Protein AF-A0ABD5Z341-F1 (afdb_monomer_lite)

Structure (mmCIF, N/CA/C/O backbone):
data_AF-A0ABD5Z341-F1
#
_entry.id   AF-A0ABD5Z341-F1
#
loop_
_atom_site.group_PDB
_atom_site.id
_atom_site.type_symbol
_atom_site.label_atom_id
_atom_site.label_alt_id
_atom_site.label_comp_id
_atom_site.label_asym_id
_atom_site.label_entity_id
_atom_site.label_seq_id
_atom_site.pdbx_PDB_ins_code
_atom_site.Cartn_x
_atom_site.Cartn_y
_atom_site.Cartn_z
_atom_site.occupancy
_atom_site.B_iso_or_equiv
_atom_site.auth_seq_id
_atom_site.auth_comp_id
_atom_site.auth_asym_id
_atom_site.auth_atom_id
_atom_site.pdbx_PDB_model_num
ATOM 1 N N . MET A 1 1 ? 21.850 0.719 -32.166 1.00 59.16 1 MET A N 1
ATOM 2 C CA . MET A 1 1 ? 22.371 -0.309 -31.232 1.00 59.16 1 MET A CA 1
ATOM 3 C C . MET A 1 1 ? 21.289 -1.371 -31.095 1.00 59.16 1 MET A C 1
ATOM 5 O O . MET A 1 1 ? 20.171 -1.077 -31.491 1.00 59.16 1 MET A O 1
ATOM 9 N N . SER A 1 2 ? 21.580 -2.599 -30.658 1.00 78.31 2 SER A N 1
ATOM 10 C CA . SER A 1 2 ? 20.486 -3.521 -30.307 1.00 78.31 2 SER A CA 1
ATOM 11 C C . SER A 1 2 ? 19.782 -2.999 -29.052 1.00 78.31 2 SER A C 1
ATOM 13 O O . SER A 1 2 ? 20.460 -2.451 -28.185 1.00 78.31 2 SER A O 1
ATOM 15 N N . VAL A 1 3 ? 18.459 -3.173 -28.949 1.00 81.81 3 VAL A N 1
ATOM 16 C CA . VAL A 1 3 ? 17.673 -2.789 -27.757 1.00 81.81 3 VAL A CA 1
ATOM 17 C C . VAL A 1 3 ? 18.280 -3.399 -26.489 1.00 81.81 3 VAL A C 1
ATOM 19 O O . VAL A 1 3 ? 18.476 -2.706 -25.501 1.00 81.81 3 VAL A O 1
ATOM 22 N N . GLU A 1 4 ? 18.716 -4.660 -26.556 1.00 83.06 4 GLU A N 1
ATOM 23 C CA . GLU A 1 4 ? 19.393 -5.358 -25.452 1.00 83.06 4 GLU A CA 1
ATOM 24 C C . GLU A 1 4 ? 20.646 -4.640 -24.930 1.00 83.06 4 GLU A C 1
ATOM 26 O O . GLU A 1 4 ? 20.958 -4.744 -23.753 1.00 83.06 4 GLU A O 1
ATOM 31 N N . ALA A 1 5 ? 21.365 -3.888 -25.771 1.00 81.81 5 ALA A N 1
ATOM 32 C CA . ALA A 1 5 ? 22.557 -3.157 -25.338 1.00 81.81 5 ALA A CA 1
ATOM 33 C C . ALA A 1 5 ? 22.231 -1.890 -24.523 1.00 81.81 5 ALA A C 1
ATOM 35 O O . ALA A 1 5 ? 23.147 -1.268 -23.991 1.00 81.81 5 ALA A O 1
ATOM 36 N N . GLN A 1 6 ? 20.957 -1.492 -24.470 1.00 84.06 6 GLN A N 1
ATOM 37 C CA . GLN A 1 6 ? 20.450 -0.338 -23.718 1.00 84.06 6 GLN A CA 1
ATOM 38 C C . GLN A 1 6 ? 19.671 -0.759 -22.465 1.00 84.06 6 GLN A C 1
ATOM 40 O O . GLN A 1 6 ? 19.307 0.094 -21.653 1.00 84.06 6 GLN A O 1
ATOM 45 N N . LEU A 1 7 ? 19.422 -2.062 -22.304 1.00 91.75 7 LEU A N 1
ATOM 46 C CA . LEU A 1 7 ? 18.752 -2.607 -21.136 1.00 91.75 7 LEU A CA 1
ATOM 47 C C . LEU A 1 7 ? 19.777 -2.994 -20.071 1.00 91.75 7 LEU A C 1
ATOM 49 O O . LEU A 1 7 ? 20.782 -3.649 -20.348 1.00 91.75 7 LEU A O 1
ATOM 53 N N . TYR A 1 8 ? 19.502 -2.576 -18.843 1.00 93.88 8 TYR A N 1
ATOM 54 C CA . TYR A 1 8 ? 20.228 -2.989 -17.658 1.00 93.88 8 TYR A CA 1
ATOM 55 C C . TYR A 1 8 ? 19.569 -4.235 -17.067 1.00 93.88 8 TYR A C 1
ATOM 57 O O . TYR A 1 8 ? 18.355 -4.273 -16.871 1.00 93.88 8 TYR A O 1
ATOM 65 N N . ASP A 1 9 ? 20.377 -5.244 -16.759 1.00 92.81 9 ASP A N 1
ATOM 66 C CA . ASP A 1 9 ? 19.906 -6.470 -16.128 1.00 92.81 9 ASP A CA 1
ATOM 67 C C . ASP A 1 9 ? 19.820 -6.300 -14.604 1.00 92.81 9 ASP A C 1
ATOM 69 O O . ASP A 1 9 ? 20.832 -6.302 -13.900 1.00 92.81 9 ASP A O 1
ATOM 73 N N . THR A 1 10 ? 18.598 -6.166 -14.091 1.00 92.50 10 THR A N 1
ATOM 74 C CA . THR A 1 10 ? 18.324 -6.060 -12.650 1.00 92.50 10 THR A CA 1
ATOM 75 C C . THR A 1 10 ? 18.390 -7.398 -11.920 1.00 92.50 10 THR A C 1
ATOM 77 O O . THR A 1 10 ? 18.408 -7.420 -10.691 1.00 92.50 10 THR A O 1
ATOM 80 N N . THR A 1 11 ? 18.450 -8.514 -12.647 1.00 91.06 11 THR A N 1
ATOM 81 C CA . THR A 1 11 ? 18.441 -9.866 -12.076 1.00 91.06 11 THR A CA 1
ATOM 82 C C . THR A 1 11 ? 19.830 -10.361 -11.683 1.00 91.06 11 THR A C 1
ATOM 84 O O . THR A 1 11 ? 19.957 -11.404 -11.040 1.00 91.06 11 THR A O 1
ATOM 87 N N . ASN A 1 12 ? 20.884 -9.617 -12.046 1.00 87.88 12 ASN A N 1
ATOM 88 C CA . ASN A 1 12 ? 22.283 -10.037 -11.924 1.00 87.88 12 ASN A CA 1
ATOM 89 C C . ASN A 1 12 ? 22.571 -11.381 -12.631 1.00 87.88 12 ASN A C 1
ATOM 91 O O . ASN A 1 12 ? 23.405 -12.166 -12.170 1.00 87.88 12 ASN A O 1
ATOM 95 N N . GLY A 1 13 ? 21.894 -11.646 -13.751 1.00 87.44 13 GLY A N 1
ATOM 96 C CA . GLY A 1 13 ? 22.024 -12.861 -14.551 1.00 87.44 13 GLY A CA 1
ATOM 97 C C . GLY A 1 13 ? 21.317 -14.091 -13.979 1.00 87.44 13 GLY A C 1
ATOM 98 O O . GLY A 1 13 ? 21.630 -15.206 -14.406 1.00 87.44 13 GLY A O 1
ATOM 99 N N . ILE A 1 14 ? 20.419 -13.916 -13.006 1.00 90.94 14 ILE A N 1
ATOM 100 C CA . ILE A 1 14 ? 19.605 -14.993 -12.432 1.00 90.94 14 ILE A CA 1
ATOM 101 C C . ILE A 1 14 ? 18.253 -15.021 -13.148 1.00 90.94 14 ILE A C 1
ATOM 103 O O . ILE A 1 14 ? 17.561 -14.014 -13.223 1.00 90.94 14 ILE A O 1
ATOM 107 N N . ASP A 1 15 ? 17.869 -16.190 -13.648 1.00 90.19 15 ASP A N 1
ATOM 108 C CA . ASP A 1 15 ? 16.537 -16.410 -14.212 1.00 90.19 15 ASP A CA 1
ATOM 109 C C . ASP A 1 15 ? 15.541 -16.600 -13.061 1.00 90.19 15 ASP A C 1
ATOM 111 O O . ASP A 1 15 ? 15.519 -17.653 -12.414 1.00 90.19 15 ASP A O 1
ATOM 115 N N . TRP A 1 16 ? 14.816 -15.535 -12.725 1.00 91.69 16 TRP A N 1
ATOM 116 C CA . TRP A 1 16 ? 13.859 -15.528 -11.624 1.00 91.69 16 TRP A CA 1
ATOM 117 C C . TRP A 1 16 ? 12.464 -15.927 -12.102 1.00 91.69 16 TRP A C 1
ATOM 119 O O . TRP A 1 16 ? 11.939 -15.343 -13.043 1.00 91.69 16 TRP A O 1
ATOM 129 N N . ASP A 1 17 ? 11.826 -16.847 -11.375 1.00 90.44 17 ASP A N 1
ATOM 130 C CA . ASP A 1 17 ? 10.383 -17.072 -11.477 1.00 90.44 17 ASP A CA 1
ATOM 131 C C . ASP A 1 17 ? 9.675 -15.976 -10.656 1.00 90.44 17 ASP A C 1
ATOM 133 O O . ASP A 1 17 ? 9.673 -16.044 -9.421 1.00 90.44 17 ASP A O 1
ATOM 137 N N . VAL A 1 18 ? 9.113 -14.953 -11.310 1.00 93.38 18 VAL A N 1
ATOM 138 C CA . VAL A 1 18 ? 8.425 -13.858 -10.606 1.00 93.38 18 VAL A CA 1
ATOM 139 C C . VAL A 1 18 ? 7.172 -14.391 -9.893 1.00 93.38 18 VAL A C 1
ATOM 141 O O . VAL A 1 18 ? 6.309 -14.981 -10.545 1.00 93.38 18 VAL A O 1
ATOM 144 N N . PRO A 1 19 ? 7.037 -14.215 -8.563 1.00 93.94 19 PRO A N 1
ATOM 145 C CA . PRO A 1 19 ? 5.891 -14.737 -7.828 1.00 93.94 19 PRO A CA 1
ATOM 146 C C . PRO A 1 19 ? 4.582 -14.044 -8.208 1.00 93.94 19 PRO A C 1
ATOM 148 O O . PRO A 1 19 ? 4.457 -12.827 -8.082 1.00 93.94 19 PRO A O 1
ATOM 151 N N . GLU A 1 20 ? 3.566 -14.829 -8.560 1.00 95.06 20 GLU A N 1
ATOM 152 C CA . GLU A 1 20 ? 2.198 -14.326 -8.689 1.00 95.06 20 GLU A CA 1
ATOM 153 C C . GLU A 1 20 ? 1.641 -13.902 -7.318 1.00 95.06 20 GLU A C 1
ATOM 155 O O . GLU A 1 20 ? 1.814 -14.602 -6.312 1.00 95.06 20 GLU A O 1
ATOM 160 N N . LEU A 1 21 ? 0.902 -12.785 -7.276 1.00 96.44 21 LEU A N 1
ATOM 161 C CA . LEU A 1 21 ? 0.249 -12.295 -6.052 1.00 96.44 21 LEU A CA 1
ATOM 162 C C . LEU A 1 21 ? -0.697 -13.349 -5.450 1.00 96.44 21 LEU A C 1
ATOM 164 O O . LEU A 1 21 ? -0.728 -13.544 -4.232 1.00 96.44 21 LEU A O 1
ATOM 168 N N . HIS A 1 22 ? -1.400 -14.098 -6.301 1.00 96.06 22 HIS A N 1
ATOM 169 C CA . HIS A 1 22 ? -2.263 -15.191 -5.865 1.00 96.06 22 HIS A CA 1
ATOM 170 C C . HIS A 1 22 ? -1.491 -16.287 -5.120 1.00 96.06 22 HIS A C 1
ATOM 172 O O . HIS A 1 22 ? -1.930 -16.767 -4.072 1.00 96.06 22 HIS A O 1
ATOM 178 N N . THR A 1 23 ? -0.302 -16.650 -5.602 1.00 95.31 23 THR A N 1
ATOM 179 C CA . THR A 1 23 ? 0.562 -17.638 -4.943 1.00 95.31 23 THR A CA 1
ATOM 180 C C . THR A 1 23 ? 1.028 -17.140 -3.577 1.00 95.31 23 THR A C 1
ATOM 182 O O . THR A 1 23 ? 1.029 -17.911 -2.615 1.00 95.31 23 THR A O 1
ATOM 185 N N . ILE A 1 24 ? 1.331 -15.844 -3.436 1.00 95.50 24 ILE A N 1
ATOM 186 C CA . ILE A 1 24 ? 1.649 -15.238 -2.131 1.00 95.50 24 ILE A CA 1
ATOM 187 C C . ILE A 1 24 ? 0.484 -15.433 -1.148 1.00 95.50 24 ILE A C 1
ATOM 189 O O . ILE A 1 24 ? 0.715 -15.847 -0.008 1.00 95.50 24 ILE A O 1
ATOM 193 N N . LEU A 1 25 ? -0.764 -15.223 -1.583 1.00 95.88 25 LEU A N 1
ATOM 194 C CA . LEU A 1 25 ? -1.951 -15.485 -0.759 1.00 95.88 25 LEU A CA 1
ATOM 195 C C . LEU A 1 25 ? -2.105 -16.961 -0.382 1.00 95.88 25 LEU A C 1
ATOM 197 O O . LEU A 1 25 ? -2.489 -17.278 0.745 1.00 95.88 25 LEU A O 1
ATOM 201 N N . GLN A 1 26 ? -1.783 -17.890 -1.282 1.00 95.31 26 GLN A N 1
ATOM 202 C CA . GLN A 1 26 ? -1.809 -19.311 -0.931 1.00 95.31 26 GLN A CA 1
ATOM 203 C C . GLN A 1 26 ? -0.768 -19.648 0.147 1.00 95.31 26 GLN A C 1
ATOM 205 O O . GLN A 1 26 ? -1.068 -20.405 1.075 1.00 95.31 26 GLN A O 1
ATOM 210 N N . VAL A 1 27 ? 0.415 -19.023 0.113 1.00 95.62 27 VAL A N 1
ATOM 211 C CA . VAL A 1 27 ? 1.422 -19.182 1.175 1.00 95.62 27 VAL A CA 1
ATOM 212 C C . VAL A 1 27 ? 0.930 -18.609 2.510 1.00 95.62 27 VAL A C 1
ATOM 214 O O . VAL A 1 27 ? 1.123 -19.239 3.555 1.00 95.62 27 VAL A O 1
ATOM 217 N N . THR A 1 28 ? 0.279 -17.440 2.530 1.00 95.50 28 THR A N 1
ATOM 218 C CA . THR A 1 28 ? -0.267 -16.886 3.786 1.00 95.50 28 THR A CA 1
ATOM 219 C C . THR A 1 28 ? -1.398 -17.755 4.345 1.00 95.50 28 THR A C 1
ATOM 221 O O . THR A 1 28 ? -1.468 -17.971 5.562 1.00 95.50 28 THR A O 1
ATOM 224 N N . ARG A 1 29 ? -2.221 -18.353 3.473 1.00 93.44 29 ARG A N 1
ATOM 225 C CA . ARG A 1 29 ? -3.239 -19.352 3.840 1.00 93.44 29 ARG A CA 1
ATOM 226 C C . ARG A 1 29 ? -2.641 -20.624 4.423 1.00 93.44 29 ARG A C 1
ATOM 228 O O . ARG A 1 29 ? -3.146 -21.144 5.425 1.00 93.44 29 ARG A O 1
ATOM 235 N N . ASP A 1 30 ? -1.530 -21.097 3.872 1.00 93.44 30 ASP A N 1
ATOM 236 C CA . ASP A 1 30 ? -0.779 -22.226 4.427 1.00 93.44 30 ASP A CA 1
ATOM 237 C C . ASP A 1 30 ? -0.257 -21.929 5.837 1.00 93.44 30 ASP A C 1
ATOM 239 O O . ASP A 1 30 ? -0.218 -22.821 6.689 1.00 93.44 30 ASP A O 1
ATOM 243 N N . LEU A 1 31 ? 0.035 -20.658 6.124 1.00 92.94 31 LEU A N 1
ATOM 244 C CA . LEU A 1 31 ? 0.432 -20.157 7.442 1.00 92.94 31 LEU A CA 1
ATOM 245 C C . LEU A 1 31 ? -0.725 -19.866 8.406 1.00 92.94 31 LEU A C 1
ATOM 247 O O . LEU A 1 31 ? -0.475 -19.477 9.552 1.00 92.94 31 LEU A O 1
ATOM 251 N N . GLY A 1 32 ? -1.965 -20.098 7.972 1.00 92.06 32 GLY A N 1
ATOM 252 C CA . GLY A 1 32 ? -3.165 -20.015 8.801 1.00 92.06 32 GLY A CA 1
ATOM 253 C C . GLY A 1 32 ? -3.923 -18.693 8.720 1.00 92.06 32 GLY A C 1
ATOM 254 O O . GLY A 1 32 ? -4.886 -18.522 9.468 1.00 92.06 32 GLY A O 1
ATOM 255 N N . VAL A 1 33 ? -3.525 -17.769 7.840 1.00 93.00 33 VAL A N 1
ATOM 256 C CA . VAL A 1 33 ? -4.300 -16.549 7.564 1.00 93.00 33 VAL A CA 1
ATOM 257 C C . VAL A 1 33 ? -5.494 -16.897 6.673 1.00 93.00 33 VAL A C 1
ATOM 259 O O . VAL A 1 33 ? -5.362 -17.677 5.737 1.00 93.00 33 VAL A O 1
ATOM 262 N N . VAL A 1 34 ? -6.680 -16.370 6.970 1.00 90.44 34 VAL A N 1
ATOM 263 C CA . VAL A 1 34 ? -7.903 -16.627 6.191 1.00 90.44 34 VAL A CA 1
ATOM 264 C C . VAL A 1 34 ? -8.733 -15.356 6.173 1.00 90.44 34 VAL A C 1
ATOM 266 O O . VAL A 1 34 ? -8.914 -14.786 7.243 1.00 90.44 34 VAL A O 1
ATOM 269 N N . GLY A 1 35 ? -9.259 -14.953 5.012 1.00 86.00 35 GLY A N 1
ATOM 270 C CA . GLY A 1 35 ? -10.187 -13.822 4.900 1.00 86.00 35 GLY A CA 1
ATOM 271 C C . GLY A 1 35 ? -9.548 -12.442 5.072 1.00 86.00 35 GLY A C 1
ATOM 272 O O . GLY A 1 35 ? -10.257 -11.497 5.377 1.00 86.00 35 GLY A O 1
ATOM 273 N N . GLU A 1 36 ? -8.221 -12.347 4.961 1.00 91.25 36 GLU A N 1
ATOM 274 C CA . GLU A 1 36 ? -7.445 -11.102 5.085 1.00 91.25 36 GLU A CA 1
ATOM 275 C C . GLU A 1 36 ? -6.589 -10.873 3.831 1.00 91.25 36 GLU A C 1
ATOM 277 O O . GLU A 1 36 ? -5.458 -10.391 3.916 1.00 91.25 36 GLU A O 1
ATOM 282 N N . GLU A 1 37 ? -7.081 -11.315 2.674 1.00 91.38 37 GLU A N 1
ATOM 283 C CA . GLU A 1 37 ? -6.349 -11.315 1.412 1.00 91.38 37 GLU A CA 1
ATOM 284 C C . GLU A 1 37 ? -5.842 -9.910 1.032 1.00 91.38 37 GLU A C 1
ATOM 286 O O . GLU A 1 37 ? -4.642 -9.745 0.797 1.00 91.38 37 GLU A O 1
ATOM 291 N N . ASP A 1 38 ? -6.703 -8.891 1.077 1.00 88.56 38 ASP A N 1
ATOM 292 C CA . ASP A 1 38 ? -6.352 -7.495 0.761 1.00 88.56 38 ASP A CA 1
ATOM 293 C C . ASP A 1 38 ? -5.251 -6.974 1.688 1.00 88.56 38 ASP A C 1
ATOM 295 O O . ASP A 1 38 ? -4.237 -6.427 1.246 1.00 88.56 38 ASP A O 1
ATOM 299 N N . THR A 1 39 ? -5.405 -7.209 2.995 1.00 90.94 39 THR A N 1
ATOM 300 C CA . THR A 1 39 ? -4.421 -6.829 4.016 1.00 90.94 39 THR A CA 1
ATOM 301 C C . THR A 1 39 ? -3.089 -7.542 3.785 1.00 90.94 39 THR A C 1
ATOM 303 O O . THR A 1 39 ? -2.026 -6.933 3.923 1.00 90.94 39 THR A O 1
ATOM 306 N N . CYS A 1 40 ? -3.113 -8.828 3.419 1.00 94.88 40 CYS A N 1
ATOM 307 C CA . CYS A 1 40 ? -1.913 -9.593 3.098 1.00 94.88 40 CYS A CA 1
ATOM 308 C C . CYS A 1 40 ? -1.170 -9.007 1.897 1.00 94.88 40 CYS A C 1
ATOM 310 O O . CYS A 1 40 ? 0.033 -8.766 1.997 1.00 94.88 40 CYS A O 1
ATOM 312 N N . LEU A 1 41 ? -1.857 -8.763 0.782 1.00 94.88 41 LEU A N 1
ATOM 313 C CA . LEU A 1 41 ? -1.212 -8.219 -0.412 1.00 94.88 41 LEU A CA 1
ATOM 314 C C . LEU A 1 41 ? -0.741 -6.784 -0.198 1.00 94.88 41 LEU A C 1
ATOM 316 O O . LEU A 1 41 ? 0.377 -6.452 -0.579 1.00 94.88 41 LEU A O 1
ATOM 320 N N . THR A 1 42 ? -1.515 -5.969 0.515 1.00 92.38 42 THR A N 1
ATOM 321 C CA . THR A 1 42 ? -1.117 -4.599 0.843 1.00 92.38 42 THR A CA 1
ATOM 322 C C . THR A 1 42 ? 0.159 -4.579 1.690 1.00 92.38 42 THR A C 1
ATOM 324 O O . THR A 1 42 ? 1.100 -3.850 1.375 1.00 92.38 42 THR A O 1
ATOM 327 N N . VAL A 1 43 ? 0.246 -5.418 2.731 1.00 94.19 43 VAL A N 1
ATOM 328 C CA . VAL A 1 43 ? 1.468 -5.560 3.544 1.00 94.19 43 VAL A CA 1
ATOM 329 C C . VAL A 1 43 ? 2.639 -6.052 2.691 1.00 94.19 43 VAL A C 1
ATOM 331 O O . VAL A 1 43 ? 3.745 -5.529 2.834 1.00 94.19 43 VAL A O 1
ATOM 334 N N . ALA A 1 44 ? 2.416 -7.026 1.804 1.00 95.38 44 ALA A N 1
ATOM 335 C CA . ALA A 1 44 ? 3.460 -7.549 0.929 1.00 95.38 44 ALA A CA 1
ATOM 336 C C . ALA A 1 44 ? 4.018 -6.461 -0.001 1.00 95.38 44 ALA A C 1
ATOM 338 O O . ALA A 1 44 ? 5.227 -6.234 -0.017 1.00 95.38 44 ALA A O 1
ATOM 339 N N . THR A 1 45 ? 3.154 -5.719 -0.693 1.00 94.19 45 THR A N 1
ATOM 340 C CA . THR A 1 45 ? 3.553 -4.633 -1.598 1.00 94.19 45 THR A CA 1
ATOM 341 C C . THR A 1 45 ? 4.228 -3.484 -0.855 1.00 94.19 45 THR A C 1
ATOM 343 O O . THR A 1 45 ? 5.294 -3.021 -1.263 1.00 94.19 45 THR A O 1
ATOM 346 N N . ALA A 1 46 ? 3.656 -3.045 0.268 1.00 92.62 46 ALA A N 1
ATOM 347 C CA . ALA A 1 46 ? 4.209 -1.955 1.065 1.00 92.62 46 ALA A CA 1
ATOM 348 C C . ALA A 1 46 ? 5.585 -2.313 1.657 1.00 92.62 46 ALA A C 1
ATOM 350 O O . ALA A 1 46 ? 6.436 -1.444 1.838 1.00 92.62 46 ALA A O 1
ATOM 351 N N . SER A 1 47 ? 5.844 -3.596 1.926 1.00 94.12 47 SER A N 1
ATOM 352 C CA . SER A 1 47 ? 7.121 -4.051 2.487 1.00 94.12 47 SER A CA 1
ATOM 353 C C . SER A 1 47 ? 8.323 -3.951 1.544 1.00 94.12 47 SER A C 1
ATOM 355 O O . SER A 1 47 ? 9.460 -3.951 2.018 1.00 94.12 47 SER A O 1
ATOM 357 N N . ILE A 1 48 ? 8.087 -3.794 0.235 1.00 94.12 48 ILE A N 1
ATOM 358 C CA . ILE A 1 48 ? 9.148 -3.689 -0.772 1.00 94.12 48 ILE A CA 1
ATOM 359 C C . ILE A 1 48 ? 9.949 -2.401 -0.566 1.00 94.12 48 ILE A C 1
ATOM 361 O O . ILE A 1 48 ? 11.159 -2.468 -0.339 1.00 94.12 48 ILE A O 1
ATOM 365 N N . ASN A 1 49 ? 9.283 -1.241 -0.608 1.00 89.75 49 ASN A N 1
ATOM 366 C CA . ASN A 1 49 ? 9.936 0.065 -0.478 1.00 89.75 49 ASN A CA 1
ATOM 367 C C . ASN A 1 49 ? 9.118 1.123 0.291 1.00 89.75 49 ASN A C 1
ATOM 369 O O . ASN A 1 49 ? 9.348 2.322 0.156 1.00 89.75 49 ASN A O 1
ATOM 373 N N . GLY A 1 50 ? 8.157 0.704 1.109 1.00 85.44 50 GLY A N 1
ATOM 374 C CA . GLY A 1 50 ? 7.347 1.648 1.869 1.00 85.44 50 GLY A CA 1
ATOM 375 C C . GLY A 1 50 ? 6.260 2.317 1.044 1.00 85.44 50 GLY A C 1
ATOM 376 O O . GLY A 1 50 ? 5.814 1.788 0.028 1.00 85.44 50 GLY A O 1
ATOM 377 N N . GLY A 1 51 ? 5.806 3.471 1.529 1.00 78.38 51 GLY A N 1
ATOM 378 C CA . GLY A 1 51 ? 4.760 4.273 0.891 1.00 78.38 51 GLY A CA 1
ATOM 379 C C . GLY A 1 51 ? 5.264 5.569 0.264 1.00 78.38 51 GLY A C 1
ATOM 380 O O . GLY A 1 51 ? 4.441 6.390 -0.121 1.00 78.38 51 GLY A O 1
ATOM 381 N N . LEU A 1 52 ? 6.581 5.789 0.202 1.00 78.06 52 LEU A N 1
ATOM 382 C CA . LEU A 1 52 ? 7.193 6.988 -0.373 1.00 78.06 52 LEU A CA 1
ATOM 383 C C . LEU A 1 52 ? 8.290 6.602 -1.372 1.00 78.06 52 LEU A C 1
ATOM 385 O O . LEU A 1 52 ? 9.043 5.658 -1.145 1.00 78.06 52 LEU A O 1
ATOM 389 N N . GLU A 1 53 ? 8.434 7.353 -2.471 1.00 74.81 53 GLU A N 1
ATOM 390 C CA . GLU A 1 53 ? 9.457 7.060 -3.495 1.00 74.81 53 GLU A CA 1
ATOM 391 C C . GLU A 1 53 ? 10.895 7.132 -2.959 1.00 74.81 53 GLU A C 1
ATOM 393 O O . GLU A 1 53 ? 11.760 6.385 -3.411 1.00 74.81 53 GLU A O 1
ATOM 398 N N . SER A 1 54 ? 11.150 7.994 -1.972 1.00 66.69 54 SER A N 1
ATOM 399 C CA . SER A 1 54 ? 12.448 8.116 -1.297 1.00 66.69 54 SER A CA 1
ATOM 400 C C . SER A 1 54 ? 12.739 6.991 -0.296 1.00 66.69 54 SER A C 1
ATOM 402 O O . SER A 1 54 ? 13.778 7.024 0.359 1.00 66.69 54 SER A O 1
ATOM 404 N N . GLY A 1 55 ? 11.831 6.022 -0.153 1.00 69.31 55 GLY A N 1
ATOM 405 C CA . GLY A 1 55 ? 11.830 5.066 0.946 1.00 69.31 55 GLY A CA 1
ATOM 406 C C . GLY A 1 55 ? 11.204 5.653 2.213 1.00 69.31 55 GLY A C 1
ATOM 407 O O . GLY A 1 55 ? 11.096 6.8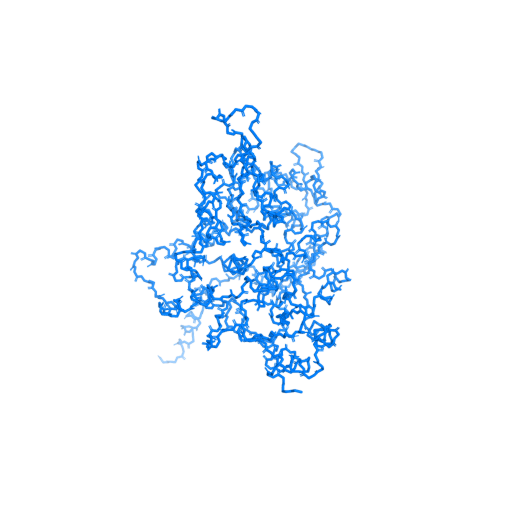72 2.388 1.00 69.31 55 GLY A O 1
ATOM 408 N N . GLY A 1 56 ? 10.766 4.761 3.098 1.00 81.19 56 GLY A N 1
ATOM 409 C CA . GLY A 1 56 ? 10.035 5.112 4.307 1.00 81.19 56 GLY A CA 1
ATOM 410 C C . GLY A 1 56 ? 8.522 5.054 4.125 1.00 81.19 56 GLY A C 1
ATOM 411 O O . GLY A 1 56 ? 7.977 4.776 3.055 1.00 81.19 56 GLY A O 1
ATOM 412 N N . GLY A 1 57 ? 7.820 5.293 5.223 1.00 87.69 57 GLY A N 1
ATOM 413 C CA . GLY A 1 57 ? 6.374 5.170 5.284 1.00 87.69 57 GLY A CA 1
ATOM 414 C C . GLY A 1 57 ? 5.927 4.469 6.553 1.00 87.69 57 GLY A C 1
ATOM 415 O O . GLY A 1 57 ? 6.589 3.569 7.079 1.00 87.69 57 GLY A O 1
ATOM 416 N N . LEU A 1 58 ? 4.775 4.907 7.041 1.00 90.12 58 LEU A N 1
ATOM 417 C CA . LEU A 1 58 ? 4.127 4.349 8.209 1.00 90.12 58 LEU A CA 1
ATOM 418 C C . LEU A 1 58 ? 2.841 3.662 7.772 1.00 90.12 58 LEU A C 1
ATOM 420 O O . LEU A 1 58 ? 1.970 4.286 7.174 1.00 90.12 58 LEU A O 1
ATOM 424 N N . PHE A 1 59 ? 2.718 2.386 8.101 1.00 90.44 59 PHE A N 1
ATOM 425 C CA . PHE A 1 59 ? 1.536 1.589 7.823 1.00 90.44 59 PHE A CA 1
ATOM 426 C C . PHE A 1 59 ? 0.950 1.102 9.141 1.00 90.44 59 PHE A C 1
ATOM 428 O O . PHE A 1 59 ? 1.630 0.429 9.914 1.00 90.44 59 PHE A O 1
ATOM 435 N N . VAL A 1 60 ? -0.302 1.441 9.425 1.00 88.88 60 VAL A N 1
ATOM 436 C CA . VAL A 1 60 ? -0.956 1.122 10.695 1.00 88.88 60 VAL A CA 1
ATOM 437 C C . VAL A 1 60 ? -2.092 0.144 10.445 1.00 88.88 60 VAL A C 1
ATOM 439 O O . VAL A 1 60 ? -3.094 0.487 9.821 1.00 88.88 60 VAL A O 1
ATOM 442 N N . LEU A 1 61 ? -1.962 -1.063 10.995 1.00 89.19 61 LEU A N 1
ATOM 443 C CA . LEU A 1 61 ? -3.075 -1.999 11.069 1.00 89.19 61 LEU A CA 1
ATOM 444 C C . LEU A 1 61 ? -3.919 -1.701 12.303 1.00 89.19 61 LEU A C 1
ATOM 446 O O . LEU A 1 61 ? -3.401 -1.653 13.426 1.00 89.19 61 LEU A O 1
ATOM 450 N N . TYR A 1 62 ? -5.228 -1.572 12.126 1.00 84.81 62 TYR A N 1
ATOM 451 C CA . TYR A 1 62 ? -6.142 -1.264 13.215 1.00 84.81 62 TYR A CA 1
ATOM 452 C C . TYR A 1 62 ? -7.374 -2.167 13.245 1.00 84.81 62 TYR A C 1
ATOM 454 O O . TYR A 1 62 ? -7.776 -2.758 12.257 1.00 84.81 62 TYR A O 1
ATOM 462 N N . SER A 1 63 ? -7.899 -2.381 14.447 1.00 81.12 63 SER A N 1
ATOM 463 C CA . SER A 1 63 ? -9.156 -3.095 14.733 1.00 81.12 63 SER A CA 1
ATOM 464 C C . SER A 1 63 ? -9.322 -3.193 16.252 1.00 81.12 63 SER A C 1
ATOM 466 O O . SER A 1 63 ? -8.369 -2.896 16.990 1.00 81.12 63 SER A O 1
ATOM 468 N N . PRO A 1 64 ? -10.461 -3.668 16.771 1.00 79.56 64 PRO A N 1
ATOM 469 C CA . PRO A 1 64 ? -10.564 -4.090 18.162 1.00 79.56 64 PRO A CA 1
ATOM 470 C C . PRO A 1 64 ? -9.468 -5.086 18.588 1.00 79.56 64 PRO A C 1
ATOM 472 O O . PRO A 1 64 ? -8.831 -5.782 17.781 1.00 79.56 64 PRO A O 1
ATOM 475 N N . ALA A 1 65 ? -9.214 -5.172 19.893 1.00 79.12 65 ALA A N 1
ATOM 476 C CA . ALA A 1 65 ? -8.295 -6.149 20.454 1.00 79.12 65 ALA A CA 1
ATOM 477 C C . ALA A 1 65 ? -8.665 -7.574 20.008 1.00 79.12 65 ALA A C 1
ATOM 479 O O . ALA A 1 65 ? -9.827 -7.974 20.033 1.00 79.12 65 ALA A O 1
ATOM 480 N N . ARG A 1 66 ? -7.641 -8.370 19.663 1.00 81.62 66 ARG A N 1
ATOM 481 C CA . ARG A 1 66 ? -7.764 -9.758 19.169 1.00 81.62 66 ARG A CA 1
ATOM 482 C C . ARG A 1 66 ? -8.401 -9.922 17.780 1.00 81.62 66 ARG A C 1
ATOM 484 O O . ARG A 1 66 ? -8.664 -11.060 17.412 1.00 81.62 66 ARG A O 1
ATOM 491 N N . GLY A 1 67 ? -8.545 -8.846 17.002 1.00 81.12 67 GLY A N 1
ATOM 492 C CA . GLY A 1 67 ? -8.987 -8.923 15.601 1.00 81.12 67 GLY A CA 1
ATOM 493 C C . GLY A 1 67 ? -8.031 -9.673 14.661 1.00 81.12 67 GLY A C 1
ATOM 494 O O . GLY A 1 67 ? -8.446 -10.102 13.604 1.00 81.12 67 GLY A O 1
ATOM 495 N N . GLY A 1 68 ? -6.767 -9.894 15.048 1.00 87.69 68 GLY A N 1
ATOM 496 C CA . GLY A 1 68 ? -5.814 -10.680 14.246 1.00 87.69 68 GLY A CA 1
ATOM 497 C C . GLY A 1 68 ? -4.675 -9.885 13.605 1.00 87.69 68 GLY A C 1
ATOM 498 O O . GLY A 1 68 ? -3.768 -10.510 13.075 1.00 87.69 68 GLY A O 1
ATOM 499 N N . LYS A 1 69 ? -4.637 -8.551 13.755 1.00 90.69 69 LYS A N 1
ATOM 500 C CA . LYS A 1 69 ? -3.592 -7.643 13.219 1.00 90.69 69 LYS A CA 1
ATOM 501 C C . LYS A 1 69 ? -2.167 -8.193 13.262 1.00 90.69 69 LYS A C 1
ATOM 503 O O . LYS A 1 69 ? -1.551 -8.393 12.222 1.00 90.69 69 LYS A O 1
ATOM 508 N N . ASP A 1 70 ? -1.656 -8.465 14.467 1.00 91.12 70 ASP A N 1
ATOM 509 C CA . ASP A 1 70 ? -0.271 -8.918 14.646 1.00 91.12 70 ASP A CA 1
ATOM 510 C C . ASP A 1 70 ? -0.035 -10.288 13.999 1.00 91.12 70 ASP A C 1
ATOM 512 O O . ASP A 1 70 ? 1.078 -10.597 13.584 1.00 91.12 70 ASP A O 1
ATOM 516 N N . PHE A 1 71 ? -1.069 -11.135 13.949 1.00 92.69 71 PHE A N 1
ATOM 517 C CA . PHE A 1 71 ? -0.984 -12.451 13.328 1.00 92.69 71 PHE A CA 1
ATOM 518 C C . PHE A 1 71 ? -0.916 -12.313 11.807 1.00 92.69 71 PHE A C 1
ATOM 520 O O . PHE A 1 71 ? 0.022 -12.837 11.215 1.00 92.69 71 PHE A O 1
ATOM 527 N N . THR A 1 72 ? -1.837 -11.562 11.198 1.00 94.31 72 THR A N 1
ATOM 528 C CA . THR A 1 72 ? -1.865 -11.297 9.753 1.00 94.31 72 THR A CA 1
ATOM 529 C C . THR A 1 72 ? -0.557 -10.659 9.294 1.00 94.31 72 THR A C 1
ATOM 531 O O . THR A 1 72 ? 0.126 -11.235 8.454 1.00 94.31 72 THR A O 1
ATOM 534 N N . LEU A 1 73 ? -0.130 -9.556 9.923 1.00 95.00 73 LEU A N 1
ATOM 535 C CA . LEU A 1 73 ? 1.124 -8.867 9.594 1.00 95.00 73 LEU A CA 1
ATOM 536 C C . LEU A 1 73 ? 2.333 -9.815 9.637 1.00 95.00 73 LEU A C 1
ATOM 538 O O . LEU A 1 73 ? 3.080 -9.930 8.665 1.00 95.00 73 LEU A O 1
ATOM 542 N N . ARG A 1 74 ? 2.522 -10.525 10.757 1.00 94.56 74 ARG A N 1
ATOM 543 C CA . ARG A 1 74 ? 3.680 -11.412 10.924 1.00 94.56 74 ARG A CA 1
ATOM 544 C C . ARG A 1 74 ? 3.647 -12.585 9.958 1.00 94.56 74 ARG A C 1
ATOM 546 O O . ARG A 1 74 ? 4.698 -12.959 9.453 1.00 94.56 74 ARG A O 1
ATOM 553 N N . LYS A 1 75 ? 2.478 -13.180 9.708 1.00 95.38 75 LYS A N 1
ATOM 554 C CA . LYS A 1 75 ? 2.360 -14.321 8.793 1.00 95.38 75 LYS A CA 1
ATOM 555 C C . LYS A 1 75 ? 2.544 -13.925 7.339 1.00 95.38 75 LYS A C 1
ATOM 557 O O . LYS A 1 75 ? 3.169 -14.692 6.615 1.00 95.38 75 LYS A O 1
ATOM 562 N N . THR A 1 76 ? 2.114 -12.732 6.942 1.00 96.31 76 THR A N 1
ATOM 563 C CA . THR A 1 76 ? 2.440 -12.181 5.624 1.00 96.31 76 THR A CA 1
ATOM 564 C C . THR A 1 76 ? 3.943 -11.990 5.468 1.00 96.31 76 THR A C 1
ATOM 566 O O . THR A 1 76 ? 4.527 -12.548 4.547 1.00 96.31 76 THR A O 1
ATOM 569 N N . LEU A 1 77 ? 4.606 -11.295 6.398 1.00 96.44 77 LEU A N 1
ATOM 570 C CA . LEU A 1 77 ? 6.057 -11.089 6.316 1.00 96.44 77 LEU A CA 1
ATOM 571 C C . LEU A 1 77 ? 6.830 -12.416 6.391 1.00 96.44 77 LEU A C 1
ATOM 573 O O . LEU A 1 77 ? 7.815 -12.599 5.688 1.00 96.44 77 LEU A O 1
ATOM 577 N N . GLU A 1 78 ? 6.359 -13.387 7.179 1.00 95.12 78 GLU A N 1
ATOM 578 C CA . GLU A 1 78 ? 6.924 -14.741 7.211 1.00 95.12 78 GLU A CA 1
ATOM 579 C C . GLU A 1 78 ? 6.683 -15.508 5.896 1.00 95.12 78 GLU A C 1
ATOM 581 O O . GLU A 1 78 ? 7.428 -16.443 5.589 1.00 95.12 78 GLU A O 1
ATOM 586 N N . ALA A 1 79 ? 5.647 -15.188 5.121 1.00 94.56 79 ALA A N 1
ATOM 587 C CA . ALA A 1 79 ? 5.412 -15.805 3.818 1.00 94.56 79 ALA A CA 1
ATOM 588 C C . ALA A 1 79 ? 6.489 -15.384 2.812 1.00 94.56 79 ALA A C 1
ATOM 590 O O . ALA A 1 79 ? 7.048 -16.255 2.148 1.00 94.56 79 ALA A O 1
ATOM 591 N N . ILE A 1 80 ? 6.820 -14.090 2.783 1.00 95.19 80 ILE A N 1
ATOM 592 C CA . ILE A 1 80 ? 7.651 -13.466 1.742 1.00 95.19 80 ILE A CA 1
ATOM 593 C C . ILE A 1 80 ? 9.090 -13.146 2.162 1.00 95.19 80 ILE A C 1
ATOM 595 O O . ILE A 1 80 ? 9.911 -12.898 1.296 1.00 95.19 80 ILE A O 1
ATOM 599 N N . TYR A 1 81 ? 9.446 -13.196 3.449 1.00 94.88 81 TYR A N 1
ATOM 600 C CA . TYR A 1 81 ? 10.822 -12.949 3.904 1.00 94.88 81 TYR A CA 1
ATOM 601 C C . TYR A 1 81 ? 11.381 -14.047 4.812 1.00 94.88 81 TYR A C 1
ATOM 603 O O . TYR A 1 81 ? 10.654 -14.775 5.504 1.00 94.88 81 TYR A O 1
ATOM 611 N N . GLY A 1 82 ? 12.710 -14.162 4.811 1.00 86.81 82 GLY A N 1
ATOM 612 C CA . GLY A 1 82 ? 13.489 -14.948 5.753 1.00 86.81 82 GLY A CA 1
ATOM 613 C C . GLY A 1 82 ? 13.802 -14.214 7.071 1.00 86.81 82 GLY A C 1
ATOM 614 O O . GLY A 1 82 ? 13.472 -13.039 7.268 1.00 86.81 82 GLY A O 1
ATOM 615 N N . PRO A 1 83 ? 14.449 -14.916 8.023 1.00 76.06 83 PRO A N 1
ATOM 616 C CA . PRO A 1 83 ? 14.881 -14.342 9.293 1.00 76.06 83 PRO A CA 1
ATOM 617 C C . PRO A 1 83 ? 16.075 -13.403 9.059 1.00 76.06 83 PRO A C 1
ATOM 619 O O . PRO A 1 83 ? 17.226 -13.829 9.065 1.00 76.06 83 PRO A O 1
ATOM 622 N N . GLY A 1 84 ? 15.800 -12.124 8.825 1.00 85.94 84 GLY A N 1
ATOM 623 C CA . GLY A 1 84 ? 16.832 -11.121 8.536 1.00 85.94 84 GLY A CA 1
ATOM 624 C C . GLY A 1 84 ? 16.300 -9.795 8.003 1.00 85.94 84 GLY A C 1
ATOM 625 O O . GLY A 1 84 ? 17.028 -8.812 8.003 1.00 85.94 84 GLY A O 1
ATOM 626 N N . MET A 1 85 ? 15.030 -9.750 7.597 1.00 92.50 85 MET A N 1
ATOM 627 C CA . MET A 1 85 ? 14.429 -8.552 7.001 1.00 92.50 85 MET A CA 1
ATOM 628 C C . MET A 1 85 ? 13.660 -7.682 7.998 1.00 92.50 85 MET A C 1
ATOM 630 O O . MET A 1 85 ? 13.492 -6.489 7.765 1.00 92.50 85 MET A O 1
ATOM 634 N N . VAL A 1 86 ? 13.209 -8.267 9.112 1.00 94.25 86 VAL A N 1
ATOM 635 C CA . VAL A 1 86 ? 12.262 -7.634 10.040 1.00 94.25 86 VAL A CA 1
ATOM 636 C C . VAL A 1 86 ? 12.882 -7.433 11.420 1.00 94.25 86 VAL A C 1
ATOM 638 O O . VAL A 1 86 ? 13.376 -8.386 12.024 1.00 94.25 86 VAL A O 1
ATOM 641 N N . TYR A 1 87 ? 12.779 -6.212 11.944 1.00 93.50 87 TYR A N 1
ATOM 642 C CA . TYR A 1 87 ? 13.114 -5.861 13.323 1.00 93.50 87 TYR A CA 1
ATOM 643 C C . TYR A 1 87 ? 11.857 -5.481 14.110 1.00 93.50 87 TYR A C 1
ATOM 645 O O . TYR A 1 87 ? 11.145 -4.542 13.752 1.00 93.50 87 TYR A O 1
ATOM 653 N N . GLU A 1 88 ? 11.583 -6.191 15.206 1.00 91.81 88 GLU A N 1
ATOM 654 C CA . GLU A 1 88 ? 10.480 -5.858 16.114 1.00 91.81 88 GLU A CA 1
ATOM 655 C C . GLU A 1 88 ? 10.983 -5.004 17.282 1.00 91.81 88 GLU A C 1
ATOM 657 O O . GLU A 1 88 ? 11.803 -5.447 18.089 1.00 91.81 88 GLU A O 1
ATOM 662 N N . HIS A 1 89 ? 10.453 -3.786 17.399 1.00 88.31 89 HIS A N 1
ATOM 663 C CA . HIS A 1 89 ? 10.756 -2.889 18.511 1.00 88.31 89 HIS A CA 1
ATOM 664 C C . HIS A 1 89 ? 10.095 -3.395 19.802 1.00 88.31 89 HIS A C 1
ATOM 666 O O . HIS A 1 89 ? 8.880 -3.638 19.812 1.00 88.31 89 HIS A O 1
ATOM 672 N N . PRO A 1 90 ? 10.833 -3.509 20.922 1.00 82.44 90 PRO A N 1
ATOM 673 C CA . PRO A 1 90 ? 10.240 -3.892 22.196 1.00 82.44 90 PRO A CA 1
ATOM 674 C C . PRO A 1 90 ? 9.222 -2.852 22.683 1.00 82.44 90 PRO A C 1
ATOM 676 O O . PRO A 1 90 ? 9.456 -1.641 22.671 1.00 82.44 90 PRO A O 1
ATOM 679 N N . THR A 1 91 ? 8.074 -3.329 23.166 1.00 71.81 91 THR A N 1
ATOM 680 C CA . THR A 1 91 ? 6.950 -2.465 23.568 1.00 71.81 91 THR A CA 1
ATOM 681 C C . THR A 1 91 ? 7.218 -1.621 24.816 1.00 71.81 91 THR A C 1
ATOM 683 O O . THR A 1 91 ? 6.535 -0.628 25.041 1.00 71.81 91 THR A O 1
ATOM 686 N N . ASP A 1 92 ? 8.174 -2.021 25.652 1.00 72.12 92 ASP A N 1
ATOM 687 C CA . ASP A 1 92 ? 8.521 -1.394 26.931 1.00 72.12 92 ASP A CA 1
ATOM 688 C C . ASP A 1 92 ? 9.865 -0.650 26.893 1.00 72.12 92 ASP A C 1
ATOM 690 O O . ASP A 1 92 ? 10.359 -0.186 27.924 1.00 72.12 92 ASP A O 1
ATOM 694 N N . GLU A 1 93 ? 10.461 -0.498 25.708 1.00 73.94 93 GLU A N 1
ATOM 695 C CA . GLU A 1 93 ? 11.756 0.153 25.579 1.00 73.94 93 GLU A CA 1
ATOM 696 C C . GLU A 1 93 ? 11.642 1.678 25.711 1.00 73.94 93 GLU A C 1
ATOM 698 O O . GLU A 1 93 ? 10.918 2.341 24.960 1.00 73.94 93 GLU A O 1
ATOM 703 N N . SER A 1 94 ? 12.398 2.245 26.660 1.00 75.25 94 SER A N 1
ATOM 704 C CA . SER A 1 94 ? 12.521 3.698 26.815 1.00 75.25 94 SER A CA 1
ATOM 705 C C . SER A 1 94 ? 13.091 4.334 25.547 1.00 75.25 94 SER A C 1
ATOM 707 O O . SER A 1 94 ? 13.943 3.737 24.894 1.00 75.25 94 SER A O 1
ATOM 709 N N . GLU A 1 95 ? 12.711 5.579 25.258 1.00 75.94 95 GLU A N 1
ATOM 710 C CA . GLU A 1 95 ? 13.204 6.309 24.084 1.00 75.94 95 GLU A CA 1
ATOM 711 C C . GLU A 1 95 ? 14.735 6.227 23.952 1.00 75.94 95 GLU A C 1
ATOM 713 O O . GLU A 1 95 ? 15.247 5.837 22.912 1.00 75.94 95 GLU A O 1
ATOM 718 N N . THR A 1 96 ? 15.481 6.503 25.027 1.00 77.56 96 THR A N 1
ATOM 719 C CA . THR A 1 96 ? 16.951 6.464 24.998 1.00 77.56 96 THR A CA 1
ATOM 720 C C . THR A 1 96 ? 17.500 5.067 24.675 1.00 77.56 96 THR A C 1
ATOM 722 O O . THR A 1 96 ? 18.484 4.956 23.950 1.00 77.56 96 THR A O 1
ATOM 725 N N . ALA A 1 97 ? 16.880 4.005 25.196 1.00 80.75 97 ALA A N 1
ATOM 726 C CA . ALA A 1 97 ? 17.322 2.632 24.949 1.00 80.75 97 ALA A CA 1
ATOM 727 C C . ALA A 1 97 ? 17.193 2.249 23.463 1.00 80.75 97 ALA A C 1
ATOM 729 O O . ALA A 1 97 ? 18.143 1.702 22.904 1.00 80.75 97 ALA A O 1
ATOM 730 N N . ARG A 1 98 ? 16.126 2.703 22.790 1.00 83.62 98 ARG A N 1
ATOM 731 C CA . ARG A 1 98 ? 15.941 2.495 21.343 1.00 83.62 98 ARG A CA 1
ATOM 732 C C . ARG A 1 98 ? 17.094 3.063 20.529 1.00 83.62 98 ARG A C 1
ATOM 734 O O . ARG A 1 98 ? 17.669 2.360 19.705 1.00 83.62 98 ARG A O 1
ATOM 741 N N . TYR A 1 99 ? 17.510 4.297 20.814 1.00 84.31 99 TYR A N 1
ATOM 742 C CA . TYR A 1 99 ? 18.663 4.895 20.134 1.00 84.31 99 TYR A CA 1
ATOM 743 C C . TYR A 1 99 ? 19.970 4.149 20.442 1.00 84.31 99 TYR A C 1
ATOM 745 O O . TYR A 1 99 ? 20.820 4.028 19.564 1.00 84.31 99 TYR A O 1
ATOM 753 N N . TYR A 1 100 ? 20.146 3.589 21.645 1.00 83.62 100 TYR A N 1
ATOM 754 C CA . TYR A 1 100 ? 21.305 2.728 21.932 1.00 83.62 100 TYR A CA 1
ATOM 755 C C . TYR A 1 100 ? 21.281 1.415 21.139 1.00 83.62 100 TYR A C 1
ATOM 757 O O . TYR A 1 100 ? 22.346 0.876 20.830 1.00 83.62 100 TYR A O 1
ATOM 765 N N . SER A 1 101 ? 20.094 0.930 20.772 1.00 84.88 101 SER A N 1
ATOM 766 C CA . SER A 1 101 ? 19.910 -0.237 19.906 1.00 84.88 101 SER A CA 1
ATOM 767 C C . SER A 1 101 ? 20.014 0.072 18.403 1.00 84.88 101 SER A C 1
ATOM 769 O O . SER A 1 101 ? 20.017 -0.862 17.604 1.00 84.88 101 SER A O 1
ATOM 771 N N . ALA A 1 102 ? 20.180 1.343 18.001 1.00 86.50 102 ALA A N 1
ATOM 772 C CA . ALA A 1 102 ? 20.135 1.780 16.598 1.00 86.50 102 ALA A CA 1
ATOM 773 C C . ALA A 1 102 ? 21.074 0.997 15.671 1.00 86.50 102 ALA A C 1
ATOM 775 O O . ALA A 1 102 ? 20.702 0.640 14.562 1.00 86.50 102 ALA A O 1
ATOM 776 N N . LYS A 1 103 ? 22.274 0.638 16.144 1.00 87.62 103 LYS A N 1
ATOM 777 C CA . LYS A 1 103 ? 23.222 -0.170 15.361 1.00 87.62 103 LYS A CA 1
ATOM 778 C C . LYS A 1 103 ? 22.676 -1.556 14.989 1.00 87.62 103 LYS A C 1
ATOM 780 O O . LYS A 1 103 ? 23.108 -2.129 13.993 1.00 87.62 103 LYS A O 1
ATOM 785 N N . GLU A 1 104 ? 21.822 -2.133 15.830 1.00 90.94 104 GLU A N 1
ATOM 786 C CA . GLU A 1 104 ? 21.141 -3.389 15.521 1.00 90.94 104 GLU A CA 1
ATOM 787 C C . GLU A 1 104 ? 19.906 -3.135 14.661 1.00 90.94 104 GLU A C 1
ATOM 789 O O . GLU A 1 104 ? 19.773 -3.789 13.635 1.00 90.94 104 GLU A O 1
ATOM 794 N N . ALA A 1 105 ? 19.063 -2.167 15.038 1.00 90.19 105 ALA A N 1
ATOM 795 C CA . ALA A 1 105 ? 17.835 -1.844 14.313 1.00 90.19 105 ALA A CA 1
ATOM 796 C C . ALA A 1 105 ? 18.105 -1.471 12.843 1.00 90.19 105 ALA A C 1
ATOM 798 O O . ALA A 1 105 ? 17.528 -2.085 11.955 1.00 90.19 105 ALA A O 1
ATOM 799 N N . ASN A 1 106 ? 19.074 -0.588 12.570 1.00 92.38 106 ASN A N 1
ATOM 800 C CA . ASN A 1 106 ? 19.407 -0.112 11.216 1.00 92.38 106 ASN A CA 1
ATOM 801 C C . ASN A 1 106 ? 19.909 -1.222 10.264 1.00 92.38 106 ASN A C 1
ATOM 803 O O . ASN A 1 106 ? 20.136 -0.970 9.087 1.00 92.38 106 ASN A O 1
ATOM 807 N N . LYS A 1 107 ? 20.126 -2.458 10.739 1.00 92.88 107 LYS A N 1
ATOM 808 C CA . LYS A 1 107 ? 20.451 -3.593 9.857 1.00 92.88 107 LYS A CA 1
ATOM 809 C C . LYS A 1 107 ? 19.235 -4.134 9.112 1.00 92.88 107 LYS A C 1
ATOM 811 O O . LYS A 1 107 ? 19.417 -4.893 8.164 1.00 92.88 107 LYS A O 1
ATOM 816 N N . TYR A 1 108 ? 18.031 -3.810 9.574 1.00 93.69 108 TYR A N 1
ATOM 817 C CA . TYR A 1 108 ? 16.795 -4.393 9.082 1.00 93.69 108 TYR A CA 1
ATOM 818 C C . TYR A 1 108 ? 16.009 -3.340 8.296 1.00 93.69 108 TYR A C 1
ATOM 820 O O . TYR A 1 108 ? 15.751 -2.256 8.813 1.00 93.69 108 TYR A O 1
ATOM 828 N N . PRO A 1 109 ? 15.596 -3.638 7.056 1.00 91.94 109 PRO A N 1
ATOM 829 C CA . PRO A 1 109 ? 14.845 -2.690 6.241 1.00 91.94 109 PRO A CA 1
ATOM 830 C C . PRO A 1 109 ? 13.381 -2.537 6.672 1.00 91.94 109 PRO A C 1
ATOM 832 O O . PRO A 1 109 ? 12.754 -1.553 6.297 1.00 91.94 109 PRO A O 1
ATOM 835 N N . ILE A 1 110 ? 12.816 -3.494 7.414 1.00 94.56 110 ILE A N 1
ATOM 836 C CA . ILE A 1 110 ? 11.402 -3.495 7.809 1.00 94.56 110 ILE A CA 1
ATOM 837 C C . ILE A 1 110 ? 11.319 -3.449 9.325 1.00 94.56 110 ILE A C 1
ATOM 839 O O . ILE A 1 110 ? 11.847 -4.323 10.015 1.00 94.56 110 ILE A O 1
ATOM 843 N N . HIS A 1 111 ? 10.622 -2.452 9.857 1.00 94.56 111 HIS A N 1
ATOM 844 C CA . HIS A 1 111 ? 10.420 -2.312 11.293 1.00 94.56 111 HIS A CA 1
ATOM 845 C C . HIS A 1 111 ? 8.969 -2.603 11.672 1.00 94.56 111 HIS A C 1
ATOM 847 O O . HIS A 1 111 ? 8.042 -2.183 10.987 1.00 94.56 111 HIS A O 1
ATOM 853 N N . ILE A 1 112 ? 8.769 -3.282 12.801 1.00 93.31 112 ILE A N 1
ATOM 854 C CA . ILE A 1 112 ? 7.460 -3.424 13.442 1.00 93.31 112 ILE A CA 1
ATOM 855 C C . ILE A 1 112 ? 7.507 -2.713 14.787 1.00 93.31 112 ILE A C 1
ATOM 857 O O . ILE A 1 112 ? 8.328 -3.037 15.647 1.00 93.31 112 ILE A O 1
ATOM 861 N N . VAL A 1 113 ? 6.599 -1.768 14.988 1.00 89.19 113 VAL A N 1
ATOM 862 C CA . VAL A 1 113 ? 6.320 -1.162 16.287 1.00 89.19 113 VAL A CA 1
ATOM 863 C C . VAL A 1 113 ? 4.993 -1.731 16.778 1.00 89.19 113 VAL A C 1
ATOM 865 O O . VAL A 1 113 ? 4.002 -1.713 16.061 1.00 89.19 113 VAL A O 1
ATOM 868 N N . GLY A 1 114 ? 4.973 -2.305 17.982 1.00 77.12 114 GLY A N 1
ATOM 869 C CA . GLY A 1 114 ? 3.746 -2.881 18.548 1.00 77.12 114 GLY A CA 1
ATOM 870 C C . GLY A 1 114 ? 2.655 -1.839 18.846 1.00 77.12 114 GLY A C 1
ATOM 871 O O . GLY A 1 114 ? 2.719 -0.703 18.388 1.00 77.12 114 GLY A O 1
ATOM 872 N N . ASP A 1 115 ? 1.679 -2.231 19.671 1.00 77.06 115 ASP A N 1
ATOM 873 C CA . ASP A 1 115 ? 0.477 -1.442 19.997 1.00 77.06 115 ASP A CA 1
ATOM 874 C C . ASP A 1 115 ? 0.752 0.055 20.256 1.00 77.06 115 ASP A C 1
ATOM 876 O O . ASP A 1 115 ? 1.302 0.431 21.303 1.00 77.06 115 ASP A O 1
ATOM 880 N N . LEU A 1 116 ? 0.314 0.906 19.316 1.00 74.81 116 LEU A N 1
ATOM 881 C CA . LEU A 1 116 ? 0.489 2.360 19.350 1.00 74.81 116 LEU A CA 1
ATOM 882 C C . LEU A 1 116 ? -0.119 3.001 20.598 1.00 74.81 116 LEU A C 1
ATOM 884 O O . LEU A 1 116 ? 0.354 4.028 21.069 1.00 74.81 116 LEU A O 1
ATOM 888 N N . ALA A 1 117 ? -1.105 2.368 21.226 1.00 66.12 117 ALA A N 1
ATOM 889 C CA . ALA A 1 117 ? -1.724 2.907 22.429 1.00 66.12 117 ALA A CA 1
ATOM 890 C C . ALA A 1 117 ? -0.801 2.935 23.667 1.00 66.12 117 ALA A C 1
ATOM 892 O O . ALA A 1 117 ? -1.178 3.448 24.722 1.00 66.12 117 ALA A O 1
ATOM 893 N N . ARG A 1 118 ? 0.396 2.344 23.578 1.00 64.31 118 ARG A N 1
ATOM 894 C CA . ARG A 1 118 ? 1.427 2.377 24.630 1.00 64.31 118 ARG A CA 1
ATOM 895 C C . ARG A 1 118 ? 2.628 3.241 24.256 1.00 64.31 118 ARG A C 1
ATOM 897 O O . ARG A 1 118 ? 3.632 3.239 24.968 1.00 64.31 118 ARG A O 1
ATOM 904 N N . VAL A 1 119 ? 2.539 3.944 23.135 1.00 66.88 119 VAL A N 1
ATOM 905 C CA . VAL A 1 119 ? 3.637 4.701 22.555 1.00 66.88 119 VAL A CA 1
ATOM 906 C C . VAL A 1 119 ? 3.802 6.026 23.291 1.00 66.88 119 VAL A C 1
ATOM 908 O O . VAL A 1 119 ? 2.878 6.824 23.390 1.00 66.88 119 VAL A O 1
ATOM 911 N N . GLY A 1 120 ? 4.990 6.243 23.858 1.00 70.06 120 GLY A N 1
ATOM 912 C CA . GLY A 1 120 ? 5.355 7.527 24.455 1.00 70.06 120 GLY A CA 1
ATOM 913 C C . GLY A 1 120 ? 5.750 8.562 23.397 1.00 70.06 120 GLY A C 1
ATOM 914 O O . GLY A 1 120 ? 6.125 8.203 22.281 1.00 70.06 120 GLY A O 1
ATOM 915 N N . GLU A 1 121 ? 5.766 9.838 23.786 1.00 75.19 121 GLU A N 1
ATOM 916 C CA . GLU A 1 121 ? 6.070 11.004 22.930 1.00 75.19 121 GLU A CA 1
ATOM 917 C C . GLU A 1 121 ? 7.335 10.829 22.063 1.00 75.19 121 GLU A C 1
ATOM 919 O O . GLU A 1 121 ? 7.347 11.145 20.876 1.00 75.19 121 GLU A O 1
ATOM 924 N N . GLY A 1 122 ? 8.403 10.247 22.620 1.00 77.25 122 GLY A N 1
ATOM 925 C CA . GLY A 1 122 ? 9.649 10.015 21.879 1.00 77.25 122 GLY A CA 1
ATOM 926 C C . GLY A 1 122 ? 9.523 9.012 20.726 1.00 77.25 122 GLY A C 1
ATOM 927 O O . GLY A 1 122 ? 10.214 9.123 19.719 1.00 77.25 122 GLY A O 1
ATOM 928 N N . THR A 1 123 ? 8.630 8.033 20.855 1.00 80.50 123 THR A N 1
ATOM 929 C CA . THR A 1 123 ? 8.355 7.068 19.784 1.00 80.50 123 THR A CA 1
ATOM 930 C C . THR A 1 123 ? 7.385 7.643 18.761 1.00 80.50 123 THR A C 1
ATOM 932 O O . THR A 1 123 ? 7.565 7.400 17.576 1.00 80.50 123 THR A O 1
ATOM 935 N N . GLU A 1 124 ? 6.409 8.445 19.188 1.00 83.38 124 GLU A N 1
ATOM 936 C CA . GLU A 1 124 ? 5.553 9.190 18.263 1.00 83.38 124 GLU A CA 1
ATOM 937 C C . GLU A 1 124 ? 6.396 10.087 17.345 1.00 83.38 124 GLU A C 1
ATOM 939 O O . GLU A 1 124 ? 6.224 10.052 16.130 1.00 83.38 124 GLU A O 1
ATOM 944 N N . LYS A 1 125 ? 7.366 10.826 17.901 1.00 85.00 125 LYS A N 1
ATOM 945 C CA . LYS A 1 125 ? 8.291 11.651 17.112 1.00 85.00 125 LYS A CA 1
ATOM 946 C C . LYS A 1 125 ? 9.072 10.829 16.081 1.00 85.00 125 LYS A C 1
ATOM 948 O O . LYS A 1 125 ? 9.122 11.206 14.919 1.00 85.00 125 LYS A O 1
ATOM 953 N N . MET A 1 126 ? 9.633 9.697 16.500 1.00 88.31 126 MET A N 1
ATOM 954 C CA . MET A 1 126 ? 10.349 8.781 15.607 1.00 88.31 126 MET A CA 1
ATOM 955 C C . MET A 1 126 ? 9.451 8.270 14.473 1.00 88.31 126 MET A C 1
ATOM 957 O O . MET A 1 126 ? 9.869 8.250 13.322 1.00 88.31 126 MET A O 1
ATOM 961 N N . LEU A 1 127 ? 8.207 7.890 14.781 1.00 89.25 127 LEU A N 1
ATOM 962 C CA . LEU A 1 127 ? 7.254 7.435 13.770 1.00 89.25 127 LEU A CA 1
ATOM 963 C C . LEU A 1 127 ? 6.823 8.560 12.816 1.00 89.25 127 LEU A C 1
ATOM 965 O O . LEU A 1 127 ? 6.565 8.280 11.650 1.00 89.25 127 LEU A O 1
ATOM 969 N N . LYS A 1 128 ? 6.763 9.818 13.277 1.00 89.31 128 LYS A N 1
ATOM 970 C CA . LYS A 1 128 ? 6.536 10.983 12.406 1.00 89.31 128 L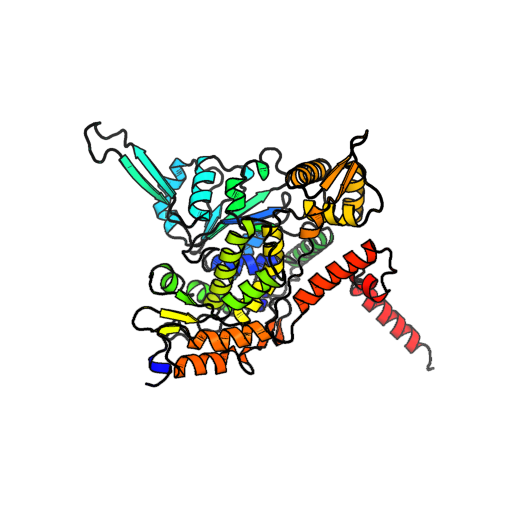YS A CA 1
ATOM 971 C C . LYS A 1 128 ? 7.696 11.190 11.437 1.00 89.31 128 LYS A C 1
ATOM 973 O O . LYS A 1 128 ? 7.433 11.349 10.251 1.00 8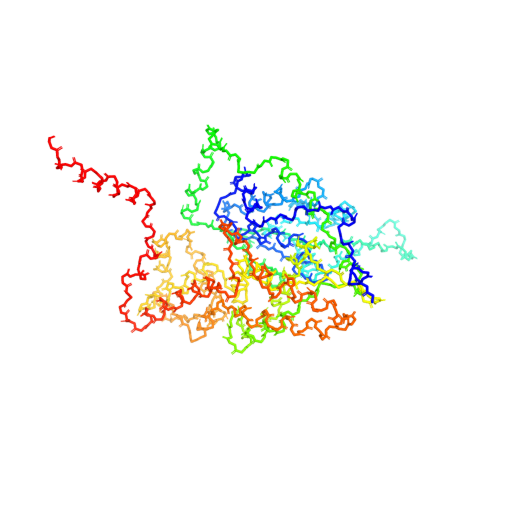9.31 128 LYS A O 1
ATOM 978 N N . ASP A 1 129 ? 8.937 11.143 11.931 1.00 90.00 129 ASP A N 1
ATOM 979 C CA . ASP A 1 129 ? 10.138 11.265 11.094 1.00 90.00 129 ASP A CA 1
ATOM 980 C C . ASP A 1 129 ? 10.131 10.166 10.009 1.00 90.00 129 ASP A C 1
ATOM 982 O O . ASP A 1 129 ? 10.171 10.464 8.816 1.00 90.00 129 ASP A O 1
ATOM 986 N N . TRP A 1 130 ? 9.950 8.901 10.407 1.00 91.19 130 TRP A N 1
ATOM 987 C CA . TRP A 1 130 ? 9.912 7.758 9.485 1.00 91.19 130 TRP A CA 1
ATOM 988 C C . TRP A 1 130 ? 8.709 7.761 8.531 1.00 91.19 130 TRP A C 1
ATOM 990 O O . TRP A 1 130 ? 8.828 7.334 7.383 1.00 91.19 130 TRP A O 1
ATOM 1000 N N . GLY A 1 131 ? 7.551 8.259 8.974 1.00 87.50 131 GLY A N 1
ATOM 1001 C CA . GLY A 1 131 ? 6.367 8.433 8.129 1.00 87.50 131 GLY A CA 1
ATOM 1002 C C . GLY A 1 131 ? 6.549 9.484 7.028 1.00 87.50 131 GLY A C 1
ATOM 1003 O O . GLY A 1 131 ? 5.822 9.451 6.042 1.00 87.50 131 GLY A O 1
ATOM 1004 N N . GLU A 1 132 ? 7.529 10.381 7.173 1.00 86.06 132 GLU A N 1
ATOM 1005 C CA . GLU A 1 132 ? 7.952 11.353 6.155 1.00 86.06 132 GLU A CA 1
ATOM 1006 C C . GLU A 1 132 ? 9.204 10.907 5.377 1.00 86.06 132 GLU A C 1
ATOM 1008 O O . GLU A 1 132 ? 9.727 11.674 4.571 1.00 86.06 132 GLU A O 1
ATOM 1013 N N . GLY A 1 133 ? 9.712 9.695 5.626 1.00 87.81 133 GLY A N 1
ATOM 1014 C CA . GLY A 1 133 ? 10.940 9.198 4.999 1.00 87.81 133 GLY A CA 1
ATOM 1015 C C . GLY A 1 133 ? 12.232 9.783 5.585 1.00 87.81 133 GLY A C 1
ATOM 1016 O O . GLY A 1 133 ? 13.290 9.656 4.977 1.00 87.81 133 GLY A O 1
ATOM 1017 N N . ASN A 1 134 ? 12.171 10.424 6.755 1.00 90.81 134 ASN A N 1
ATOM 1018 C CA . ASN A 1 134 ? 13.314 11.073 7.395 1.00 90.81 134 ASN A CA 1
ATOM 1019 C C . ASN A 1 134 ? 13.936 10.199 8.492 1.00 90.81 134 ASN A C 1
ATOM 1021 O O . ASN A 1 134 ? 13.236 9.537 9.258 1.00 90.81 134 ASN A O 1
ATOM 1025 N N . ASP A 1 135 ? 15.260 10.265 8.636 1.00 92.19 135 ASP A N 1
ATOM 1026 C CA . ASP A 1 135 ? 15.963 9.673 9.777 1.00 92.19 135 ASP A CA 1
ATOM 1027 C C . ASP A 1 135 ? 15.540 10.332 11.095 1.00 92.19 135 ASP A C 1
ATOM 1029 O O . ASP A 1 135 ? 15.438 11.560 11.193 1.00 92.19 135 ASP A O 1
ATOM 1033 N N . SER A 1 136 ? 15.408 9.534 12.157 1.00 90.88 136 SER A N 1
ATOM 1034 C CA . SER A 1 136 ? 15.133 10.071 13.487 1.00 90.88 136 SER A CA 1
ATOM 1035 C C . SER A 1 136 ? 16.431 10.334 14.246 1.00 90.88 136 SER A C 1
ATOM 1037 O O . SER A 1 136 ? 17.266 9.445 14.449 1.00 90.88 136 SER A O 1
ATOM 1039 N N . ILE A 1 137 ? 16.622 11.585 14.671 1.00 88.44 137 ILE A N 1
ATOM 1040 C CA . ILE A 1 137 ? 17.883 12.064 15.247 1.00 88.44 137 ILE A CA 1
ATOM 1041 C C . ILE A 1 137 ? 17.686 12.513 16.696 1.00 88.44 137 ILE A C 1
ATOM 1043 O O . ILE A 1 137 ? 16.872 13.391 17.007 1.00 88.44 137 ILE A O 1
ATOM 1047 N N . ARG A 1 138 ? 18.537 11.993 17.586 1.00 83.25 138 ARG A N 1
ATOM 1048 C CA . ARG A 1 138 ? 18.622 12.405 18.991 1.00 83.25 138 ARG A CA 1
ATOM 1049 C C . ARG A 1 138 ? 20.023 12.891 19.332 1.00 83.25 138 ARG A C 1
ATOM 1051 O O . ARG A 1 138 ? 21.017 12.219 19.080 1.00 83.25 138 ARG A O 1
ATOM 1058 N N . LYS A 1 139 ? 20.107 14.058 19.971 1.00 80.50 139 LYS A N 1
ATOM 1059 C CA . LYS A 1 139 ? 21.357 14.584 20.534 1.00 80.50 139 LYS A CA 1
ATOM 1060 C C . LYS A 1 139 ? 21.413 14.262 22.020 1.00 80.50 139 LYS A C 1
ATOM 1062 O O . LYS A 1 139 ? 20.508 14.631 22.763 1.00 80.50 139 LYS A O 1
ATOM 1067 N N . VAL A 1 140 ? 22.473 13.587 22.448 1.00 75.88 140 VAL A N 1
ATOM 1068 C CA . VAL A 1 140 ? 22.703 13.218 23.847 1.00 75.88 140 VAL A CA 1
ATOM 1069 C C . VAL A 1 140 ? 23.980 13.889 24.331 1.00 75.88 140 VAL A C 1
ATOM 1071 O O . VAL A 1 140 ? 25.033 13.781 23.706 1.00 75.88 140 VAL A O 1
ATOM 1074 N N . THR A 1 141 ? 23.892 14.593 25.456 1.00 73.81 141 THR A N 1
ATOM 1075 C CA . THR A 1 141 ? 25.060 15.171 26.123 1.00 73.81 141 THR A CA 1
ATOM 1076 C C . THR A 1 141 ? 25.757 14.097 26.953 1.00 73.81 141 THR A C 1
ATOM 1078 O O . THR A 1 141 ? 25.176 13.545 27.888 1.00 73.81 141 THR A O 1
ATOM 1081 N N . ASP A 1 142 ? 27.013 13.814 26.631 1.00 69.12 142 ASP A N 1
ATOM 1082 C CA . ASP A 1 142 ? 27.886 12.947 27.406 1.00 69.12 142 ASP A CA 1
ATOM 1083 C C . ASP A 1 142 ? 28.326 13.675 28.682 1.00 69.12 142 ASP A C 1
ATOM 1085 O O . ASP A 1 142 ? 29.178 14.565 28.673 1.00 69.12 142 ASP A O 1
ATOM 1089 N N . ILE A 1 143 ? 27.710 13.299 29.802 1.00 67.31 143 ILE A N 1
ATOM 1090 C CA . ILE A 1 143 ? 27.981 13.880 31.123 1.00 67.31 143 ILE A CA 1
ATOM 1091 C C . ILE A 1 143 ? 29.362 13.505 31.682 1.00 67.31 143 ILE A C 1
ATOM 1093 O O . ILE A 1 143 ? 29.753 14.033 32.722 1.00 67.31 143 ILE A O 1
ATOM 1097 N N . THR A 1 144 ? 30.089 12.588 31.033 1.00 66.94 144 THR A N 1
ATOM 1098 C CA . THR A 1 144 ? 31.441 12.184 31.448 1.00 66.94 144 THR A CA 1
ATOM 1099 C C . THR A 1 144 ? 32.542 13.060 30.844 1.00 66.94 144 THR A C 1
ATOM 1101 O O . THR A 1 144 ? 33.679 13.016 31.319 1.00 66.94 144 THR A O 1
ATOM 1104 N N . LYS A 1 145 ? 32.206 13.895 29.850 1.00 67.88 145 LYS A N 1
ATOM 1105 C CA . LYS A 1 145 ? 33.113 14.857 29.209 1.00 67.88 145 LYS A CA 1
ATOM 1106 C C . LYS A 1 145 ? 32.989 16.254 29.822 1.00 67.88 145 LYS A C 1
ATOM 1108 O O . LYS A 1 145 ? 31.946 16.621 30.366 1.00 67.88 145 LYS A O 1
ATOM 1113 N N . SER A 1 146 ? 34.075 17.028 29.764 1.00 66.88 146 SER A N 1
ATOM 1114 C CA . SER A 1 146 ? 34.106 18.387 30.323 1.00 66.88 146 SER A CA 1
ATOM 1115 C C . SER A 1 146 ? 33.195 19.338 29.540 1.00 66.88 146 SER A C 1
ATOM 1117 O O . SER A 1 146 ? 32.877 19.077 28.383 1.00 66.88 146 SER A O 1
ATOM 1119 N N . GLU A 1 147 ? 32.780 20.449 30.155 1.00 63.44 147 GLU A N 1
ATOM 1120 C CA . GLU A 1 147 ? 31.893 21.413 29.488 1.00 63.44 147 GLU A CA 1
ATOM 1121 C C . GLU A 1 147 ? 32.516 22.080 28.258 1.00 63.44 147 GLU A C 1
ATOM 1123 O O . GLU A 1 147 ? 31.774 22.462 27.358 1.00 63.44 147 GLU A O 1
ATOM 1128 N N . ASP A 1 148 ? 33.848 22.150 28.218 1.00 68.06 148 ASP A N 1
ATOM 1129 C CA . ASP A 1 148 ? 34.642 22.769 27.152 1.00 68.06 148 ASP A CA 1
ATOM 1130 C C . ASP A 1 148 ? 35.027 21.777 26.036 1.00 68.06 148 ASP A C 1
ATOM 1132 O O . ASP A 1 148 ? 35.848 22.096 25.178 1.00 68.06 148 ASP A O 1
ATOM 1136 N N . ASP A 1 149 ? 34.497 20.550 26.070 1.00 64.88 149 ASP A N 1
ATOM 1137 C CA . ASP A 1 149 ? 34.807 19.510 25.087 1.00 64.88 149 ASP A CA 1
ATOM 1138 C C . ASP A 1 149 ? 33.838 19.608 23.895 1.00 64.88 149 ASP A C 1
ATOM 1140 O O . ASP A 1 149 ? 32.633 19.390 24.048 1.00 64.88 149 ASP A O 1
ATOM 1144 N N . ASP A 1 150 ? 34.347 19.924 22.700 1.00 61.59 150 ASP A N 1
ATOM 1145 C CA . ASP A 1 150 ? 33.529 20.084 21.483 1.00 61.59 150 ASP A CA 1
ATOM 1146 C C . ASP A 1 150 ? 32.746 18.792 21.132 1.00 61.59 150 ASP A C 1
ATOM 1148 O O . ASP A 1 150 ? 31.657 18.850 20.559 1.00 61.59 150 ASP A O 1
ATOM 1152 N N . ASP A 1 151 ? 33.229 17.626 21.586 1.00 64.25 151 ASP A N 1
ATOM 1153 C CA . ASP A 1 151 ? 32.599 16.306 21.418 1.00 64.25 151 ASP A CA 1
ATOM 1154 C C . ASP A 1 151 ? 31.676 15.898 22.590 1.00 64.25 151 ASP A C 1
ATOM 1156 O O . ASP A 1 151 ? 31.366 14.709 22.772 1.00 64.25 151 ASP A O 1
ATOM 1160 N N . ARG A 1 152 ? 31.250 16.848 23.436 1.00 66.62 152 ARG A N 1
ATOM 1161 C CA . ARG A 1 152 ? 30.328 16.597 24.563 1.00 66.62 152 ARG A CA 1
ATOM 1162 C C . ARG A 1 152 ? 28.936 16.173 24.095 1.00 66.62 152 ARG A C 1
ATOM 1164 O O . ARG A 1 152 ? 28.214 15.534 24.851 1.00 66.62 152 ARG A O 1
ATOM 1171 N N . THR A 1 153 ? 28.538 16.499 22.868 1.00 68.62 153 THR A N 1
ATOM 1172 C CA . THR A 1 153 ? 27.233 16.100 22.323 1.00 68.62 153 THR A CA 1
ATOM 1173 C C . THR A 1 153 ? 27.414 14.996 21.291 1.00 68.62 153 THR A C 1
ATOM 1175 O O . THR A 1 153 ? 27.959 15.234 20.219 1.00 68.62 153 THR A O 1
ATOM 1178 N N . GLN A 1 154 ? 26.929 13.794 21.595 1.00 77.00 154 GLN A N 1
ATOM 1179 C CA . GLN A 1 154 ? 26.872 12.694 20.637 1.00 77.00 154 GLN A CA 1
ATOM 1180 C C . GLN A 1 154 ? 25.522 12.719 19.919 1.00 77.00 154 GLN A C 1
ATOM 1182 O O . GLN A 1 154 ? 24.471 12.850 20.550 1.00 77.00 154 GLN A O 1
ATOM 1187 N N . THR A 1 155 ? 25.550 12.614 18.592 1.00 81.00 155 THR A N 1
ATOM 1188 C CA . THR A 1 155 ? 24.339 12.465 17.779 1.00 81.00 155 THR A CA 1
ATOM 1189 C C . THR A 1 155 ? 24.102 10.982 17.542 1.00 81.00 155 THR A C 1
ATOM 1191 O O . THR A 1 155 ? 24.996 10.281 17.077 1.00 81.00 155 THR A O 1
ATOM 1194 N N . MET A 1 156 ? 22.914 10.511 17.899 1.00 84.06 156 MET A N 1
ATOM 1195 C CA . MET A 1 156 ? 22.446 9.155 17.650 1.00 84.06 156 MET A CA 1
ATOM 1196 C C . MET A 1 156 ? 21.381 9.221 16.559 1.00 84.06 156 MET A C 1
ATOM 1198 O O . MET A 1 156 ? 20.436 10.004 16.681 1.00 84.06 156 MET A O 1
ATOM 1202 N N . THR A 1 157 ? 21.540 8.404 15.523 1.00 89.31 157 THR A N 1
ATOM 1203 C CA . THR A 1 157 ? 20.638 8.362 14.370 1.00 89.31 157 THR A CA 1
ATOM 1204 C C . THR A 1 157 ? 20.015 6.978 14.272 1.00 89.31 157 THR A C 1
ATOM 1206 O O . THR A 1 157 ? 20.729 5.975 14.228 1.00 89.31 157 THR A O 1
ATOM 1209 N N . LEU A 1 158 ? 18.688 6.940 14.265 1.00 90.50 158 LEU A N 1
ATOM 1210 C CA . LEU A 1 158 ? 17.899 5.799 13.827 1.00 90.50 158 LEU A CA 1
ATOM 1211 C C . LEU A 1 158 ? 17.540 6.051 12.364 1.00 90.50 158 LEU A C 1
ATOM 1213 O O . LEU A 1 158 ? 16.773 6.969 12.070 1.00 90.50 158 LEU A O 1
ATOM 1217 N N . GLU A 1 159 ? 18.148 5.275 11.471 1.00 91.56 159 GLU A N 1
ATOM 1218 C CA . GLU A 1 159 ? 17.937 5.423 10.030 1.00 91.56 159 GLU A CA 1
ATOM 1219 C C . GLU A 1 159 ? 16.481 5.098 9.693 1.00 91.56 159 GLU A C 1
ATOM 1221 O O . GLU A 1 159 ? 15.859 4.251 10.345 1.00 91.56 159 GLU A O 1
ATOM 1226 N N . CYS A 1 160 ? 15.918 5.814 8.723 1.00 91.38 160 CYS A N 1
ATOM 1227 C CA . CYS A 1 160 ? 14.588 5.516 8.221 1.00 91.38 160 CYS A CA 1
ATOM 1228 C C . CYS A 1 160 ? 14.583 4.111 7.594 1.00 91.38 160 CYS A C 1
ATOM 1230 O O . CYS A 1 160 ? 15.322 3.874 6.635 1.00 91.38 160 CYS A O 1
ATOM 1232 N N . PRO A 1 161 ? 13.795 3.153 8.119 1.00 92.12 161 PRO A N 1
ATOM 1233 C CA . PRO A 1 161 ? 13.636 1.863 7.462 1.00 92.12 161 PRO A CA 1
ATOM 1234 C C . PRO A 1 161 ? 12.846 2.045 6.158 1.00 92.12 161 PRO A C 1
ATOM 1236 O O . PRO A 1 161 ? 12.163 3.051 5.971 1.00 92.12 161 PRO A O 1
ATOM 1239 N N . ARG A 1 162 ? 12.856 1.036 5.279 1.00 90.88 162 ARG A N 1
ATOM 1240 C CA . ARG A 1 162 ? 12.017 1.041 4.067 1.00 90.88 162 ARG A CA 1
ATOM 1241 C C . ARG A 1 162 ? 10.547 1.214 4.420 1.00 90.88 162 ARG A C 1
ATOM 1243 O O . ARG A 1 162 ? 9.844 1.953 3.747 1.00 90.88 162 ARG A O 1
ATOM 1250 N N . ILE A 1 163 ? 10.098 0.551 5.483 1.00 93.12 163 ILE A N 1
ATOM 1251 C CA . ILE A 1 163 ? 8.749 0.713 6.015 1.00 93.12 163 ILE A CA 1
ATOM 1252 C C . ILE A 1 163 ? 8.708 0.453 7.517 1.00 93.12 163 ILE A C 1
ATOM 1254 O O . ILE A 1 163 ? 9.468 -0.356 8.064 1.00 93.12 163 ILE A O 1
ATOM 1258 N N . VAL A 1 164 ? 7.751 1.104 8.172 1.00 93.94 164 VAL A N 1
ATOM 1259 C CA . VAL A 1 164 ? 7.355 0.818 9.543 1.00 93.94 164 VAL A CA 1
ATOM 1260 C C . VAL A 1 164 ? 5.920 0.321 9.550 1.00 93.94 164 VAL A C 1
ATOM 1262 O O . VAL A 1 164 ? 5.004 1.050 9.174 1.00 93.94 164 VAL A O 1
ATOM 1265 N N . PHE A 1 165 ? 5.716 -0.893 10.045 1.00 93.94 165 PHE A N 1
ATOM 1266 C CA . PHE A 1 165 ? 4.392 -1.374 10.403 1.00 93.94 165 PHE A CA 1
ATOM 1267 C C . PHE A 1 165 ? 4.122 -1.089 11.871 1.00 93.94 165 PHE A C 1
ATOM 1269 O O . PHE A 1 165 ? 4.948 -1.370 12.739 1.00 93.94 165 PHE A O 1
ATOM 1276 N N . ALA A 1 166 ? 2.941 -0.568 12.153 1.00 91.06 166 ALA A N 1
ATOM 1277 C CA . ALA A 1 166 ? 2.440 -0.402 13.496 1.00 91.06 166 ALA A CA 1
ATOM 1278 C C . ALA A 1 166 ? 1.070 -1.054 13.644 1.00 91.06 166 ALA A C 1
ATOM 1280 O O . ALA A 1 166 ? 0.325 -1.198 12.675 1.00 91.06 166 ALA A O 1
ATOM 1281 N N . THR A 1 167 ? 0.731 -1.470 14.860 1.00 88.88 167 THR A N 1
ATOM 1282 C CA . THR A 1 167 ? -0.606 -1.991 15.156 1.00 88.88 167 THR A CA 1
ATOM 1283 C C . THR A 1 167 ? -1.289 -1.138 16.211 1.00 88.88 167 THR A C 1
ATOM 1285 O O . THR A 1 167 ? -0.637 -0.580 17.089 1.00 88.88 167 THR A O 1
ATOM 1288 N N . MET A 1 168 ? -2.611 -0.995 16.128 1.00 84.25 168 MET A N 1
ATOM 1289 C CA . MET A 1 168 ? -3.383 -0.235 17.112 1.00 84.25 168 MET A CA 1
ATOM 1290 C C . MET A 1 168 ? -4.706 -0.923 17.446 1.00 84.25 168 MET A C 1
ATOM 1292 O O . MET A 1 168 ? -5.413 -1.443 16.578 1.00 84.25 168 MET A O 1
ATOM 1296 N N . ALA A 1 169 ? -5.039 -0.957 18.736 1.00 80.62 169 ALA A N 1
ATOM 1297 C CA . ALA A 1 169 ? -6.325 -1.452 19.214 1.00 80.62 169 ALA A CA 1
ATOM 1298 C C . ALA A 1 169 ? -7.340 -0.303 19.339 1.00 80.62 169 ALA A C 1
ATOM 1300 O O . ALA A 1 169 ? -7.169 0.581 20.176 1.00 80.62 169 ALA A O 1
ATOM 1301 N N . THR A 1 170 ? -8.420 -0.336 18.551 1.00 74.56 170 THR A N 1
ATOM 1302 C CA . THR A 1 170 ? -9.442 0.735 18.539 1.00 74.56 170 THR A CA 1
ATOM 1303 C C . THR A 1 170 ? -10.292 0.782 19.805 1.00 74.56 170 THR A C 1
ATOM 1305 O O . THR A 1 170 ? -10.932 1.793 20.099 1.00 74.56 170 THR A O 1
ATOM 1308 N N . ASP A 1 171 ? -10.308 -0.309 20.572 1.00 68.19 171 ASP A N 1
ATOM 1309 C CA . ASP A 1 171 ? -11.058 -0.452 21.811 1.00 68.19 171 ASP A CA 1
ATOM 1310 C C . ASP A 1 171 ? -10.250 -0.100 23.067 1.00 68.19 171 ASP A C 1
ATOM 1312 O O . ASP A 1 171 ? -10.751 -0.285 24.188 1.00 68.19 171 ASP A O 1
ATOM 1316 N N . ASN A 1 172 ? -9.026 0.409 22.896 1.00 69.81 172 ASN A N 1
ATOM 1317 C CA . ASN A 1 172 ? -8.207 0.867 24.003 1.00 69.81 172 ASN A CA 1
ATOM 1318 C C . ASN A 1 172 ? -8.858 2.080 24.686 1.00 69.81 172 ASN A C 1
ATOM 1320 O O . ASN A 1 172 ? -9.341 3.005 24.046 1.00 69.81 172 ASN A O 1
ATOM 1324 N N . ARG A 1 173 ? -8.899 2.065 26.021 1.00 63.25 173 ARG A N 1
ATOM 1325 C CA . ARG A 1 173 ? -9.505 3.142 26.821 1.00 63.25 173 ARG A CA 1
ATOM 1326 C C . ARG A 1 173 ? -8.534 4.267 27.163 1.00 63.25 173 ARG A C 1
ATOM 1328 O O . ARG A 1 173 ? -8.972 5.280 27.696 1.00 63.25 173 ARG A O 1
ATOM 1335 N N . ASN A 1 174 ? -7.241 4.045 26.945 1.00 61.47 174 ASN A N 1
ATOM 1336 C CA . ASN A 1 174 ? -6.175 4.949 27.370 1.00 61.47 174 ASN A CA 1
ATOM 1337 C C . ASN A 1 174 ? -5.558 5.745 26.213 1.00 61.47 174 ASN A C 1
ATOM 1339 O O . ASN A 1 174 ? -4.729 6.604 26.489 1.00 61.47 174 ASN A O 1
ATOM 1343 N N . ALA A 1 175 ? -5.914 5.432 24.966 1.00 61.31 175 ALA A N 1
ATOM 1344 C CA . ALA A 1 175 ? -5.429 6.119 23.778 1.00 61.31 175 ALA A CA 1
ATOM 1345 C C . ALA A 1 175 ? -6.479 6.023 22.667 1.00 61.31 175 ALA A C 1
ATOM 1347 O O . ALA A 1 175 ? -7.022 4.940 22.427 1.00 61.31 175 ALA A O 1
ATOM 1348 N N . ASP A 1 176 ? -6.740 7.146 22.014 1.00 63.41 176 ASP A N 1
ATOM 1349 C CA . ASP A 1 176 ? -7.640 7.295 20.877 1.00 63.41 176 ASP A CA 1
ATOM 1350 C C . ASP A 1 176 ? -6.845 7.649 19.611 1.00 63.41 176 ASP A C 1
ATOM 1352 O O . ASP A 1 176 ? -5.740 8.183 19.679 1.00 63.41 176 ASP A O 1
ATOM 1356 N N . PHE A 1 177 ? -7.411 7.380 18.436 1.00 63.88 177 PHE A N 1
ATOM 1357 C CA . PHE A 1 177 ? -6.851 7.859 17.173 1.00 63.88 177 PHE A CA 1
ATOM 1358 C C . PHE A 1 177 ? -6.706 9.380 17.158 1.00 63.88 177 PHE A C 1
ATOM 1360 O O . PHE A 1 177 ? -5.687 9.918 16.723 1.00 63.88 177 PHE A O 1
ATOM 1367 N N . ASN A 1 178 ? -7.681 10.070 17.741 1.00 63.41 178 ASN A N 1
ATOM 1368 C CA . ASN A 1 178 ? -7.680 11.523 17.832 1.00 63.41 178 ASN A CA 1
ATOM 1369 C C . ASN A 1 178 ? -6.579 12.086 18.744 1.00 63.41 178 ASN A C 1
ATOM 1371 O O . ASN A 1 178 ? -6.317 13.286 18.694 1.00 63.41 178 ASN A O 1
ATOM 1375 N N . ASP A 1 179 ? -5.907 11.247 19.542 1.00 66.75 179 ASP A N 1
ATOM 1376 C CA . ASP A 1 179 ? -4.760 11.674 20.349 1.00 66.75 179 ASP A CA 1
ATOM 1377 C C . ASP A 1 179 ? -3.486 11.837 19.498 1.00 66.75 179 ASP A C 1
ATOM 1379 O O . ASP A 1 179 ? -2.557 12.529 19.914 1.00 66.75 179 ASP A O 1
ATOM 1383 N N . PHE A 1 180 ? -3.449 11.262 18.286 1.00 72.31 180 PHE A N 1
ATOM 1384 C CA . PHE A 1 180 ? -2.282 11.273 17.394 1.00 72.31 180 PHE A CA 1
ATOM 1385 C C . PHE A 1 180 ? -2.597 11.793 15.976 1.00 72.31 180 PHE A C 1
ATOM 1387 O O . PHE A 1 180 ? -2.221 11.161 14.984 1.00 72.31 180 PHE A O 1
ATOM 1394 N N . PRO A 1 181 ? -3.238 12.967 15.824 1.00 69.00 181 PRO A N 1
ATOM 1395 C CA . PRO A 1 181 ? -3.755 13.425 14.532 1.00 69.00 181 PRO A CA 1
ATOM 1396 C C . PRO A 1 181 ? -2.646 13.653 13.496 1.00 69.00 181 PRO A C 1
ATOM 1398 O O . PRO A 1 181 ? -2.822 13.400 12.309 1.00 69.00 181 PRO A O 1
ATOM 1401 N N . GLU A 1 182 ? -1.469 14.101 13.933 1.00 73.81 182 GLU A N 1
ATOM 1402 C CA . GLU A 1 182 ? -0.317 14.284 13.048 1.00 73.81 182 GLU A CA 1
ATOM 1403 C C . GLU A 1 182 ? 0.293 12.958 12.585 1.00 73.81 182 GLU A C 1
ATOM 1405 O O . GLU A 1 182 ? 0.803 12.881 11.467 1.00 73.81 182 GLU A O 1
ATOM 1410 N N . LEU A 1 183 ? 0.265 11.930 13.434 1.00 78.50 183 LEU A N 1
ATOM 1411 C CA . LEU A 1 183 ? 0.765 10.606 13.082 1.00 78.50 183 LEU A CA 1
ATOM 1412 C C . LEU A 1 183 ? -0.155 9.950 12.050 1.00 78.50 183 LEU A C 1
ATOM 1414 O O . LEU A 1 183 ? 0.331 9.390 11.075 1.00 78.50 183 LEU A O 1
ATOM 1418 N N . LEU A 1 184 ? -1.472 10.083 12.231 1.00 74.12 184 LEU A N 1
ATOM 1419 C CA . LEU A 1 184 ? -2.463 9.508 11.321 1.00 74.12 184 LEU A CA 1
ATOM 1420 C C . LEU A 1 184 ? -2.386 10.096 9.921 1.00 74.12 184 LEU A C 1
ATOM 1422 O O . LEU A 1 184 ? -2.382 9.347 8.956 1.00 74.12 184 LEU A O 1
ATOM 1426 N N . LYS A 1 185 ? -2.173 11.409 9.802 1.00 75.31 185 LYS A N 1
ATOM 1427 C CA . LYS A 1 185 ? -1.949 12.055 8.497 1.00 75.31 185 LYS A CA 1
ATOM 1428 C C . LYS A 1 185 ? -0.701 11.548 7.764 1.00 75.31 185 LYS A C 1
ATOM 1430 O O . LYS A 1 185 ? -0.565 11.776 6.570 1.00 75.31 185 LYS A O 1
ATOM 1435 N N . ARG A 1 186 ? 0.220 10.886 8.475 1.00 80.50 186 ARG A N 1
ATOM 1436 C CA . ARG A 1 186 ? 1.449 10.280 7.934 1.00 80.50 186 ARG A CA 1
ATOM 1437 C C . ARG A 1 186 ? 1.366 8.761 7.823 1.00 80.50 186 ARG A C 1
ATOM 1439 O O . ARG A 1 186 ? 2.226 8.165 7.177 1.00 80.50 186 ARG A O 1
ATOM 1446 N N . ALA A 1 187 ? 0.324 8.141 8.374 1.00 83.31 187 ALA A N 1
ATOM 1447 C CA . ALA A 1 187 ? 0.086 6.705 8.325 1.00 83.31 187 ALA A CA 1
ATOM 1448 C C . ALA A 1 187 ? -0.869 6.323 7.190 1.00 83.31 187 ALA A C 1
ATOM 1450 O O . ALA A 1 187 ? -1.821 7.049 6.911 1.00 83.31 187 ALA A O 1
ATOM 1451 N N . PHE A 1 188 ? -0.602 5.214 6.510 1.00 84.50 188 PHE A N 1
ATOM 1452 C CA . PHE A 1 188 ? -1.619 4.521 5.732 1.00 84.50 188 PHE A CA 1
ATOM 1453 C C . PHE A 1 188 ? -2.340 3.556 6.671 1.00 84.50 188 PHE A C 1
ATOM 1455 O O . PHE A 1 188 ? -1.696 2.768 7.370 1.00 84.50 188 PHE A O 1
ATOM 1462 N N . MET A 1 189 ? -3.661 3.665 6.735 1.00 82.12 189 MET A N 1
ATOM 1463 C CA . MET A 1 189 ? -4.493 2.998 7.730 1.00 82.12 189 MET A CA 1
ATOM 1464 C C . MET A 1 189 ? -5.221 1.819 7.088 1.00 82.12 189 MET A C 1
ATOM 1466 O O . MET A 1 189 ? -6.016 2.022 6.181 1.00 82.12 189 MET A O 1
ATOM 1470 N N . GLN A 1 190 ? -5.005 0.606 7.598 1.00 84.44 190 GLN A N 1
ATOM 1471 C CA . GLN A 1 190 ? -5.694 -0.599 7.125 1.00 84.44 190 GLN A CA 1
ATOM 1472 C C . GLN A 1 190 ? -6.418 -1.286 8.279 1.00 84.44 190 GLN A C 1
ATOM 1474 O O . GLN A 1 190 ? -5.802 -1.613 9.301 1.00 84.44 190 GLN A O 1
ATOM 1479 N N . SER A 1 191 ? -7.717 -1.522 8.130 1.00 81.75 191 SER A N 1
ATOM 1480 C CA . SER A 1 191 ? -8.470 -2.307 9.099 1.00 81.75 191 SER A CA 1
ATOM 1481 C C . SER A 1 191 ? -8.300 -3.810 8.860 1.00 81.75 191 SER A C 1
ATOM 1483 O O . SER A 1 191 ? -7.844 -4.254 7.809 1.00 81.75 191 SER A O 1
ATOM 1485 N N . VAL A 1 192 ? -8.629 -4.602 9.878 1.00 83.94 192 VAL A N 1
ATOM 1486 C CA . VAL A 1 192 ? -8.707 -6.069 9.803 1.00 83.94 192 VAL A CA 1
ATOM 1487 C C . VAL A 1 192 ? -10.154 -6.466 10.044 1.00 83.94 192 VAL A C 1
ATOM 1489 O O . VAL A 1 192 ? -10.788 -5.906 10.947 1.00 83.94 192 VAL A O 1
ATOM 1492 N N . ASP A 1 193 ? -10.653 -7.439 9.288 1.00 82.38 193 ASP A N 1
ATOM 1493 C CA . ASP A 1 193 ? -12.056 -7.839 9.323 1.00 82.38 193 ASP A CA 1
ATOM 1494 C C . ASP A 1 193 ? -12.437 -8.398 10.712 1.00 82.38 193 ASP A C 1
ATOM 1496 O O . ASP A 1 193 ? -11.822 -9.317 11.264 1.00 82.38 193 ASP A O 1
ATOM 1500 N N . THR A 1 194 ? -13.465 -7.800 11.323 1.00 80.12 194 THR A N 1
ATOM 1501 C CA . THR A 1 194 ? -13.972 -8.181 12.654 1.00 80.12 194 THR A CA 1
ATOM 1502 C C . THR A 1 194 ? -15.401 -8.719 12.645 1.00 80.12 194 THR A C 1
ATOM 1504 O O . THR A 1 194 ? -16.035 -8.828 13.703 1.00 80.12 194 THR A O 1
ATOM 1507 N N . THR A 1 195 ? -15.904 -9.083 11.468 1.00 80.00 195 THR A N 1
ATOM 1508 C CA . THR A 1 195 ? -17.234 -9.659 11.276 1.00 80.00 195 THR A CA 1
ATOM 1509 C C . THR A 1 195 ? -17.380 -11.028 11.948 1.00 80.00 195 THR A C 1
ATOM 1511 O O . THR A 1 195 ? -16.417 -11.719 12.327 1.00 80.00 195 THR A O 1
ATOM 1514 N N . LYS A 1 196 ? -18.638 -11.438 12.132 1.00 83.19 196 LYS A N 1
ATOM 1515 C CA . LYS A 1 196 ? -18.978 -12.759 12.666 1.00 83.19 196 LYS A CA 1
ATOM 1516 C C . LYS A 1 196 ? -18.522 -13.854 11.703 1.00 83.19 196 LYS A C 1
ATOM 1518 O O . LYS A 1 196 ? -17.956 -14.854 12.143 1.00 83.19 196 LYS A O 1
ATOM 1523 N N . GLU A 1 197 ? -18.732 -13.633 10.417 1.00 85.56 197 GLU A N 1
ATOM 1524 C CA . GLU A 1 197 ? -18.391 -14.509 9.303 1.00 85.56 197 GLU A CA 1
ATOM 1525 C C . GLU A 1 197 ? -16.885 -14.780 9.312 1.00 85.56 197 GLU A C 1
ATOM 1527 O O . GLU A 1 197 ? -16.451 -15.936 9.359 1.00 85.56 197 GLU A O 1
ATOM 1532 N N . GLN A 1 198 ? -16.075 -13.724 9.414 1.00 87.81 198 GLN A N 1
ATOM 1533 C CA . GLN A 1 198 ? -14.628 -13.851 9.530 1.00 87.81 198 GLN A CA 1
ATOM 1534 C C . GLN A 1 198 ? -14.197 -14.612 10.787 1.00 87.81 198 GLN A C 1
ATOM 1536 O O . GLN A 1 198 ? -13.347 -15.508 10.738 1.00 87.81 198 GLN A O 1
ATOM 1541 N N . THR A 1 199 ? -14.836 -14.329 11.922 1.00 88.62 199 THR A N 1
ATOM 1542 C CA . THR A 1 199 ? -14.577 -15.055 13.170 1.00 88.62 199 THR A CA 1
ATOM 1543 C C . THR A 1 199 ? -14.851 -16.559 13.017 1.00 88.62 199 THR A C 1
ATOM 1545 O O . THR A 1 199 ? -14.049 -17.386 13.466 1.00 88.62 199 THR A O 1
ATOM 1548 N N . GLU A 1 200 ? -15.952 -16.938 12.364 1.00 91.69 200 GLU A N 1
ATOM 1549 C CA . GLU A 1 200 ? -16.309 -18.333 12.088 1.00 91.69 200 GLU A CA 1
ATOM 1550 C C . GLU A 1 200 ? -15.291 -19.008 11.155 1.00 91.69 200 GLU A C 1
ATOM 1552 O O . GLU A 1 200 ? -14.832 -20.119 11.460 1.00 91.69 200 GLU A O 1
ATOM 1557 N N . ARG A 1 201 ? -14.851 -18.321 10.088 1.00 91.56 201 ARG A N 1
ATOM 1558 C CA . ARG A 1 201 ? -13.788 -18.802 9.183 1.00 91.56 201 ARG A CA 1
ATOM 1559 C C . ARG A 1 201 ? -12.495 -19.103 9.944 1.00 91.56 201 ARG A C 1
ATOM 1561 O O . ARG A 1 201 ? -11.941 -20.200 9.815 1.00 91.56 201 ARG A O 1
ATOM 1568 N N . VAL A 1 202 ? -12.048 -18.182 10.800 1.00 92.31 202 VAL A N 1
ATOM 1569 C CA . VAL A 1 202 ? -10.822 -18.338 11.604 1.00 92.31 202 VAL A CA 1
ATOM 1570 C C . VAL A 1 202 ? -10.943 -19.484 12.615 1.00 92.31 202 VAL A C 1
ATOM 1572 O O . VAL A 1 202 ? -9.999 -20.264 12.780 1.00 92.31 202 VAL A O 1
ATOM 1575 N N . ILE A 1 203 ? -12.087 -19.629 13.296 1.00 92.69 203 ILE A N 1
ATOM 1576 C CA . ILE A 1 203 ? -12.320 -20.742 14.234 1.00 92.69 203 ILE A CA 1
ATOM 1577 C C . ILE A 1 203 ? -12.244 -22.081 13.499 1.00 92.69 203 ILE A C 1
ATOM 1579 O O . ILE A 1 203 ? -11.548 -22.994 13.955 1.00 92.69 203 ILE A O 1
ATOM 1583 N N . MET A 1 204 ? -12.914 -22.195 12.350 1.00 93.44 204 MET A N 1
ATOM 1584 C CA . MET A 1 204 ? -12.897 -23.415 11.547 1.00 93.44 204 MET A CA 1
ATOM 1585 C C . MET A 1 204 ? -11.500 -23.735 11.018 1.00 93.44 204 MET A C 1
ATOM 1587 O O . MET A 1 204 ? -11.083 -24.895 11.069 1.00 93.44 204 MET A O 1
ATOM 1591 N N . ARG A 1 205 ? -10.737 -22.727 10.582 1.00 92.12 205 ARG A N 1
ATOM 1592 C CA . ARG A 1 205 ? -9.337 -22.906 10.183 1.00 92.12 205 ARG A CA 1
ATOM 1593 C C . ARG A 1 205 ? -8.487 -23.461 11.326 1.00 92.12 205 ARG A C 1
ATOM 1595 O O . ARG A 1 205 ? -7.833 -24.487 11.148 1.00 92.12 205 ARG A O 1
ATOM 1602 N N . LYS A 1 206 ? -8.549 -22.855 12.515 1.00 92.12 206 LYS A N 1
ATOM 1603 C CA . LYS A 1 206 ? -7.813 -23.330 13.703 1.00 92.12 206 LYS A CA 1
ATOM 1604 C C . LYS A 1 206 ? -8.226 -24.745 14.114 1.00 92.12 206 LYS A C 1
ATOM 1606 O O . LYS A 1 206 ? -7.384 -25.551 14.507 1.00 92.12 206 LYS A O 1
ATOM 1611 N N . ALA A 1 207 ? -9.511 -25.085 14.001 1.00 93.75 207 ALA A N 1
ATOM 1612 C CA . ALA A 1 207 ? -9.996 -26.440 14.262 1.00 93.75 207 ALA A CA 1
ATOM 1613 C C . ALA A 1 207 ? -9.425 -27.465 13.261 1.00 93.75 207 ALA A C 1
ATOM 1615 O O . ALA A 1 207 ? -9.020 -28.561 13.663 1.00 93.75 207 ALA A O 1
ATOM 1616 N N . ARG A 1 208 ? -9.334 -27.110 11.971 1.00 92.12 208 ARG A N 1
ATOM 1617 C CA . ARG A 1 208 ? -8.683 -27.937 10.937 1.00 92.12 208 ARG A CA 1
ATOM 1618 C C . ARG A 1 208 ? -7.191 -28.131 11.220 1.00 92.12 208 ARG A C 1
ATOM 1620 O O . ARG A 1 208 ? -6.699 -29.249 11.104 1.00 92.12 208 ARG A O 1
ATOM 1627 N N . GLU A 1 209 ? -6.490 -27.093 11.671 1.00 90.50 209 GLU A N 1
ATOM 1628 C CA . GLU A 1 209 ? -5.080 -27.190 12.085 1.00 90.50 209 GLU A CA 1
ATOM 1629 C C . GLU A 1 209 ? -4.897 -28.144 13.270 1.00 90.50 209 GLU A C 1
ATOM 1631 O O . GLU A 1 209 ? -4.092 -29.073 13.205 1.00 90.50 209 GLU A O 1
ATOM 1636 N N . HIS A 1 210 ? -5.696 -27.987 14.330 1.00 91.69 210 HIS A N 1
ATOM 1637 C CA . HIS A 1 210 ? -5.636 -28.865 15.503 1.00 91.69 210 HIS A CA 1
ATOM 1638 C C . HIS A 1 210 ? -6.016 -30.321 15.207 1.00 91.69 210 HIS A C 1
ATOM 1640 O O . HIS A 1 210 ? -5.547 -31.226 15.899 1.00 91.69 210 HIS A O 1
ATOM 1646 N N . SER A 1 211 ? -6.855 -30.557 14.198 1.00 91.69 211 SER A N 1
ATOM 1647 C CA . SER A 1 211 ? -7.230 -31.902 13.746 1.00 91.69 211 SER A CA 1
ATOM 1648 C C . SER A 1 211 ? -6.284 -32.483 12.689 1.00 91.69 211 SER A C 1
ATOM 1650 O O . SER A 1 211 ? -6.475 -33.628 12.281 1.00 91.69 211 SER A O 1
ATOM 1652 N N . GLY A 1 212 ? -5.255 -31.737 12.264 1.00 87.88 212 GLY A N 1
ATOM 1653 C CA . GLY A 1 212 ? -4.299 -32.170 11.241 1.00 87.88 212 GLY A CA 1
ATOM 1654 C C . GLY A 1 212 ? -4.901 -32.282 9.836 1.00 87.88 212 GLY A C 1
ATOM 1655 O O . GLY A 1 212 ? -4.376 -33.019 9.009 1.00 87.88 212 GLY A O 1
ATOM 1656 N N . GLN A 1 213 ? -6.008 -31.585 9.566 1.00 86.56 213 GLN A N 1
ATOM 1657 C CA . GLN A 1 213 ? -6.743 -31.617 8.294 1.00 86.56 213 GLN A CA 1
ATOM 1658 C C . GLN A 1 213 ? -6.333 -30.495 7.328 1.00 86.56 213 GLN A C 1
ATOM 1660 O O . GLN A 1 213 ? -7.090 -30.143 6.424 1.00 86.56 213 GLN A O 1
ATOM 1665 N N . VAL A 1 214 ? -5.157 -29.899 7.521 1.00 84.88 214 VAL A N 1
ATOM 1666 C CA . VAL A 1 214 ? -4.636 -28.857 6.631 1.00 84.88 214 VAL A CA 1
ATOM 1667 C C . VAL A 1 214 ? -3.715 -29.486 5.600 1.00 84.88 214 VAL A C 1
ATOM 1669 O O . VAL A 1 214 ? -2.766 -30.185 5.949 1.00 84.88 214 VAL A O 1
ATOM 1672 N N . THR A 1 215 ? -4.004 -29.209 4.333 1.00 84.75 215 THR A N 1
ATOM 1673 C CA . THR A 1 215 ? -3.110 -29.501 3.211 1.00 84.75 215 THR A CA 1
ATOM 1674 C C . THR A 1 215 ? -2.452 -28.193 2.796 1.00 84.75 215 THR A C 1
ATOM 1676 O O . THR A 1 215 ? -3.123 -27.162 2.796 1.00 84.75 215 THR A O 1
ATOM 1679 N N . LEU A 1 216 ? -1.152 -28.241 2.510 1.00 89.06 216 LEU A N 1
ATOM 1680 C CA . LEU A 1 216 ? -0.428 -27.096 1.965 1.00 89.06 216 LEU A CA 1
ATOM 1681 C C . LEU A 1 216 ? -0.848 -26.893 0.510 1.00 89.06 216 LEU A C 1
ATOM 1683 O O . LEU A 1 216 ? -0.921 -27.864 -0.246 1.00 89.06 216 LEU A O 1
ATOM 1687 N N . ASN A 1 217 ? -1.126 -25.651 0.148 1.00 90.50 217 ASN A N 1
ATOM 1688 C CA . ASN A 1 217 ? -1.425 -25.240 -1.215 1.00 90.50 217 ASN A CA 1
ATOM 1689 C C . ASN A 1 217 ? -0.133 -25.039 -2.018 1.00 90.50 217 ASN A C 1
ATOM 1691 O O . ASN A 1 217 ? -0.120 -25.314 -3.214 1.00 90.50 217 ASN A O 1
ATOM 1695 N N . VAL A 1 218 ? 0.948 -24.614 -1.355 1.00 91.38 218 VAL A N 1
ATOM 1696 C CA . VAL A 1 218 ? 2.247 -24.310 -1.971 1.00 91.38 218 VAL A CA 1
ATOM 1697 C C . VAL A 1 218 ? 3.344 -25.188 -1.366 1.00 91.38 218 VAL A C 1
ATOM 1699 O O . VAL A 1 218 ? 3.408 -25.409 -0.152 1.00 91.38 218 VAL A O 1
ATOM 1702 N N . ASP A 1 219 ? 4.239 -25.704 -2.211 1.00 92.19 219 ASP A N 1
ATOM 1703 C CA . ASP A 1 219 ? 5.356 -26.530 -1.750 1.00 92.19 219 ASP A CA 1
ATOM 1704 C C . ASP A 1 219 ? 6.394 -25.692 -0.96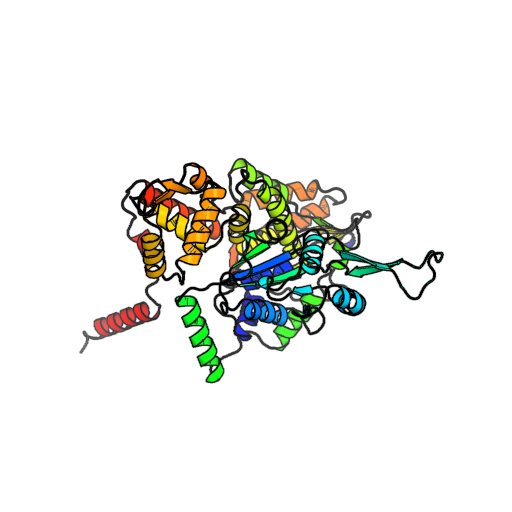1 1.00 92.19 219 ASP A C 1
ATOM 1706 O O . ASP A 1 219 ? 6.676 -24.541 -1.313 1.00 92.19 219 ASP A O 1
ATOM 1710 N N . PRO A 1 220 ? 7.029 -26.235 0.100 1.00 91.25 220 PRO A N 1
ATOM 1711 C CA . PRO A 1 220 ? 8.036 -25.504 0.870 1.00 91.25 220 PRO A CA 1
ATOM 1712 C C . PRO A 1 220 ? 9.233 -24.978 0.061 1.00 91.25 220 PRO A C 1
ATOM 1714 O O . PRO A 1 220 ? 9.826 -23.975 0.463 1.00 91.25 220 PRO A O 1
ATOM 1717 N N . VAL A 1 221 ? 9.612 -25.637 -1.040 1.00 93.06 221 VAL A N 1
ATOM 1718 C CA . VAL A 1 221 ? 10.686 -25.180 -1.938 1.00 93.06 221 VAL A CA 1
ATOM 1719 C C . VAL A 1 221 ? 10.244 -23.941 -2.706 1.00 93.06 221 VAL A C 1
ATOM 1721 O O . VAL A 1 221 ? 11.005 -22.983 -2.801 1.00 93.06 221 VAL A O 1
ATOM 1724 N N . GLU A 1 222 ? 9.013 -23.929 -3.208 1.00 92.62 222 GLU A N 1
ATOM 1725 C CA . GLU A 1 222 ? 8.438 -22.771 -3.894 1.00 92.62 222 GLU A CA 1
ATOM 1726 C C . GLU A 1 222 ? 8.323 -21.574 -2.948 1.00 92.62 222 GLU A C 1
ATOM 1728 O O . GLU A 1 222 ? 8.790 -20.484 -3.267 1.00 92.62 222 GLU A O 1
ATOM 1733 N N . ARG A 1 223 ? 7.867 -21.791 -1.709 1.00 92.88 223 ARG A N 1
ATOM 1734 C CA . ARG A 1 223 ? 7.901 -20.748 -0.673 1.00 92.88 223 ARG A CA 1
ATOM 1735 C C . ARG A 1 223 ? 9.313 -20.205 -0.421 1.00 92.88 223 ARG A C 1
ATOM 1737 O O . ARG A 1 223 ? 9.481 -19.011 -0.183 1.00 92.88 223 ARG A O 1
ATOM 1744 N N . ALA A 1 224 ? 10.332 -21.066 -0.415 1.00 93.75 224 ALA A N 1
ATOM 1745 C CA . ALA A 1 224 ? 11.713 -20.623 -0.237 1.00 93.75 224 ALA A CA 1
ATOM 1746 C C . ALA A 1 224 ? 12.194 -19.764 -1.418 1.00 93.75 224 ALA A C 1
ATOM 1748 O O . ALA A 1 224 ? 12.834 -18.745 -1.175 1.00 93.75 224 ALA A O 1
ATOM 1749 N N . LYS A 1 225 ? 11.821 -20.122 -2.655 1.00 94.25 225 LYS A N 1
ATOM 1750 C CA . LYS A 1 225 ? 12.090 -19.308 -3.851 1.00 94.25 225 LYS A CA 1
ATOM 1751 C C . LYS A 1 225 ? 11.421 -17.936 -3.777 1.00 94.25 225 LYS A C 1
ATOM 1753 O O . LYS A 1 225 ? 12.075 -16.944 -4.062 1.00 94.25 225 LYS A O 1
ATOM 1758 N N . ILE A 1 226 ? 10.157 -17.870 -3.345 1.00 95.31 226 ILE A N 1
ATOM 1759 C CA . ILE A 1 226 ? 9.439 -16.594 -3.171 1.00 95.31 226 ILE A CA 1
ATOM 1760 C C . ILE A 1 226 ? 10.206 -15.687 -2.206 1.00 95.31 226 ILE A C 1
ATOM 1762 O O . ILE A 1 226 ? 10.422 -14.516 -2.499 1.00 95.31 226 ILE A O 1
ATOM 1766 N N . ARG A 1 227 ? 10.673 -16.232 -1.078 1.00 95.44 227 ARG A N 1
ATOM 1767 C CA . ARG A 1 227 ? 11.467 -15.464 -0.109 1.00 95.44 227 ARG A CA 1
ATOM 1768 C C . ARG A 1 227 ? 12.784 -14.967 -0.682 1.00 95.44 227 ARG A C 1
ATOM 1770 O O . ARG A 1 227 ? 13.136 -13.810 -0.488 1.00 95.44 227 ARG A O 1
ATOM 1777 N N . GLU A 1 228 ? 13.498 -15.845 -1.378 1.00 94.69 228 GLU A N 1
ATOM 1778 C CA . GLU A 1 228 ? 14.758 -15.497 -2.030 1.00 94.69 228 GLU A CA 1
ATOM 1779 C C . GLU A 1 228 ? 14.552 -14.379 -3.062 1.00 94.69 228 GLU A C 1
ATOM 1781 O O . GLU A 1 228 ? 15.314 -13.416 -3.077 1.00 94.69 228 GLU A O 1
ATOM 1786 N N . TYR A 1 229 ? 13.475 -14.458 -3.848 1.00 96.06 229 TYR A N 1
ATOM 1787 C CA . TYR A 1 229 ? 13.096 -13.431 -4.812 1.00 96.06 229 TYR A CA 1
ATOM 1788 C C . TYR A 1 229 ? 12.811 -12.082 -4.138 1.00 96.06 229 TYR A C 1
ATOM 1790 O O . TYR A 1 229 ? 13.398 -11.069 -4.509 1.00 96.06 229 TYR A O 1
ATOM 1798 N N . PHE A 1 230 ? 11.969 -12.060 -3.100 1.00 95.69 230 PHE A N 1
ATOM 1799 C CA . PHE A 1 230 ? 11.628 -10.836 -2.363 1.00 95.69 230 PHE A CA 1
ATOM 1800 C C . PHE A 1 230 ? 12.848 -10.163 -1.713 1.00 95.69 230 PHE A C 1
ATOM 1802 O O . PHE A 1 230 ? 12.920 -8.934 -1.651 1.00 95.69 230 PHE A O 1
ATOM 1809 N N . GLU A 1 231 ? 13.814 -10.948 -1.230 1.00 93.38 231 GLU A N 1
ATOM 1810 C CA . GLU A 1 231 ? 15.085 -10.439 -0.697 1.00 93.38 231 GLU A CA 1
ATOM 1811 C C . GLU A 1 231 ? 16.025 -9.919 -1.800 1.00 93.38 231 GLU A C 1
ATOM 1813 O O . GLU A 1 231 ? 16.847 -9.039 -1.534 1.00 93.38 231 GLU A O 1
ATOM 1818 N N . ALA A 1 232 ? 15.890 -10.426 -3.030 1.00 93.94 232 ALA A N 1
ATOM 1819 C CA . ALA A 1 232 ? 16.691 -10.042 -4.190 1.00 93.94 232 ALA A CA 1
ATOM 1820 C C . ALA A 1 232 ? 16.160 -8.812 -4.950 1.00 93.94 232 ALA A C 1
ATOM 1822 O O . ALA A 1 232 ? 16.902 -8.265 -5.772 1.00 93.94 232 ALA A O 1
ATOM 1823 N N . ILE A 1 233 ? 14.932 -8.347 -4.668 1.00 95.50 233 ILE A N 1
ATOM 1824 C CA . ILE A 1 233 ? 14.360 -7.149 -5.305 1.00 95.50 233 ILE A CA 1
ATOM 1825 C C . ILE A 1 233 ? 15.349 -5.974 -5.157 1.00 95.50 233 ILE A C 1
ATOM 1827 O O . ILE A 1 233 ? 15.742 -5.631 -4.033 1.00 95.50 233 ILE A O 1
ATOM 1831 N N . PRO A 1 234 ? 15.742 -5.305 -6.259 1.00 94.31 234 PRO A N 1
ATOM 1832 C CA . PRO A 1 234 ? 16.844 -4.344 -6.291 1.00 94.31 234 PRO A CA 1
ATOM 1833 C C . PRO A 1 234 ? 16.431 -2.960 -5.768 1.00 94.31 234 PRO A C 1
ATOM 1835 O O . PRO A 1 234 ? 16.695 -1.943 -6.401 1.00 94.31 234 PRO A O 1
ATOM 1838 N N . VAL A 1 235 ? 15.786 -2.891 -4.604 1.00 92.56 235 VAL A N 1
ATOM 1839 C CA . VAL A 1 235 ? 15.233 -1.645 -4.045 1.00 92.56 235 VAL A CA 1
ATOM 1840 C C . VAL A 1 235 ? 16.304 -0.560 -3.919 1.00 92.56 235 VAL A C 1
ATOM 1842 O O . VAL A 1 235 ? 16.139 0.532 -4.457 1.00 92.56 235 VAL A O 1
ATOM 1845 N N . SER A 1 236 ? 17.456 -0.896 -3.326 1.00 89.88 236 SER A N 1
ATOM 1846 C CA . SER A 1 236 ? 18.582 0.034 -3.137 1.00 89.88 236 SER A CA 1
ATOM 1847 C C . SER A 1 236 ? 19.119 0.609 -4.449 1.00 89.88 236 SER A C 1
ATOM 1849 O O . SER A 1 236 ? 19.670 1.706 -4.467 1.00 89.88 236 SER A O 1
ATOM 1851 N N . LEU A 1 237 ? 18.957 -0.108 -5.570 1.00 92.19 237 LEU A N 1
ATOM 1852 C CA . LEU A 1 237 ? 19.369 0.394 -6.879 1.00 92.19 237 LEU A CA 1
ATOM 1853 C C . LEU A 1 237 ? 18.564 1.635 -7.278 1.00 92.19 237 LEU A C 1
ATOM 1855 O O . LEU A 1 237 ? 19.115 2.507 -7.944 1.00 92.19 237 LEU A O 1
ATOM 1859 N N . PHE A 1 238 ? 17.296 1.716 -6.873 1.00 91.38 238 PHE A N 1
ATOM 1860 C CA . PHE A 1 238 ? 16.372 2.786 -7.249 1.00 91.38 238 PHE A CA 1
ATOM 1861 C C . PHE A 1 238 ? 16.109 3.798 -6.127 1.00 91.38 238 PHE A C 1
ATOM 1863 O O . PHE A 1 238 ? 15.642 4.890 -6.423 1.00 91.38 238 PHE A O 1
ATOM 1870 N N . THR A 1 239 ? 16.445 3.486 -4.871 1.00 83.81 239 THR A N 1
ATOM 1871 C CA . THR A 1 239 ? 16.300 4.421 -3.739 1.00 83.81 239 THR A CA 1
ATOM 1872 C C . THR A 1 239 ? 17.582 5.158 -3.388 1.00 83.81 239 THR A C 1
ATOM 1874 O O . THR A 1 239 ? 17.552 6.349 -3.090 1.00 83.81 239 THR A O 1
ATOM 1877 N N . ASP A 1 240 ? 18.729 4.477 -3.441 1.00 84.56 240 ASP A N 1
ATOM 1878 C CA . ASP A 1 240 ? 19.978 5.027 -2.899 1.00 84.56 240 ASP A CA 1
ATOM 1879 C C . ASP A 1 240 ? 20.705 5.901 -3.933 1.00 84.56 240 ASP A C 1
ATOM 1881 O O . ASP A 1 240 ? 21.594 6.691 -3.601 1.00 84.56 240 ASP A O 1
ATOM 1885 N N . ASN A 1 241 ? 20.333 5.770 -5.210 1.00 85.88 241 ASN A N 1
ATOM 1886 C CA . ASN A 1 241 ? 20.871 6.561 -6.306 1.00 85.88 241 ASN A CA 1
ATOM 1887 C C . ASN A 1 241 ? 19.819 7.535 -6.839 1.00 85.88 241 ASN A C 1
ATOM 1889 O O . ASN A 1 241 ? 18.897 7.141 -7.541 1.00 85.88 241 ASN A O 1
ATOM 1893 N N . VAL A 1 242 ? 20.043 8.828 -6.600 1.00 85.50 242 VAL A N 1
ATOM 1894 C CA . VAL A 1 242 ? 19.156 9.935 -7.004 1.00 85.50 242 VAL A CA 1
ATOM 1895 C C . VAL A 1 242 ? 18.808 9.974 -8.499 1.00 85.50 242 VAL A C 1
ATOM 1897 O O . VAL A 1 242 ? 17.793 10.558 -8.883 1.00 85.50 242 VAL A O 1
ATOM 1900 N N . ASN A 1 243 ? 19.653 9.397 -9.358 1.00 89.31 243 ASN A N 1
ATOM 1901 C CA . ASN A 1 243 ? 19.420 9.383 -10.800 1.00 89.31 243 ASN A CA 1
ATOM 1902 C C . ASN A 1 243 ? 18.650 8.147 -11.276 1.00 89.31 243 ASN A C 1
ATOM 1904 O O . ASN A 1 243 ? 18.197 8.135 -12.420 1.00 89.31 243 ASN A O 1
ATOM 1908 N N . ASN A 1 244 ? 18.531 7.117 -10.440 1.00 93.50 244 ASN A N 1
ATOM 1909 C CA . ASN A 1 244 ? 17.782 5.916 -10.770 1.00 93.50 244 ASN A CA 1
ATOM 1910 C C . ASN A 1 244 ? 16.337 6.088 -10.306 1.00 93.50 244 ASN A C 1
ATOM 1912 O O . ASN A 1 244 ? 16.100 6.623 -9.227 1.00 93.50 244 ASN A O 1
ATOM 1916 N N . LYS A 1 245 ? 15.368 5.673 -11.125 1.00 93.19 245 LYS A N 1
ATOM 1917 C CA . LYS A 1 245 ? 13.943 5.848 -10.820 1.00 93.19 245 LYS A CA 1
ATOM 1918 C C . LYS A 1 245 ? 13.097 4.698 -11.335 1.00 93.19 245 LYS A C 1
ATOM 1920 O O . LYS A 1 245 ? 13.406 4.105 -12.367 1.00 93.19 245 LYS A O 1
ATOM 1925 N N . VAL A 1 246 ? 11.991 4.451 -10.644 1.00 94.94 246 VAL A N 1
ATOM 1926 C CA . VAL A 1 246 ? 10.887 3.646 -11.169 1.00 94.94 246 VAL A CA 1
ATOM 1927 C C . VAL A 1 246 ? 9.928 4.593 -11.883 1.00 94.94 246 VAL A C 1
ATOM 1929 O O . VAL A 1 246 ? 9.221 5.373 -11.249 1.00 94.94 246 VAL A O 1
ATOM 1932 N N . MET A 1 247 ? 9.965 4.580 -13.210 1.00 95.06 247 MET A N 1
ATOM 1933 C CA . MET A 1 247 ? 9.158 5.449 -14.060 1.00 95.06 247 MET A CA 1
ATOM 1934 C C . MET A 1 247 ? 7.785 4.838 -14.297 1.00 95.06 247 MET A C 1
ATOM 1936 O O . MET A 1 247 ? 7.669 3.636 -14.533 1.00 95.06 247 MET A O 1
ATOM 1940 N N . LYS A 1 248 ? 6.753 5.685 -14.287 1.00 95.94 248 LYS A N 1
ATOM 1941 C CA . LYS A 1 248 ? 5.354 5.273 -14.424 1.00 95.94 248 LYS A CA 1
ATOM 1942 C C . LYS A 1 248 ? 4.698 5.992 -15.614 1.00 95.94 248 LYS A C 1
ATOM 1944 O O . LYS A 1 248 ? 4.063 7.021 -15.397 1.00 95.94 248 LYS A O 1
ATOM 1949 N N . PRO A 1 249 ? 4.879 5.504 -16.858 1.00 96.06 249 PRO A N 1
ATOM 1950 C CA . PRO A 1 249 ? 4.414 6.203 -18.058 1.00 96.06 249 PRO A CA 1
ATOM 1951 C C . PRO A 1 249 ? 2.915 6.548 -18.076 1.00 96.06 249 PRO A C 1
ATOM 1953 O O . PRO A 1 249 ? 2.560 7.575 -18.631 1.00 96.06 249 PRO A O 1
ATOM 1956 N N . GLY A 1 250 ? 2.042 5.758 -17.436 1.00 94.94 250 GLY A N 1
ATOM 1957 C CA . GLY A 1 250 ? 0.593 6.033 -17.393 1.00 94.94 250 GLY A CA 1
ATOM 1958 C C . GLY A 1 250 ? 0.114 6.897 -16.217 1.00 94.94 250 GLY A C 1
ATOM 1959 O O . GLY A 1 250 ? -1.087 7.081 -16.047 1.00 94.94 250 GLY A O 1
ATOM 1960 N N . MET A 1 251 ? 1.013 7.413 -15.369 1.00 93.69 251 MET A N 1
ATOM 1961 C CA . MET A 1 251 ? 0.613 8.081 -14.118 1.00 93.69 251 MET A CA 1
ATOM 1962 C C . MET A 1 251 ? -0.110 9.419 -14.337 1.00 93.69 251 MET A C 1
ATOM 1964 O O . MET A 1 251 ? -0.966 9.789 -13.535 1.00 93.69 251 MET A O 1
ATOM 1968 N N . GLU A 1 252 ? 0.235 10.158 -15.396 1.00 94.12 252 GLU A N 1
ATOM 1969 C CA . GLU A 1 252 ? -0.427 11.433 -15.709 1.00 94.12 252 GLU A CA 1
ATOM 1970 C C . GLU A 1 252 ? -1.896 11.217 -16.088 1.00 94.12 252 GLU A C 1
ATOM 1972 O O . GLU A 1 252 ? -2.759 11.966 -15.639 1.00 94.12 252 GLU A O 1
ATOM 1977 N N . GLU A 1 253 ? -2.187 10.139 -16.812 1.00 95.19 253 GLU A N 1
ATOM 1978 C CA . GLU A 1 253 ? -3.549 9.768 -17.190 1.00 95.19 253 GLU A CA 1
ATOM 1979 C C . GLU A 1 253 ? -4.382 9.333 -15.977 1.00 95.19 253 GLU A C 1
ATOM 1981 O O . GLU A 1 253 ? -5.502 9.799 -15.787 1.00 95.19 253 GLU A O 1
ATOM 1986 N N . ILE A 1 254 ? -3.792 8.558 -15.062 1.00 92.25 254 ILE A N 1
ATOM 1987 C CA . ILE A 1 254 ? -4.426 8.223 -13.775 1.00 92.25 254 ILE A CA 1
ATOM 1988 C C . ILE A 1 254 ? -4.759 9.494 -12.977 1.00 92.25 254 ILE A C 1
ATOM 1990 O O . ILE A 1 254 ? -5.832 9.603 -12.376 1.00 92.25 254 ILE A O 1
ATOM 1994 N N . ALA A 1 255 ? -3.851 10.478 -12.967 1.00 91.94 255 ALA A N 1
ATOM 1995 C CA . ALA A 1 255 ? -4.098 11.766 -12.324 1.00 91.94 255 ALA A CA 1
ATOM 1996 C C . ALA A 1 255 ? -5.245 12.526 -13.005 1.00 91.94 255 ALA A C 1
ATOM 1998 O O . ALA A 1 255 ? -6.087 13.099 -12.313 1.00 91.94 255 ALA A O 1
ATOM 1999 N N . ARG A 1 256 ? -5.290 12.518 -14.344 1.00 92.12 256 ARG A N 1
ATOM 2000 C CA . ARG A 1 256 ? -6.347 13.154 -15.137 1.00 92.12 256 ARG A CA 1
ATOM 2001 C C . ARG A 1 256 ? -7.713 12.562 -14.800 1.00 92.12 256 ARG A C 1
ATOM 2003 O O . ARG A 1 256 ? -8.578 13.322 -14.375 1.00 92.12 256 ARG A O 1
ATOM 2010 N N . GLN A 1 257 ? -7.877 11.241 -14.882 1.00 88.69 257 GLN A N 1
ATOM 2011 C CA . GLN A 1 257 ? -9.132 10.561 -14.530 1.00 88.69 257 GLN A CA 1
ATOM 2012 C C . GLN A 1 257 ? -9.531 10.846 -13.071 1.00 88.69 257 GLN A C 1
ATOM 2014 O O . GLN A 1 257 ? -10.678 11.178 -12.777 1.00 88.69 257 GLN A O 1
ATOM 2019 N N . THR A 1 258 ? -8.569 10.851 -12.140 1.00 84.12 258 THR A N 1
ATOM 2020 C CA . THR A 1 258 ? -8.833 11.205 -10.732 1.00 84.12 258 THR A CA 1
ATOM 2021 C C . THR A 1 258 ? -9.386 12.630 -10.578 1.00 84.12 258 THR A C 1
ATOM 2023 O O . THR A 1 258 ? -10.312 12.849 -9.800 1.00 84.12 258 THR A O 1
ATOM 2026 N N . ILE A 1 259 ? -8.825 13.609 -11.295 1.00 84.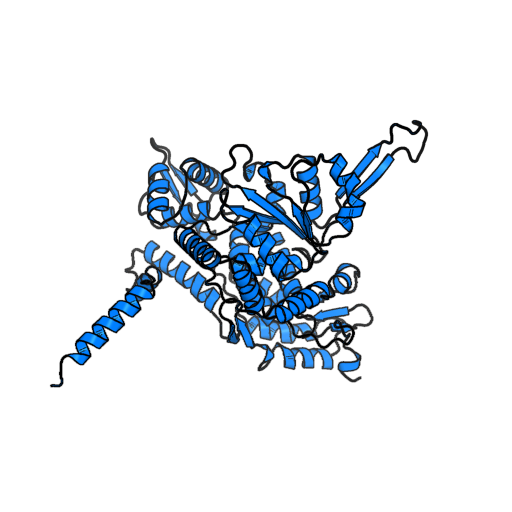62 259 ILE A N 1
ATOM 2027 C CA . ILE A 1 259 ? -9.195 15.030 -11.178 1.00 84.62 259 ILE A CA 1
ATOM 2028 C C . ILE A 1 259 ? -10.482 15.354 -11.942 1.00 84.62 259 ILE A C 1
ATOM 2030 O O . ILE A 1 259 ? -11.307 16.126 -11.455 1.00 84.62 259 ILE A O 1
ATOM 2034 N N . GLU A 1 260 ? -10.618 14.838 -13.162 1.00 81.44 260 GLU A N 1
ATOM 2035 C CA . GLU A 1 260 ? -11.683 15.220 -14.092 1.00 81.44 260 GLU A CA 1
ATOM 2036 C C . GLU A 1 260 ? -12.953 14.392 -13.893 1.00 81.44 260 GLU A C 1
ATOM 2038 O O . GLU A 1 260 ? -14.054 14.926 -14.028 1.00 81.44 260 GLU A O 1
ATOM 2043 N N . GLU A 1 261 ? -12.804 13.116 -13.537 1.00 73.81 261 GLU A N 1
ATOM 2044 C CA . GLU A 1 261 ? -13.905 12.150 -13.462 1.00 73.81 261 GLU A CA 1
ATOM 2045 C C . GLU A 1 261 ? -14.224 11.751 -12.014 1.00 73.81 261 GLU A C 1
ATOM 2047 O O . GLU A 1 261 ? -15.237 11.105 -11.759 1.00 73.81 261 GLU A O 1
ATOM 2052 N N . GLY A 1 262 ? -13.401 12.171 -11.042 1.00 69.38 262 GLY A N 1
ATOM 2053 C CA . GLY A 1 262 ? -13.574 11.807 -9.632 1.00 69.38 262 GLY A CA 1
ATOM 2054 C C . GLY A 1 262 ? -13.339 10.317 -9.366 1.00 69.38 262 GLY A C 1
ATOM 2055 O O . GLY A 1 262 ? -13.746 9.814 -8.326 1.00 69.38 262 GLY A O 1
ATOM 2056 N N . ALA A 1 263 ? -12.662 9.633 -10.290 1.00 65.62 263 ALA A N 1
ATOM 2057 C CA . ALA A 1 263 ? -12.538 8.181 -10.416 1.00 65.62 263 ALA A CA 1
ATOM 2058 C C . ALA A 1 263 ? -11.780 7.450 -9.289 1.00 65.62 263 ALA A C 1
ATOM 2060 O O . ALA A 1 263 ? -11.596 6.233 -9.352 1.00 65.62 263 ALA A O 1
ATOM 2061 N N . MET A 1 264 ? -11.249 8.164 -8.288 1.00 71.56 264 MET A N 1
ATOM 2062 C CA . MET A 1 264 ? -10.387 7.519 -7.295 1.00 71.56 264 MET A CA 1
ATOM 2063 C C . MET A 1 264 ? -10.246 8.243 -5.964 1.00 71.56 264 MET A C 1
ATOM 2065 O O . MET A 1 264 ? -10.267 7.605 -4.920 1.00 71.56 264 MET A O 1
ATOM 2069 N N . MET A 1 265 ? -10.032 9.556 -5.954 1.00 78.06 265 MET A N 1
ATOM 2070 C CA . MET A 1 265 ? -9.755 10.277 -4.713 1.00 78.06 265 MET A CA 1
ATOM 2071 C C . MET A 1 265 ? -10.591 11.548 -4.617 1.00 78.06 265 MET A C 1
ATOM 2073 O O . MET A 1 265 ? -10.637 12.320 -5.576 1.00 78.06 265 MET A O 1
ATOM 2077 N N . PRO A 1 266 ? -11.199 11.813 -3.448 1.00 75.31 266 PRO A N 1
ATOM 2078 C CA . PRO A 1 266 ? -11.968 13.025 -3.217 1.00 75.31 266 PRO A CA 1
ATOM 2079 C C . PRO A 1 266 ? -11.017 14.227 -3.110 1.00 75.31 266 PRO A C 1
ATOM 2081 O O . PRO A 1 266 ? -10.381 14.472 -2.080 1.00 75.31 266 PRO A O 1
ATOM 2084 N N . THR A 1 267 ? -10.886 14.978 -4.205 1.00 79.19 267 THR A N 1
ATOM 2085 C CA . THR A 1 267 ? -9.961 16.124 -4.317 1.00 79.19 267 THR A CA 1
ATOM 2086 C C . THR A 1 267 ? -10.321 17.304 -3.401 1.00 79.19 267 THR A C 1
ATOM 2088 O O . THR A 1 267 ? -9.528 18.234 -3.228 1.00 79.19 267 THR A O 1
ATOM 2091 N N . GLU A 1 268 ? -11.493 17.251 -2.767 1.00 77.44 268 GLU A N 1
ATOM 2092 C CA . GLU A 1 268 ? -11.965 18.162 -1.730 1.00 77.44 268 GLU A CA 1
ATOM 2093 C C . GLU A 1 268 ? -11.090 18.122 -0.465 1.00 77.44 268 GLU A C 1
ATOM 2095 O O . GLU A 1 268 ? -11.004 19.128 0.251 1.00 77.44 268 GLU A O 1
ATOM 2100 N N . PHE A 1 269 ? -10.416 16.997 -0.194 1.00 76.81 269 PHE A N 1
ATOM 2101 C CA . PHE A 1 269 ? -9.545 16.824 0.971 1.00 76.81 269 PHE A CA 1
ATOM 2102 C C . PHE A 1 269 ? -8.076 17.075 0.622 1.00 76.81 269 PHE A C 1
ATOM 2104 O O . PHE A 1 269 ? -7.558 16.635 -0.403 1.00 76.81 269 PHE A O 1
ATOM 2111 N N . ASN A 1 270 ? -7.351 17.768 1.507 1.00 77.75 270 ASN A N 1
ATOM 2112 C CA . ASN A 1 270 ? -5.918 18.009 1.288 1.00 77.75 270 ASN A CA 1
ATOM 2113 C C . ASN A 1 270 ? -5.099 16.717 1.422 1.00 77.75 270 ASN A C 1
ATOM 2115 O O . ASN A 1 270 ? -4.027 16.610 0.827 1.00 77.75 270 ASN A O 1
ATOM 2119 N N . GLU A 1 271 ? -5.610 15.769 2.203 1.00 77.00 271 GLU A N 1
ATOM 2120 C CA . GLU A 1 271 ? -5.089 14.425 2.425 1.00 77.00 271 GLU A CA 1
ATOM 2121 C C . GLU A 1 271 ? -4.921 13.654 1.104 1.00 77.00 271 GLU A C 1
ATOM 2123 O O . GLU A 1 271 ? -3.902 12.986 0.927 1.00 77.00 271 GLU A O 1
ATOM 2128 N N . ALA A 1 272 ? -5.808 13.876 0.123 1.00 79.56 272 ALA A N 1
ATOM 2129 C CA . ALA A 1 272 ? -5.736 13.254 -1.202 1.00 79.56 272 ALA A CA 1
ATOM 2130 C C . ALA A 1 272 ? -4.403 13.512 -1.930 1.00 79.56 272 ALA A C 1
ATOM 2132 O O . ALA A 1 272 ? -3.957 12.682 -2.714 1.00 79.56 272 ALA A O 1
ATOM 2133 N N . ARG A 1 273 ? -3.710 14.630 -1.652 1.00 83.12 273 ARG A N 1
ATOM 2134 C CA . ARG A 1 273 ? -2.388 14.907 -2.251 1.00 83.12 273 ARG A CA 1
ATOM 2135 C C . ARG A 1 273 ? -1.341 13.897 -1.801 1.00 83.12 273 ARG A C 1
ATOM 2137 O O . ARG A 1 273 ? -0.547 13.427 -2.602 1.00 83.12 273 ARG A O 1
ATOM 2144 N N . PHE A 1 274 ? -1.337 13.603 -0.506 1.00 80.94 274 PHE A N 1
ATOM 2145 C CA . PHE A 1 274 ? -0.369 12.689 0.080 1.00 80.94 274 PHE A CA 1
ATOM 2146 C C . PHE A 1 274 ? -0.721 11.234 -0.232 1.00 80.94 274 PHE A C 1
ATOM 2148 O O . PHE A 1 274 ? 0.167 10.430 -0.503 1.00 80.94 274 PHE A O 1
ATOM 2155 N N . ASP A 1 275 ? -2.014 10.905 -0.256 1.00 82.44 275 ASP A N 1
ATOM 2156 C CA . ASP A 1 275 ? -2.475 9.572 -0.640 1.00 82.44 275 ASP A CA 1
ATOM 2157 C C . ASP A 1 275 ? -2.227 9.274 -2.126 1.00 82.44 275 ASP A C 1
ATOM 2159 O O . ASP A 1 275 ? -1.852 8.148 -2.456 1.00 82.44 275 ASP A O 1
ATOM 2163 N N . PHE A 1 276 ? -2.280 10.280 -3.007 1.00 85.88 276 PHE A N 1
ATOM 2164 C CA . PHE A 1 276 ? -1.859 10.126 -4.401 1.00 85.88 276 PHE A CA 1
ATOM 2165 C C . PHE A 1 276 ? -0.364 9.817 -4.541 1.00 85.88 276 PHE A C 1
ATOM 2167 O O . PHE A 1 276 ? 0.005 8.899 -5.275 1.00 85.88 276 PHE A O 1
ATOM 2174 N N . ASP A 1 277 ? 0.501 10.508 -3.793 1.00 87.00 277 ASP A N 1
ATOM 2175 C CA . ASP A 1 277 ? 1.940 10.206 -3.779 1.00 87.00 277 ASP A CA 1
ATOM 2176 C C . ASP A 1 277 ? 2.213 8.777 -3.273 1.00 87.00 277 ASP A C 1
ATOM 2178 O O . ASP A 1 277 ? 3.060 8.062 -3.819 1.00 87.00 277 ASP A O 1
ATOM 2182 N N . ARG A 1 278 ? 1.460 8.321 -2.264 1.00 86.94 278 ARG A N 1
ATOM 2183 C CA . ARG A 1 278 ? 1.539 6.938 -1.775 1.00 86.94 278 ARG A CA 1
ATOM 2184 C C . ARG A 1 278 ? 1.080 5.934 -2.814 1.00 86.94 278 ARG A C 1
ATOM 2186 O O . ARG A 1 278 ? 1.750 4.920 -2.994 1.00 86.94 278 ARG A O 1
ATOM 2193 N N . LEU A 1 279 ? -0.031 6.196 -3.498 1.00 88.31 279 LEU A N 1
ATOM 2194 C CA . LEU A 1 279 ? -0.531 5.318 -4.553 1.00 88.31 279 LEU A CA 1
ATOM 2195 C C . LEU A 1 279 ? 0.516 5.180 -5.649 1.00 88.31 279 LEU A C 1
ATOM 2197 O O . LEU A 1 279 ? 0.877 4.066 -6.030 1.00 88.31 279 LEU A O 1
ATOM 2201 N N . ALA A 1 280 ? 1.058 6.313 -6.101 1.00 91.19 280 ALA A N 1
ATOM 2202 C CA . ALA A 1 280 ? 2.134 6.328 -7.070 1.00 91.19 280 ALA A CA 1
ATOM 2203 C C . ALA A 1 280 ? 3.305 5.479 -6.564 1.00 91.19 280 ALA A C 1
ATOM 2205 O O . ALA A 1 280 ? 3.815 4.637 -7.303 1.00 91.19 280 ALA A O 1
ATOM 2206 N N . SER A 1 281 ? 3.744 5.659 -5.314 1.00 91.75 281 SER A N 1
ATOM 2207 C CA . SER A 1 281 ? 4.813 4.852 -4.714 1.00 91.75 281 SER A CA 1
ATOM 2208 C C . SER A 1 281 ? 4.499 3.350 -4.755 1.00 91.75 281 SER A C 1
ATOM 2210 O O . SER A 1 281 ? 5.336 2.578 -5.223 1.00 91.75 281 SER A O 1
ATOM 2212 N N . MET A 1 282 ? 3.280 2.938 -4.401 1.00 92.12 282 MET A N 1
ATOM 2213 C CA . MET A 1 282 ? 2.855 1.534 -4.420 1.00 92.12 282 MET A CA 1
ATOM 2214 C C . MET A 1 282 ? 2.791 0.939 -5.832 1.00 92.12 282 MET A C 1
ATOM 2216 O O . MET A 1 282 ? 3.238 -0.189 -6.036 1.00 92.12 282 MET A O 1
ATOM 2220 N N . MET A 1 283 ? 2.365 1.716 -6.830 1.00 94.50 283 MET A N 1
ATOM 2221 C CA . MET A 1 283 ? 2.475 1.341 -8.247 1.00 94.50 283 MET A CA 1
ATOM 2222 C C . MET A 1 283 ? 3.934 1.124 -8.672 1.00 94.50 283 MET A C 1
ATOM 2224 O O . MET A 1 283 ? 4.254 0.227 -9.455 1.00 94.50 283 MET A O 1
ATOM 2228 N N . GLY A 1 284 ? 4.850 1.921 -8.117 1.00 95.19 284 GLY A N 1
ATOM 2229 C CA . GLY A 1 284 ? 6.289 1.709 -8.266 1.00 95.19 284 GLY A CA 1
ATOM 2230 C C . GLY A 1 284 ? 6.765 0.422 -7.593 1.00 95.19 284 GLY A C 1
ATOM 2231 O O . GLY A 1 284 ? 7.563 -0.309 -8.175 1.00 95.19 284 GLY A O 1
ATOM 2232 N N . ASN A 1 285 ? 6.240 0.105 -6.408 1.00 95.56 285 ASN A N 1
ATOM 2233 C CA . ASN A 1 285 ? 6.554 -1.135 -5.700 1.00 95.56 285 ASN A CA 1
ATOM 2234 C C . ASN A 1 285 ? 6.079 -2.369 -6.470 1.00 95.56 285 ASN A C 1
ATOM 2236 O O . ASN A 1 285 ? 6.802 -3.359 -6.486 1.00 95.56 285 ASN A O 1
ATOM 2240 N N . MET A 1 286 ? 4.931 -2.311 -7.153 1.00 96.50 286 MET A N 1
ATOM 2241 C CA . MET A 1 286 ? 4.509 -3.385 -8.064 1.00 96.50 286 MET A CA 1
ATOM 2242 C C . MET A 1 286 ? 5.456 -3.518 -9.264 1.00 96.50 286 MET A C 1
ATOM 2244 O O . MET A 1 286 ? 5.842 -4.628 -9.619 1.00 96.50 286 MET A O 1
ATOM 2248 N N . GLY A 1 287 ? 5.932 -2.404 -9.830 1.00 96.50 287 GLY A N 1
ATOM 2249 C CA . GLY A 1 287 ? 6.988 -2.441 -10.850 1.00 96.50 287 GLY A CA 1
ATOM 2250 C C . GLY A 1 287 ? 8.293 -3.076 -10.342 1.00 96.50 287 GLY A C 1
ATOM 2251 O O . GLY A 1 287 ? 8.916 -3.862 -11.053 1.00 96.50 287 GLY A O 1
ATOM 2252 N N . LEU A 1 288 ? 8.690 -2.782 -9.097 1.00 96.31 288 LEU A N 1
ATOM 2253 C CA . LEU A 1 288 ? 9.839 -3.409 -8.432 1.00 96.31 288 LEU A CA 1
ATOM 2254 C C . LEU A 1 288 ? 9.601 -4.889 -8.131 1.00 96.31 288 LEU A C 1
ATOM 2256 O O . LEU A 1 288 ? 10.521 -5.684 -8.300 1.00 96.31 288 LEU A O 1
ATOM 2260 N N . LEU A 1 289 ? 8.392 -5.276 -7.720 1.00 97.00 289 LEU A N 1
ATOM 2261 C CA . LEU A 1 289 ? 8.029 -6.679 -7.534 1.00 97.00 289 LEU A CA 1
ATOM 2262 C C . LEU A 1 289 ? 8.235 -7.450 -8.832 1.00 97.00 289 LEU A C 1
ATOM 2264 O O . LEU A 1 289 ? 8.783 -8.540 -8.796 1.00 97.00 289 LEU A O 1
ATOM 2268 N N . HIS A 1 290 ? 7.870 -6.876 -9.973 1.00 96.81 290 HIS A N 1
ATOM 2269 C CA . HIS A 1 290 ? 8.040 -7.517 -11.272 1.00 96.81 290 HIS A CA 1
ATOM 2270 C C . HIS A 1 290 ? 9.382 -7.195 -11.948 1.00 96.81 290 HIS A C 1
ATOM 2272 O O . HIS A 1 290 ? 9.508 -7.419 -13.146 1.00 96.81 290 HIS A O 1
ATOM 2278 N N . HIS A 1 291 ? 10.397 -6.681 -11.236 1.00 96.31 291 HIS A N 1
ATOM 2279 C CA . HIS A 1 291 ? 11.607 -6.126 -11.865 1.00 96.31 291 HIS A CA 1
ATOM 2280 C C . HIS A 1 291 ? 12.308 -7.061 -12.868 1.00 96.31 291 HIS A C 1
ATOM 2282 O O . HIS A 1 291 ? 12.947 -6.561 -13.794 1.00 96.31 291 HIS A O 1
ATOM 2288 N N . ALA A 1 292 ? 12.222 -8.384 -12.677 1.00 95.81 292 ALA A N 1
ATOM 2289 C CA . ALA A 1 292 ? 12.818 -9.378 -13.569 1.00 95.81 292 ALA A CA 1
ATOM 2290 C C . ALA A 1 292 ? 12.117 -9.445 -14.940 1.00 95.81 292 ALA A C 1
ATOM 2292 O O . ALA A 1 292 ? 12.773 -9.668 -15.955 1.00 95.81 292 ALA A O 1
ATOM 2293 N N . ASP A 1 293 ? 10.819 -9.139 -14.978 1.00 94.69 293 ASP A N 1
ATOM 2294 C CA . ASP A 1 293 ? 9.983 -9.092 -16.182 1.00 94.69 293 ASP A CA 1
ATOM 2295 C C . ASP A 1 293 ? 9.808 -7.668 -16.724 1.00 94.69 293 ASP A C 1
ATOM 2297 O O . ASP A 1 293 ? 8.931 -7.415 -17.551 1.00 94.69 293 ASP A O 1
ATOM 2301 N N . ARG A 1 294 ? 10.573 -6.691 -16.224 1.00 95.88 294 ARG A N 1
ATOM 2302 C CA . ARG A 1 294 ? 10.423 -5.274 -16.582 1.00 95.88 294 ARG A CA 1
ATOM 2303 C C . ARG A 1 294 ? 11.661 -4.754 -17.291 1.00 95.88 294 ARG A C 1
ATOM 2305 O O . ARG A 1 294 ? 12.791 -5.179 -17.061 1.00 95.88 294 ARG A O 1
ATOM 2312 N N . MET A 1 295 ? 11.450 -3.783 -18.174 1.00 96.81 295 MET A N 1
ATOM 2313 C CA . MET A 1 295 ? 12.556 -3.120 -18.860 1.00 96.81 295 MET A CA 1
ATOM 2314 C C . MET A 1 295 ? 13.190 -2.091 -17.930 1.00 96.81 295 MET A C 1
ATOM 2316 O O . MET A 1 295 ? 12.539 -1.129 -17.530 1.00 96.81 295 MET A O 1
ATOM 2320 N N . THR A 1 296 ? 14.474 -2.277 -17.623 1.00 97.00 296 THR A N 1
ATOM 2321 C CA . THR A 1 296 ? 15.297 -1.231 -17.007 1.00 97.00 296 THR A CA 1
ATOM 2322 C C . THR A 1 296 ? 16.200 -0.630 -18.067 1.00 97.00 296 THR A C 1
ATOM 2324 O O . THR A 1 296 ? 16.996 -1.341 -18.669 1.00 97.00 296 THR A O 1
ATOM 2327 N N . VAL A 1 297 ? 16.078 0.669 -18.313 1.00 96.06 297 VAL A N 1
ATOM 2328 C CA . VAL A 1 297 ? 16.808 1.376 -19.372 1.00 96.06 297 VAL A CA 1
ATOM 2329 C C . VAL A 1 297 ? 17.968 2.157 -18.768 1.00 96.06 297 VAL A C 1
ATOM 2331 O O . VAL A 1 297 ? 17.763 2.952 -17.849 1.00 96.06 297 VAL A O 1
ATOM 2334 N N . ASP A 1 298 ? 19.179 1.971 -19.294 1.00 94.19 298 ASP A N 1
ATOM 2335 C CA . ASP A 1 298 ? 20.314 2.838 -18.970 1.00 94.19 298 ASP A CA 1
ATOM 2336 C C . ASP A 1 298 ? 20.313 4.065 -19.888 1.00 94.19 298 ASP A C 1
ATOM 2338 O O . ASP A 1 298 ? 20.651 3.997 -21.070 1.00 94.19 298 ASP A O 1
ATOM 2342 N N . THR A 1 299 ? 19.942 5.215 -19.330 1.00 90.31 299 THR A N 1
ATOM 2343 C CA . THR A 1 299 ? 19.897 6.491 -20.065 1.00 90.31 299 THR A CA 1
ATOM 2344 C C . THR A 1 299 ? 21.268 7.173 -20.174 1.00 90.31 299 THR A C 1
ATOM 2346 O O . THR A 1 299 ? 21.383 8.292 -20.683 1.00 90.31 299 THR A O 1
ATOM 2349 N N . GLY A 1 300 ? 22.318 6.578 -19.599 1.00 86.62 300 GLY A N 1
ATOM 2350 C CA . GLY A 1 300 ? 23.633 7.187 -19.400 1.00 86.62 300 GLY A CA 1
ATOM 2351 C C . GLY A 1 300 ? 23.669 8.268 -18.311 1.00 86.62 300 GLY A C 1
ATOM 2352 O O . GLY A 1 300 ? 24.751 8.706 -17.916 1.00 86.62 300 GLY A O 1
ATOM 2353 N N . ARG A 1 301 ? 22.506 8.713 -17.812 1.00 86.75 301 ARG A N 1
ATOM 2354 C CA . ARG A 1 301 ? 22.371 9.612 -16.652 1.00 86.75 301 ARG A CA 1
ATOM 2355 C C . ARG A 1 301 ? 21.929 8.871 -15.395 1.00 86.75 301 ARG A C 1
ATOM 2357 O O . ARG A 1 301 ? 22.271 9.310 -14.302 1.00 86.75 301 ARG A O 1
ATOM 2364 N N . GLY A 1 302 ? 21.217 7.765 -15.569 1.00 93.12 302 GLY A N 1
ATOM 2365 C CA . GLY A 1 302 ? 20.696 6.893 -14.525 1.00 93.12 302 GLY A CA 1
ATOM 2366 C C . GLY A 1 302 ? 19.836 5.780 -15.123 1.00 93.12 302 GLY A C 1
ATOM 2367 O O . GLY A 1 302 ? 19.558 5.776 -16.328 1.00 93.12 302 GLY A O 1
ATOM 2368 N N . LEU A 1 303 ? 19.436 4.840 -14.275 1.00 95.69 303 LEU A N 1
ATOM 2369 C CA . LEU A 1 303 ? 18.621 3.687 -14.641 1.00 95.69 303 LEU A CA 1
ATOM 2370 C C . LEU A 1 303 ? 17.137 3.985 -14.444 1.00 95.69 303 LEU A C 1
ATOM 2372 O O . LEU A 1 303 ? 16.732 4.433 -13.373 1.00 95.69 303 LEU A O 1
ATOM 2376 N N . LEU A 1 304 ? 16.324 3.687 -15.450 1.00 96.25 304 LEU A N 1
ATOM 2377 C CA . LEU A 1 304 ? 14.874 3.839 -15.385 1.00 96.25 304 LEU A CA 1
ATOM 2378 C C . LEU A 1 304 ? 14.212 2.465 -15.470 1.00 96.25 304 LEU A C 1
ATOM 2380 O O . LEU A 1 304 ? 14.230 1.854 -16.535 1.00 96.25 304 LEU A O 1
ATOM 2384 N N . LEU A 1 305 ? 13.637 1.981 -14.369 1.00 97.12 305 LEU A N 1
ATOM 2385 C CA . LEU A 1 305 ? 12.753 0.813 -14.386 1.00 97.12 305 LEU A CA 1
ATOM 2386 C C . LEU A 1 305 ? 11.377 1.266 -14.863 1.00 97.12 305 LEU A C 1
ATOM 2388 O O . LEU A 1 305 ? 10.784 2.143 -14.242 1.00 97.12 305 LEU A O 1
ATOM 2392 N N . LEU A 1 306 ? 10.881 0.704 -15.958 1.00 97.56 306 LEU A N 1
ATOM 2393 C CA . LEU A 1 306 ? 9.592 1.092 -16.522 1.00 97.56 306 LEU A CA 1
ATOM 2394 C C . LEU A 1 306 ? 8.481 0.214 -15.934 1.00 97.56 306 LEU A C 1
ATOM 2396 O O . LEU A 1 306 ? 8.390 -0.967 -16.270 1.00 97.56 306 LEU A O 1
ATOM 2400 N N . SER A 1 307 ? 7.639 0.795 -15.076 1.00 97.38 307 SER A N 1
ATOM 2401 C CA . SER A 1 307 ? 6.367 0.185 -14.668 1.00 97.38 307 SER A CA 1
ATOM 2402 C C . SER A 1 307 ? 5.409 0.096 -15.857 1.00 97.38 307 SER A C 1
ATOM 2404 O O . SER A 1 307 ? 5.536 0.833 -16.837 1.00 97.38 307 SER A O 1
ATOM 2406 N N . THR A 1 308 ? 4.433 -0.795 -15.755 1.00 97.69 308 THR A N 1
ATOM 2407 C CA . THR A 1 308 ? 3.470 -1.131 -16.810 1.00 97.69 308 THR A CA 1
ATOM 2408 C C . THR A 1 308 ? 2.036 -0.854 -16.359 1.00 97.69 308 THR A C 1
ATOM 2410 O O . THR A 1 308 ? 1.790 -0.800 -15.152 1.00 97.69 308 THR A O 1
ATOM 2413 N N . PRO A 1 309 ? 1.073 -0.735 -17.288 1.00 97.75 309 PRO A N 1
ATOM 2414 C CA . PRO A 1 309 ? -0.346 -0.628 -16.943 1.00 97.75 309 PRO A CA 1
ATOM 2415 C C . PRO A 1 309 ? -0.847 -1.761 -16.030 1.00 97.75 309 PRO A C 1
ATOM 2417 O O . PRO A 1 309 ? -1.595 -1.508 -15.089 1.00 97.75 309 PRO A O 1
ATOM 2420 N N . VAL A 1 310 ? -0.349 -2.988 -16.225 1.00 97.12 310 VAL A N 1
ATOM 2421 C CA . VAL A 1 310 ? -0.646 -4.140 -15.355 1.00 97.12 310 VAL A CA 1
ATOM 2422 C C . VAL A 1 310 ? -0.199 -3.904 -13.903 1.00 97.12 310 VAL A C 1
ATOM 2424 O O . VAL A 1 310 ? -0.898 -4.300 -12.974 1.00 97.12 310 VAL A O 1
ATOM 2427 N N . ASP A 1 311 ? 0.922 -3.209 -13.670 1.00 97.38 311 ASP A N 1
ATOM 2428 C CA . ASP A 1 311 ? 1.369 -2.868 -12.308 1.00 97.38 311 ASP A CA 1
ATOM 2429 C C . ASP A 1 311 ? 0.400 -1.885 -11.623 1.00 97.38 311 ASP A C 1
ATOM 2431 O O . ASP A 1 311 ? 0.176 -1.962 -10.409 1.00 97.38 311 ASP A O 1
ATOM 2435 N N . TYR A 1 312 ? -0.199 -0.974 -12.395 1.0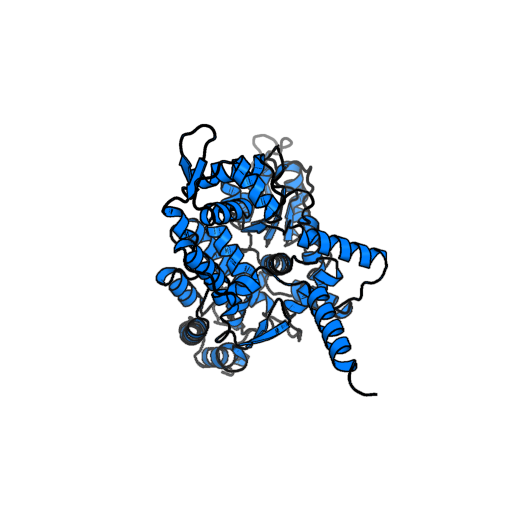0 95.25 312 TYR A N 1
ATOM 2436 C CA . TYR A 1 312 ? -1.207 -0.033 -11.896 1.00 95.25 312 TYR A CA 1
ATOM 2437 C C . TYR A 1 312 ? -2.506 -0.752 -11.569 1.00 95.25 312 TYR A C 1
ATOM 2439 O O . TYR A 1 312 ? -3.082 -0.517 -10.508 1.00 95.25 312 TYR A O 1
ATOM 2447 N N . TRP A 1 313 ? -2.917 -1.671 -12.442 1.00 95.19 313 TRP A N 1
ATOM 2448 C CA . TRP A 1 313 ? -4.069 -2.533 -12.222 1.00 95.19 313 TRP A CA 1
ATOM 2449 C C . TRP A 1 313 ? -3.928 -3.365 -10.948 1.00 95.19 313 TRP A C 1
ATOM 2451 O O . TRP A 1 313 ? -4.773 -3.267 -10.061 1.00 95.19 313 TRP A O 1
ATOM 2461 N N . TYR A 1 314 ? -2.804 -4.066 -10.763 1.00 95.25 314 TYR A N 1
ATOM 2462 C CA . TYR A 1 314 ? -2.542 -4.804 -9.523 1.00 95.25 314 TYR A CA 1
ATOM 2463 C C . TYR A 1 314 ? -2.616 -3.924 -8.278 1.00 95.25 314 TYR A C 1
ATOM 2465 O O . TYR A 1 314 ? -3.137 -4.348 -7.248 1.00 95.25 314 TYR A O 1
ATOM 2473 N N . THR A 1 315 ? -2.098 -2.699 -8.360 1.00 93.25 315 THR A N 1
ATOM 2474 C CA . THR A 1 315 ? -2.154 -1.767 -7.233 1.00 93.25 315 THR A CA 1
ATOM 2475 C C . THR A 1 315 ? -3.599 -1.391 -6.911 1.00 93.25 315 THR A C 1
ATOM 2477 O O . THR A 1 315 ? -4.004 -1.469 -5.755 1.00 93.25 315 THR A O 1
ATOM 2480 N N . MET A 1 316 ? -4.410 -1.053 -7.912 1.00 89.31 316 MET A N 1
ATOM 2481 C CA . MET A 1 316 ? -5.812 -0.692 -7.687 1.00 89.31 316 MET A CA 1
ATOM 2482 C C . MET A 1 316 ? -6.650 -1.858 -7.167 1.00 89.31 316 MET A C 1
ATOM 2484 O O . MET A 1 316 ? -7.430 -1.659 -6.238 1.00 89.31 316 MET A O 1
ATOM 2488 N N . GLN A 1 317 ? -6.422 -3.072 -7.668 1.00 88.56 317 GLN A N 1
ATOM 2489 C CA . GLN A 1 317 ? -7.089 -4.273 -7.164 1.00 88.56 317 GLN A CA 1
ATOM 2490 C C . GLN A 1 317 ? -6.751 -4.548 -5.692 1.00 88.56 317 GLN A C 1
ATOM 2492 O O . GLN A 1 317 ? -7.615 -4.923 -4.908 1.00 88.56 317 GLN A O 1
ATOM 2497 N N . VAL A 1 318 ? -5.496 -4.336 -5.285 1.00 88.38 318 VAL A N 1
ATOM 2498 C CA . VAL A 1 318 ? -5.050 -4.622 -3.911 1.00 88.38 318 VAL A CA 1
ATOM 2499 C C . VAL A 1 318 ? -5.439 -3.526 -2.916 1.00 88.38 318 VAL A C 1
ATOM 2501 O O . VAL A 1 318 ? -5.757 -3.823 -1.766 1.00 88.38 318 VAL A O 1
ATOM 2504 N N . MET A 1 319 ? -5.358 -2.256 -3.315 1.00 82.88 319 MET A N 1
ATOM 2505 C CA . MET A 1 319 ? -5.415 -1.130 -2.374 1.00 82.88 319 MET A CA 1
ATOM 2506 C C . MET A 1 319 ? -6.253 0.063 -2.836 1.00 82.88 319 MET A C 1
ATOM 2508 O O . MET A 1 319 ? -6.401 1.003 -2.057 1.00 82.88 319 MET A O 1
ATOM 2512 N N . GLY A 1 320 ? -6.846 0.028 -4.033 1.00 77.56 320 GLY A N 1
ATOM 2513 C CA . GLY A 1 320 ? -7.635 1.134 -4.582 1.00 77.56 320 GLY A CA 1
ATOM 2514 C C . GLY A 1 320 ? -8.744 1.581 -3.633 1.00 77.56 320 GLY A C 1
ATOM 2515 O O . GLY A 1 320 ? -8.781 2.743 -3.234 1.00 77.56 320 GLY A O 1
ATOM 2516 N N . ASN A 1 321 ? -9.572 0.638 -3.170 1.00 72.62 321 ASN A N 1
ATOM 2517 C CA . ASN A 1 321 ? -10.633 0.930 -2.207 1.00 72.62 321 ASN A CA 1
ATOM 2518 C C . ASN A 1 321 ? -10.063 1.510 -0.898 1.00 72.62 321 ASN A C 1
ATOM 2520 O O . ASN A 1 321 ? -10.446 2.596 -0.481 1.00 72.62 321 ASN A O 1
ATOM 2524 N N . ASN A 1 322 ? -9.066 0.860 -0.288 1.00 72.81 322 ASN A N 1
ATOM 2525 C CA . ASN A 1 322 ? -8.470 1.320 0.976 1.00 72.81 322 ASN A CA 1
ATOM 2526 C C . ASN A 1 322 ? -7.833 2.724 0.872 1.00 72.81 322 ASN A C 1
ATOM 2528 O O . ASN A 1 322 ? -7.839 3.479 1.845 1.00 72.81 322 ASN A O 1
ATOM 2532 N N . MET A 1 323 ? -7.320 3.109 -0.299 1.00 73.69 323 MET A N 1
ATOM 2533 C CA . MET A 1 323 ? -6.785 4.454 -0.539 1.00 73.69 323 MET A CA 1
ATOM 2534 C C . MET A 1 323 ? -7.871 5.523 -0.602 1.00 73.69 323 MET A C 1
ATOM 2536 O O . MET A 1 323 ? -7.700 6.592 -0.015 1.00 73.69 323 MET A O 1
ATOM 2540 N N . VAL A 1 324 ? -9.018 5.219 -1.208 1.00 68.75 324 VAL A N 1
ATOM 2541 C CA . VAL A 1 324 ? -10.194 6.105 -1.174 1.00 68.75 324 VAL A CA 1
ATOM 2542 C C . VAL A 1 324 ? -10.662 6.306 0.264 1.00 68.75 324 VAL A C 1
ATOM 2544 O O . VAL A 1 324 ? -10.899 7.429 0.711 1.00 68.75 324 VAL A O 1
ATOM 2547 N N . MET A 1 325 ? -10.730 5.210 1.018 1.00 66.88 325 MET A N 1
ATOM 2548 C CA . MET A 1 325 ? -11.140 5.200 2.422 1.00 66.88 325 MET A CA 1
ATOM 2549 C C . MET A 1 325 ? -10.207 6.057 3.288 1.00 66.88 325 MET A C 1
ATOM 2551 O O . MET A 1 325 ? -10.674 6.847 4.112 1.00 66.88 325 MET A O 1
ATOM 2555 N N . SER A 1 326 ? -8.892 5.938 3.064 1.00 69.19 326 SER A N 1
ATOM 2556 C CA . SER A 1 326 ? -7.865 6.769 3.704 1.00 69.19 326 SER A CA 1
ATOM 2557 C C . SER A 1 326 ? -8.078 8.255 3.409 1.00 69.19 326 SER A C 1
ATOM 2559 O O . SER A 1 326 ? -8.117 9.060 4.343 1.00 69.19 326 SER A O 1
ATOM 2561 N N . ALA A 1 327 ? -8.303 8.617 2.143 1.00 69.75 327 ALA A N 1
ATOM 2562 C CA . ALA A 1 327 ? -8.471 10.008 1.727 1.00 69.75 327 ALA A CA 1
ATOM 2563 C C . ALA A 1 327 ? -9.736 10.661 2.316 1.00 69.75 327 ALA A C 1
ATOM 2565 O O . ALA A 1 327 ? -9.735 11.859 2.605 1.00 69.75 327 ALA A O 1
ATOM 2566 N N . LEU A 1 328 ? -10.794 9.875 2.552 1.00 70.12 328 LEU A N 1
ATOM 2567 C CA . LEU A 1 328 ? -12.010 10.325 3.241 1.00 70.12 328 LEU A CA 1
ATOM 2568 C C . LEU A 1 328 ? -11.804 10.538 4.751 1.00 70.12 328 LEU A C 1
ATOM 2570 O O . LEU A 1 328 ? -12.628 11.192 5.398 1.00 70.12 328 LEU A O 1
ATOM 2574 N N . ASN A 1 329 ? -10.718 10.008 5.327 1.00 70.25 329 ASN A N 1
ATOM 2575 C CA . ASN A 1 329 ? -10.435 10.035 6.763 1.00 70.25 329 ASN A CA 1
ATOM 2576 C C . ASN A 1 329 ? -11.616 9.491 7.600 1.00 70.25 329 ASN A C 1
ATOM 2578 O O . ASN A 1 329 ? -11.994 10.065 8.623 1.00 70.25 329 ASN A O 1
ATOM 2582 N N . LEU A 1 330 ? -12.219 8.398 7.123 1.00 71.50 330 LEU A N 1
ATOM 2583 C CA . LEU A 1 330 ? -13.326 7.687 7.765 1.00 71.50 330 LEU A CA 1
ATOM 2584 C C . LEU A 1 330 ? -12.856 6.298 8.207 1.00 71.50 330 LEU A C 1
ATOM 2586 O O . LEU A 1 330 ? -12.220 5.580 7.441 1.00 71.50 330 LEU A O 1
ATOM 2590 N N . THR A 1 331 ? -13.195 5.900 9.431 1.00 70.06 331 THR A N 1
ATOM 2591 C CA . THR A 1 331 ? -13.025 4.513 9.895 1.00 70.06 331 THR A CA 1
ATOM 2592 C C . THR A 1 331 ? -14.138 3.609 9.357 1.00 70.06 331 THR A C 1
ATOM 2594 O O . THR A 1 331 ? -15.203 4.090 8.962 1.00 70.06 331 THR A O 1
ATOM 2597 N N . ASP A 1 332 ? -13.942 2.288 9.394 1.00 71.00 332 ASP A N 1
ATOM 2598 C CA . ASP A 1 332 ? -14.993 1.323 9.035 1.00 71.00 332 ASP A CA 1
ATOM 2599 C C . ASP A 1 332 ? -16.273 1.531 9.854 1.00 71.00 332 ASP A C 1
ATOM 2601 O O . ASP A 1 332 ? -17.383 1.410 9.332 1.00 71.00 332 ASP A O 1
ATOM 2605 N N . GLU A 1 333 ? -16.135 1.869 11.141 1.00 76.50 333 GLU A N 1
ATOM 2606 C CA . GLU A 1 333 ? -17.281 2.190 11.986 1.00 76.50 333 GLU A CA 1
ATOM 2607 C C . GLU A 1 333 ? -17.995 3.469 11.529 1.00 76.50 333 GLU A C 1
ATOM 2609 O O . GLU A 1 333 ? -19.228 3.503 11.530 1.00 76.50 333 GLU A O 1
ATOM 2614 N N . ASP A 1 334 ? -17.250 4.496 11.106 1.00 78.25 334 ASP A N 1
ATOM 2615 C CA . ASP A 1 334 ? -17.827 5.732 10.566 1.00 78.25 334 ASP A CA 1
ATOM 2616 C C . ASP A 1 334 ? -18.629 5.440 9.302 1.00 78.25 334 ASP A C 1
ATOM 2618 O O . ASP A 1 334 ? -19.778 5.860 9.186 1.00 78.25 334 ASP A O 1
ATOM 2622 N N . GLN A 1 335 ? -18.074 4.639 8.394 1.00 74.44 335 GLN A N 1
ATOM 2623 C CA . GLN A 1 335 ? -18.764 4.255 7.170 1.00 74.44 335 GLN A CA 1
ATOM 2624 C C . GLN A 1 335 ? -19.999 3.410 7.414 1.00 74.44 335 GLN A C 1
ATOM 2626 O O . GLN A 1 335 ? -21.031 3.653 6.795 1.00 74.44 335 GLN A O 1
ATOM 2631 N N . ALA A 1 336 ? -19.919 2.431 8.314 1.00 77.19 336 ALA A N 1
ATOM 2632 C CA . ALA A 1 336 ? -21.078 1.630 8.673 1.00 77.19 336 ALA A CA 1
ATOM 2633 C C . ALA A 1 336 ? -22.202 2.524 9.226 1.00 77.19 336 ALA A C 1
ATOM 2635 O O . ALA A 1 336 ? -23.372 2.318 8.905 1.00 77.19 336 ALA A O 1
ATOM 2636 N N . ILE A 1 337 ? -21.858 3.560 10.004 1.00 84.81 337 ILE A N 1
ATOM 2637 C CA . ILE A 1 337 ? -22.830 4.548 10.479 1.00 84.81 337 ILE A CA 1
ATOM 2638 C C . ILE A 1 337 ? -23.341 5.425 9.334 1.00 84.81 337 ILE A C 1
ATOM 2640 O O . ILE A 1 337 ? -24.544 5.644 9.283 1.00 84.81 337 ILE A O 1
ATOM 2644 N N . LEU A 1 338 ? -22.495 5.916 8.423 1.00 82.44 338 LEU A N 1
ATOM 2645 C CA . LEU A 1 338 ? -22.950 6.704 7.268 1.00 82.44 338 LEU A CA 1
ATOM 2646 C C . LEU A 1 338 ? -23.910 5.902 6.387 1.00 82.44 338 LEU A C 1
ATOM 2648 O O . LEU A 1 338 ? -24.971 6.418 6.056 1.00 82.44 338 LEU A O 1
ATOM 2652 N N . ARG A 1 339 ? -23.590 4.633 6.097 1.00 72.75 339 ARG A N 1
ATOM 2653 C CA . ARG A 1 339 ? -24.467 3.696 5.374 1.00 72.75 339 ARG A CA 1
ATOM 2654 C C . ARG A 1 339 ? -25.796 3.529 6.100 1.00 72.75 339 ARG A C 1
ATOM 2656 O O . ARG A 1 339 ? -26.845 3.765 5.523 1.00 72.75 339 ARG A O 1
ATOM 2663 N N . LEU A 1 340 ? -25.758 3.251 7.403 1.00 81.69 340 LEU A N 1
ATOM 2664 C CA . LEU A 1 340 ? -26.982 3.122 8.187 1.00 81.69 340 LEU A CA 1
ATOM 2665 C C . LEU A 1 340 ? -27.800 4.425 8.226 1.00 81.69 340 LEU A C 1
ATOM 2667 O O . LEU A 1 340 ? -29.018 4.378 8.154 1.00 81.69 340 LEU A O 1
ATOM 2671 N N . LEU A 1 341 ? -27.164 5.590 8.369 1.00 83.19 341 LEU A N 1
ATOM 2672 C CA . LEU A 1 341 ? -27.856 6.883 8.348 1.00 83.19 341 LEU A CA 1
ATOM 2673 C C . LEU A 1 341 ? -28.432 7.210 6.967 1.00 83.19 341 LEU A C 1
ATOM 2675 O O . LEU A 1 341 ? -29.406 7.954 6.900 1.00 83.19 341 LEU A O 1
ATOM 2679 N N . ASN A 1 342 ? -27.835 6.671 5.905 1.00 72.25 342 ASN A N 1
ATOM 2680 C CA . ASN A 1 342 ? -28.344 6.757 4.544 1.00 72.25 342 ASN A CA 1
ATOM 2681 C C . ASN A 1 342 ? -29.583 5.871 4.343 1.00 72.25 342 ASN A C 1
ATOM 2683 O O . ASN A 1 342 ? -30.553 6.310 3.739 1.00 72.25 342 ASN A O 1
ATOM 2687 N N . ASP A 1 343 ? -29.570 4.656 4.898 1.00 70.38 343 ASP A N 1
ATOM 2688 C CA . ASP A 1 343 ? -30.649 3.667 4.751 1.00 70.38 343 ASP A CA 1
ATOM 2689 C C . ASP A 1 343 ? -31.897 3.988 5.596 1.00 70.38 343 ASP A C 1
ATOM 2691 O O . ASP A 1 343 ? -32.945 3.352 5.458 1.00 70.38 343 ASP A O 1
ATOM 2695 N N . LEU A 1 344 ? -31.795 4.940 6.527 1.00 77.81 344 LEU A N 1
ATOM 2696 C CA . LEU A 1 344 ? -32.876 5.296 7.439 1.00 77.81 344 LEU A CA 1
ATOM 2697 C C . LEU A 1 344 ? -33.618 6.552 6.966 1.00 77.81 344 LEU A C 1
ATOM 2699 O O . LEU A 1 344 ? -33.084 7.656 6.981 1.00 77.81 344 LEU A O 1
ATOM 2703 N N . ASP A 1 345 ? -34.924 6.414 6.728 1.00 76.19 345 ASP A N 1
ATOM 2704 C CA . ASP A 1 345 ? -35.840 7.527 6.399 1.00 76.19 345 ASP A CA 1
ATOM 2705 C C . ASP A 1 345 ? -36.073 8.531 7.551 1.00 76.19 345 ASP A C 1
ATOM 2707 O O . ASP A 1 345 ? -36.921 9.428 7.481 1.00 76.19 345 ASP A O 1
ATOM 2711 N N . TYR A 1 346 ? -35.388 8.359 8.678 1.00 82.31 346 TYR A N 1
ATOM 2712 C CA . TYR A 1 346 ? -35.533 9.189 9.865 1.00 82.31 346 TYR A CA 1
ATOM 2713 C C . TYR A 1 346 ? -34.179 9.406 10.526 1.00 82.31 346 TYR A C 1
ATOM 2715 O O . TYR A 1 346 ? -33.265 8.617 10.350 1.00 82.31 346 TYR A O 1
ATOM 2723 N N . ALA A 1 347 ? -34.063 10.450 11.350 1.00 89.19 347 ALA A N 1
ATOM 2724 C CA . ALA A 1 347 ? -32.858 10.697 12.135 1.00 89.19 347 ALA A CA 1
ATOM 2725 C C . ALA A 1 347 ? -32.838 9.794 13.389 1.00 89.19 347 ALA A C 1
ATOM 2727 O O . ALA A 1 347 ? -33.594 10.068 14.333 1.00 89.19 347 ALA A O 1
ATOM 2728 N N . PRO A 1 348 ? -32.025 8.719 13.452 1.00 91.62 348 PRO A N 1
ATOM 2729 C CA . PRO A 1 348 ? -31.997 7.831 14.608 1.00 91.62 348 PRO A CA 1
ATOM 2730 C C . PRO A 1 348 ? -31.247 8.444 15.790 1.00 91.62 348 PRO A C 1
ATOM 2732 O O . PRO A 1 348 ? -30.377 9.308 15.641 1.00 91.62 348 PRO A O 1
ATOM 2735 N N . ALA A 1 349 ? -31.536 7.941 16.992 1.00 92.62 349 ALA A N 1
ATOM 2736 C CA . ALA A 1 349 ? -30.700 8.197 18.154 1.00 92.62 349 ALA A CA 1
ATOM 2737 C C . ALA A 1 349 ? -29.509 7.229 18.190 1.00 92.62 349 ALA A C 1
ATOM 2739 O O . ALA A 1 349 ? -29.575 6.111 17.682 1.00 92.62 349 ALA A O 1
ATOM 2740 N N . ARG A 1 350 ? -28.436 7.607 18.897 1.00 92.25 350 ARG A N 1
ATOM 2741 C CA . ARG A 1 350 ? -27.210 6.789 19.037 1.00 92.25 350 ARG A CA 1
ATOM 2742 C C . ARG A 1 350 ? -27.469 5.322 19.407 1.00 92.25 350 ARG A C 1
ATOM 2744 O O . ARG A 1 350 ? -26.809 4.419 18.903 1.00 92.25 350 ARG A O 1
ATOM 2751 N N . LYS A 1 351 ? -28.418 5.085 20.315 1.00 90.44 351 LYS A N 1
ATOM 2752 C CA . LYS A 1 351 ? -28.756 3.734 20.775 1.00 90.44 351 LYS A CA 1
ATOM 2753 C C . LYS A 1 351 ? -29.360 2.887 19.651 1.00 90.44 351 LYS A C 1
ATOM 2755 O O . LYS A 1 351 ? -29.076 1.695 19.591 1.00 90.44 351 LYS A O 1
ATOM 2760 N N . ASP A 1 352 ? -30.168 3.501 18.795 1.00 89.75 352 ASP A N 1
ATOM 2761 C CA . ASP A 1 352 ? -30.827 2.826 17.679 1.00 89.75 352 ASP A CA 1
ATOM 2762 C C . ASP A 1 352 ? -29.789 2.498 16.598 1.00 89.75 352 ASP A C 1
ATOM 2764 O O . ASP A 1 352 ? -29.722 1.356 16.157 1.00 89.75 352 ASP A O 1
ATOM 2768 N N . ILE A 1 353 ? -28.873 3.439 16.314 1.00 90.94 353 ILE A N 1
ATOM 2769 C CA . ILE A 1 353 ? -27.703 3.217 15.443 1.00 90.94 353 ILE A CA 1
ATOM 2770 C C . ILE A 1 353 ? -26.919 1.979 15.900 1.00 90.94 353 ILE A C 1
ATOM 2772 O O . ILE A 1 353 ? -26.656 1.064 15.125 1.00 90.94 353 ILE A O 1
ATOM 2776 N N . GLN A 1 354 ? -26.589 1.903 17.192 1.00 92.81 354 GLN A N 1
ATOM 2777 C CA . GLN A 1 354 ? -25.850 0.766 17.740 1.00 92.81 354 GLN A CA 1
ATOM 2778 C C . GLN A 1 354 ? -26.603 -0.568 17.588 1.00 92.81 354 GLN A C 1
ATOM 2780 O O . GLN A 1 354 ? -25.986 -1.608 17.352 1.00 92.81 354 GLN A O 1
ATOM 2785 N N . GLN A 1 355 ? -27.920 -0.569 17.811 1.00 89.50 355 GLN A N 1
ATOM 2786 C CA . GLN A 1 355 ? -28.729 -1.784 17.736 1.00 89.50 355 GLN A CA 1
ATOM 2787 C C . GLN A 1 355 ? -28.830 -2.306 16.305 1.00 89.50 355 GLN A C 1
ATOM 2789 O O . GLN A 1 355 ? -28.673 -3.510 16.103 1.00 89.50 355 GLN A O 1
ATOM 2794 N N . GLU A 1 356 ? -29.023 -1.412 15.339 1.00 86.56 356 GLU A N 1
ATOM 2795 C CA . GLU A 1 356 ? -29.101 -1.772 13.926 1.00 86.56 356 GLU A CA 1
ATOM 2796 C C . GLU A 1 356 ? -27.760 -2.268 13.386 1.00 86.56 356 GLU A C 1
ATOM 2798 O O . GLU A 1 356 ? -27.712 -3.351 12.810 1.00 86.56 356 GLU A O 1
ATOM 2803 N N . LEU A 1 357 ? -26.644 -1.596 13.690 1.00 83.50 357 LEU A N 1
ATOM 2804 C CA . LEU A 1 357 ? -25.318 -2.087 13.289 1.00 83.50 357 LEU A CA 1
ATOM 2805 C C . LEU A 1 357 ? -25.022 -3.493 13.827 1.00 83.50 357 LEU A C 1
ATOM 2807 O O . LEU A 1 357 ? -24.473 -4.334 13.121 1.00 83.50 357 LEU A O 1
ATOM 2811 N N . ARG A 1 358 ? -25.437 -3.792 15.063 1.00 84.94 358 ARG A N 1
ATOM 2812 C CA . ARG A 1 358 ? -25.318 -5.149 15.623 1.00 84.94 358 ARG A CA 1
ATOM 2813 C C . ARG A 1 358 ? -26.215 -6.163 14.926 1.00 84.94 358 ARG A C 1
ATOM 2815 O O . ARG A 1 358 ? -25.845 -7.332 14.853 1.00 84.94 358 ARG A O 1
ATOM 2822 N N . ARG A 1 359 ? -27.395 -5.741 14.464 1.00 81.88 359 ARG A N 1
ATOM 2823 C CA . ARG A 1 359 ? -28.306 -6.585 13.682 1.00 81.88 359 ARG A CA 1
ATOM 2824 C C . ARG A 1 359 ? -27.699 -6.925 12.322 1.00 81.88 359 ARG A C 1
ATOM 2826 O O . ARG A 1 359 ? -27.830 -8.065 11.897 1.00 81.88 359 ARG A O 1
ATOM 2833 N N . LEU A 1 360 ? -26.980 -5.977 11.723 1.00 76.81 360 LEU A N 1
ATOM 2834 C CA . LEU A 1 360 ? -26.209 -6.137 10.487 1.00 76.81 360 LEU A CA 1
ATOM 2835 C C . LEU A 1 360 ? -24.885 -6.909 10.674 1.00 76.81 360 LEU A C 1
ATOM 2837 O O . LEU A 1 360 ? -24.106 -7.026 9.741 1.00 76.81 360 LEU A O 1
ATOM 2841 N N . GLY A 1 361 ? -24.611 -7.444 11.869 1.00 76.44 361 GLY A N 1
ATOM 2842 C CA . GLY A 1 361 ? -23.442 -8.295 12.121 1.00 76.44 361 GLY A CA 1
ATOM 2843 C C . GLY A 1 361 ? -22.193 -7.561 12.620 1.00 76.44 361 GLY A C 1
ATOM 2844 O O . GLY A 1 361 ? -21.220 -8.215 12.999 1.00 76.44 361 GLY A O 1
ATOM 2845 N N . HIS A 1 362 ? -22.216 -6.229 12.733 1.00 76.81 362 HIS A N 1
ATOM 2846 C CA . HIS A 1 362 ? -21.079 -5.472 13.259 1.00 76.81 362 HIS A CA 1
ATOM 2847 C C . HIS A 1 362 ? -20.940 -5.630 14.781 1.00 76.81 362 HIS A C 1
ATOM 2849 O O . HIS A 1 362 ? -21.867 -5.386 15.564 1.00 76.81 362 HIS A O 1
ATOM 2855 N N . ASN A 1 363 ? -19.734 -5.965 15.244 1.00 78.25 363 ASN A N 1
ATOM 2856 C CA . ASN A 1 363 ? -19.438 -6.103 16.669 1.00 78.25 363 ASN A CA 1
ATOM 2857 C C . ASN A 1 363 ? -19.053 -4.759 17.324 1.00 78.25 363 ASN A C 1
ATOM 2859 O O . ASN A 1 363 ? -17.925 -4.572 17.774 1.00 78.25 363 ASN A O 1
ATOM 2863 N N . ILE A 1 364 ? -20.007 -3.823 17.400 1.00 80.12 364 ILE A N 1
ATOM 2864 C CA . ILE A 1 364 ? -19.770 -2.436 17.849 1.00 80.12 364 ILE A CA 1
ATOM 2865 C C . ILE A 1 364 ? -20.341 -2.127 19.251 1.00 80.12 364 ILE A C 1
ATOM 2867 O O . ILE A 1 364 ? -21.398 -2.639 19.663 1.00 80.12 364 ILE A O 1
ATOM 2871 N N . ARG A 1 365 ? -19.664 -1.285 20.049 1.00 82.81 365 ARG A N 1
ATOM 2872 C CA . ARG A 1 365 ? -20.138 -0.820 21.374 1.00 82.81 365 ARG A CA 1
ATOM 2873 C C . ARG A 1 365 ? -20.639 0.625 21.308 1.00 82.81 365 ARG A C 1
ATOM 2875 O O . ARG A 1 365 ? -20.273 1.388 20.430 1.00 82.81 365 ARG A O 1
ATOM 2882 N N . ASP A 1 366 ? -21.452 1.021 22.287 1.00 84.88 366 ASP A N 1
ATOM 2883 C CA . ASP A 1 366 ? -22.051 2.367 22.361 1.00 84.88 366 ASP A CA 1
ATOM 2884 C C . ASP A 1 366 ? -20.990 3.477 22.433 1.00 84.88 366 ASP A C 1
ATOM 2886 O O . ASP A 1 366 ? -21.176 4.557 21.880 1.00 84.88 366 ASP A O 1
ATOM 2890 N N . SER A 1 367 ? -19.856 3.197 23.085 1.00 81.38 367 SER A N 1
ATOM 2891 C CA . SER A 1 367 ? -18.699 4.097 23.115 1.00 81.38 367 SER A CA 1
ATOM 2892 C C . SER A 1 367 ? -18.082 4.305 21.737 1.00 81.38 367 SER A C 1
ATOM 2894 O O . SER A 1 367 ? -17.667 5.419 21.437 1.00 81.38 367 SER A O 1
ATOM 2896 N N . ASP A 1 368 ? -18.038 3.246 20.929 1.00 79.81 368 ASP A N 1
ATOM 2897 C CA . ASP A 1 368 ? -17.430 3.263 19.602 1.00 79.81 368 ASP A CA 1
ATOM 2898 C C . ASP A 1 368 ? -18.334 4.087 18.662 1.00 79.81 368 ASP A C 1
ATOM 2900 O O . ASP A 1 368 ? -17.868 5.048 18.062 1.00 79.81 368 ASP A O 1
ATOM 2904 N N . VAL A 1 369 ? -19.658 3.853 18.697 1.00 86.31 369 VAL A N 1
ATOM 2905 C CA . VAL A 1 369 ? -20.651 4.670 17.965 1.00 86.31 369 VAL A CA 1
ATOM 2906 C C . VAL A 1 369 ? -20.581 6.144 18.367 1.00 86.31 369 VAL A C 1
ATOM 2908 O O . VAL A 1 369 ? -20.638 7.025 17.516 1.00 86.31 369 VAL A O 1
ATOM 2911 N N . LYS A 1 370 ? -20.465 6.444 19.668 1.00 88.38 370 LYS A N 1
ATOM 2912 C CA . LYS A 1 370 ? -20.362 7.833 20.133 1.00 88.38 370 LYS A CA 1
ATOM 2913 C C . LYS A 1 370 ? -19.142 8.532 19.526 1.00 88.38 370 LYS A C 1
ATOM 2915 O O . LYS A 1 370 ? -19.278 9.650 19.047 1.00 88.38 370 LYS A O 1
ATOM 2920 N N . ARG A 1 371 ? -17.978 7.881 19.577 1.00 83.12 371 ARG A N 1
ATOM 2921 C CA . ARG A 1 371 ? -16.723 8.425 19.051 1.00 83.12 371 ARG A CA 1
ATOM 2922 C C . ARG A 1 371 ? -16.834 8.719 17.557 1.00 83.12 371 ARG A C 1
ATOM 2924 O O . ARG A 1 371 ? -16.486 9.819 17.146 1.00 83.12 371 ARG A O 1
ATOM 2931 N N . SER A 1 372 ? -17.375 7.777 16.792 1.00 85.44 372 SER A N 1
ATOM 2932 C CA . SER A 1 372 ? -17.608 7.941 15.359 1.00 85.44 372 SER A CA 1
ATOM 2933 C C . SER A 1 372 ? -18.543 9.107 15.040 1.00 85.44 372 SER A C 1
ATOM 2935 O O . SER A 1 372 ? -18.227 9.955 14.214 1.00 85.44 372 SER A O 1
ATOM 2937 N N . LEU A 1 373 ? -19.666 9.232 15.758 1.00 89.62 373 LEU A N 1
ATOM 2938 C CA . LEU A 1 373 ? -20.582 10.368 15.590 1.00 89.62 373 LEU A CA 1
ATOM 2939 C C . LEU A 1 373 ? -19.922 11.713 15.934 1.00 89.62 373 LEU A C 1
ATOM 2941 O O . LEU A 1 373 ? -20.131 12.694 15.226 1.00 89.62 373 LEU A O 1
ATOM 2945 N N . ASP A 1 374 ? -19.132 11.774 17.010 1.00 87.00 374 ASP A N 1
ATOM 2946 C CA . ASP A 1 374 ? -18.409 12.994 17.384 1.00 87.00 374 ASP A CA 1
ATOM 2947 C C . ASP A 1 374 ? -17.386 13.380 16.292 1.00 87.00 374 ASP A C 1
ATOM 2949 O O . ASP A 1 374 ? -17.377 14.534 15.862 1.00 87.00 374 ASP A O 1
ATOM 2953 N N . SER A 1 375 ? -16.608 12.415 15.785 1.00 81.88 375 SER A N 1
ATOM 2954 C CA . SER A 1 375 ? -15.610 12.623 14.723 1.00 81.88 375 SER A CA 1
ATOM 2955 C C . SER A 1 375 ? -16.243 13.040 13.390 1.00 81.88 375 SER A C 1
ATOM 2957 O O . SER A 1 375 ? -15.884 14.073 12.827 1.00 81.88 375 SER A O 1
ATOM 2959 N N . MET A 1 376 ? -17.259 12.315 12.916 1.00 86.00 376 MET A N 1
ATOM 2960 C CA . MET A 1 376 ? -17.952 12.640 11.665 1.00 86.00 376 MET A CA 1
ATOM 2961 C C . MET A 1 376 ? -18.660 13.996 11.712 1.00 86.00 376 MET A C 1
ATOM 2963 O O . MET A 1 376 ? -18.747 14.679 10.692 1.00 86.00 376 MET A O 1
ATOM 2967 N N . ARG A 1 377 ? -19.165 14.409 12.882 1.00 87.88 377 ARG A N 1
ATOM 2968 C CA . ARG A 1 377 ? -19.751 15.743 13.068 1.00 87.88 377 ARG A CA 1
ATOM 2969 C C . ARG A 1 377 ? -18.686 16.831 12.943 1.00 87.88 377 ARG A C 1
ATOM 2971 O O . ARG A 1 377 ? -18.952 17.862 12.334 1.00 87.88 377 ARG A O 1
ATOM 2978 N N . GLU A 1 378 ? -17.503 16.623 13.518 1.00 82.62 378 GLU A N 1
ATOM 2979 C CA . GLU A 1 378 ? -16.379 17.563 13.404 1.00 82.62 378 GLU A CA 1
ATOM 2980 C C . GLU A 1 378 ? -15.866 17.677 11.963 1.00 82.62 378 GLU A C 1
ATOM 2982 O O . GLU A 1 378 ? -15.594 18.786 11.503 1.00 82.62 378 GLU A O 1
ATOM 2987 N N . SER A 1 379 ? -15.828 16.559 11.235 1.00 76.38 379 SER A N 1
ATOM 2988 C CA . SER A 1 379 ? -15.482 16.505 9.808 1.00 76.38 379 SER A CA 1
ATOM 2989 C C . SER A 1 379 ? -16.605 16.991 8.879 1.00 76.38 379 SER A C 1
ATOM 2991 O O . SER A 1 379 ? -16.384 17.170 7.687 1.00 76.38 379 SER A O 1
ATOM 2993 N N . GLY A 1 380 ? -17.807 17.237 9.410 1.00 81.88 380 GLY A N 1
ATOM 2994 C CA . GLY A 1 380 ? -18.934 17.801 8.668 1.00 81.88 380 GLY A CA 1
ATOM 2995 C C . GLY A 1 380 ? -19.781 16.797 7.883 1.00 81.88 380 GLY A C 1
ATOM 2996 O O . GLY A 1 380 ? -20.679 17.233 7.170 1.00 81.88 380 GLY A O 1
ATOM 2997 N N . TYR A 1 381 ? -19.563 15.487 8.024 1.00 82.81 381 TYR A N 1
ATOM 2998 C CA . TYR A 1 381 ? -20.319 14.437 7.320 1.00 82.81 381 TYR A CA 1
ATOM 2999 C C . TYR A 1 381 ? -21.747 14.244 7.844 1.00 82.81 381 TYR A C 1
ATOM 3001 O O . TYR A 1 381 ? -22.637 13.819 7.110 1.00 82.81 381 TYR A O 1
ATOM 3009 N N . ILE A 1 382 ? -21.985 14.556 9.119 1.00 89.12 382 ILE A N 1
ATOM 3010 C CA . ILE A 1 382 ? -23.296 14.380 9.749 1.00 89.12 382 ILE A CA 1
ATOM 3011 C C . ILE A 1 382 ? -23.745 15.643 10.476 1.00 89.12 382 ILE A C 1
ATOM 3013 O O . ILE A 1 382 ? -22.942 16.425 10.986 1.00 89.12 382 ILE A O 1
ATOM 3017 N N . THR A 1 383 ? -25.060 15.805 10.572 1.00 89.44 383 THR A N 1
ATOM 3018 C CA . THR A 1 383 ? -25.713 16.858 11.344 1.00 89.44 383 THR A CA 1
ATOM 3019 C C . THR A 1 383 ? -26.318 16.270 12.613 1.00 89.44 383 THR A C 1
ATOM 3021 O O . THR A 1 383 ? -27.081 15.304 12.572 1.00 89.44 383 THR A O 1
ATOM 3024 N N . GLU A 1 384 ? -25.996 16.874 13.757 1.00 92.75 384 GLU A N 1
ATOM 3025 C CA . GLU A 1 384 ? -26.638 16.571 15.035 1.00 92.75 384 GLU A CA 1
ATOM 3026 C C . GLU A 1 384 ? -27.856 17.479 15.233 1.00 92.75 384 GLU A C 1
ATOM 3028 O O . GLU A 1 384 ? -27.753 18.707 15.211 1.00 92.75 384 GLU A O 1
ATOM 3033 N N . HIS A 1 385 ? -29.013 16.871 15.477 1.00 89.50 385 HIS A N 1
ATOM 3034 C CA . HIS A 1 385 ? -30.255 17.584 15.750 1.00 89.50 385 HIS A CA 1
ATOM 3035 C C . HIS A 1 385 ? -30.504 17.669 17.253 1.00 89.50 385 HIS A C 1
ATOM 3037 O O . HIS A 1 385 ? -30.438 16.679 17.987 1.00 89.50 385 HIS A O 1
ATOM 3043 N N . SER A 1 386 ? -30.836 18.872 17.721 1.00 81.50 386 SER A N 1
ATOM 3044 C CA . SER A 1 386 ? -31.127 19.125 19.131 1.00 81.50 386 SER A CA 1
ATOM 3045 C C . SER A 1 386 ? -32.395 18.388 19.582 1.00 81.50 386 SER A C 1
ATOM 3047 O O . SER A 1 386 ? -33.475 18.618 19.038 1.00 81.50 386 SER A O 1
ATOM 3049 N N . GLY A 1 387 ? -32.283 17.555 20.619 1.00 77.19 387 GLY A N 1
ATOM 3050 C CA . GLY A 1 387 ? -33.377 16.741 21.152 1.00 77.19 387 GLY A CA 1
ATOM 3051 C C . GLY A 1 387 ? -32.968 15.954 22.401 1.00 77.19 387 GLY A C 1
ATOM 3052 O O . GLY A 1 387 ? -31.814 15.997 22.832 1.00 77.19 387 GLY A O 1
ATOM 3053 N N . SER A 1 388 ? -33.919 15.243 23.016 1.00 78.12 388 SER A N 1
ATOM 3054 C CA . SER A 1 388 ? -33.632 14.253 24.063 1.00 78.12 388 SER A CA 1
ATOM 3055 C C . SER A 1 388 ? -34.404 12.961 23.765 1.00 78.12 388 SER A C 1
ATOM 3057 O O . SER A 1 388 ? -35.610 12.916 24.023 1.00 78.12 388 SER A O 1
ATOM 3059 N N . PRO A 1 389 ? -33.748 11.918 23.223 1.00 81.75 389 PRO A N 1
ATOM 3060 C CA . PRO A 1 389 ? -32.314 11.827 22.899 1.00 81.75 389 PRO A CA 1
ATOM 3061 C C . PRO A 1 389 ? -31.888 12.694 21.695 1.00 81.75 389 PRO A C 1
ATOM 3063 O O . PRO A 1 389 ? -32.734 13.146 20.929 1.00 81.75 389 PRO A O 1
ATOM 3066 N N . LEU A 1 390 ? -30.575 12.930 21.555 1.00 90.06 390 LEU A N 1
ATOM 3067 C CA . LEU A 1 390 ? -29.981 13.512 20.342 1.00 90.06 390 LEU A CA 1
ATOM 3068 C C . LEU A 1 390 ? -30.156 12.549 19.163 1.00 90.06 390 LEU A C 1
ATOM 3070 O O . LEU A 1 390 ? -30.045 11.332 19.346 1.00 90.06 390 LEU A O 1
ATOM 3074 N N . THR A 1 391 ? -30.393 13.109 17.982 1.00 91.81 391 THR A N 1
ATOM 3075 C CA . THR A 1 391 ? -30.619 12.370 16.733 1.00 91.81 391 THR A CA 1
ATOM 3076 C C . THR A 1 391 ? -29.709 12.884 15.628 1.00 91.81 391 THR A C 1
ATOM 3078 O O . THR A 1 391 ? -29.355 14.062 15.630 1.00 91.81 391 THR A O 1
ATOM 3081 N N . TYR A 1 392 ? -29.357 12.021 14.681 1.00 92.19 392 TYR A N 1
ATOM 3082 C CA . TYR A 1 392 ? -28.324 12.296 13.680 1.00 92.19 392 TYR A CA 1
ATOM 3083 C C . TYR A 1 392 ? -28.865 12.089 12.265 1.00 92.19 392 TYR A C 1
ATOM 3085 O O . TYR A 1 392 ? -29.692 11.210 12.059 1.00 92.19 392 TYR A O 1
ATOM 3093 N N . SER A 1 393 ? -28.415 12.889 11.302 1.00 89.31 393 SER A N 1
ATOM 3094 C CA . SER A 1 393 ? -28.675 12.679 9.870 1.00 89.31 393 SER A CA 1
ATOM 3095 C C . SER A 1 393 ? -27.422 12.986 9.057 1.00 89.31 393 SER A C 1
ATOM 3097 O O . SER A 1 393 ? -26.523 13.664 9.556 1.00 89.31 393 SER A O 1
ATOM 3099 N N . LEU A 1 394 ? -27.382 12.556 7.799 1.00 85.75 394 LEU A N 1
ATOM 3100 C CA . LEU A 1 394 ? -26.348 12.991 6.858 1.00 85.75 394 LEU A CA 1
ATOM 3101 C C . LEU A 1 394 ? -26.399 14.513 6.638 1.00 85.75 394 LEU A C 1
ATOM 3103 O O . LEU A 1 394 ? -27.448 15.147 6.813 1.00 85.75 394 LEU A O 1
ATOM 3107 N N . SER A 1 395 ? -25.250 15.104 6.313 1.00 84.12 395 SER A N 1
ATOM 3108 C CA . SER A 1 395 ? -25.142 16.471 5.794 1.00 84.12 395 SER A CA 1
ATOM 3109 C C . SER A 1 395 ? -25.047 16.460 4.262 1.00 84.12 395 SER A C 1
ATOM 3111 O O . SER A 1 395 ? -24.756 15.425 3.667 1.00 84.12 395 SER A O 1
ATOM 3113 N N . ASP A 1 396 ? -25.197 17.622 3.617 1.00 76.69 396 ASP A N 1
ATOM 3114 C CA . ASP A 1 396 ? -24.984 17.756 2.163 1.00 76.69 396 ASP A CA 1
ATOM 3115 C C . ASP A 1 396 ? -23.555 17.346 1.738 1.00 76.69 396 ASP A C 1
ATOM 3117 O O . ASP A 1 396 ? -23.336 16.871 0.624 1.00 76.69 396 ASP A O 1
ATOM 3121 N N . PHE A 1 397 ? -22.580 17.494 2.644 1.00 76.19 397 PHE A N 1
ATOM 3122 C CA . PHE A 1 397 ? -21.177 17.139 2.418 1.00 76.19 397 PHE A CA 1
ATOM 3123 C C . PHE A 1 397 ? -20.933 15.621 2.403 1.00 76.19 397 PHE A C 1
ATOM 3125 O O . PHE A 1 397 ? -19.925 15.174 1.868 1.00 76.19 397 PHE A O 1
ATOM 3132 N N . ALA A 1 398 ? -21.861 14.810 2.926 1.00 70.75 398 ALA A N 1
ATOM 3133 C CA . ALA A 1 398 ? -21.749 13.351 2.874 1.00 70.75 398 ALA A CA 1
ATOM 3134 C C . ALA A 1 398 ? -21.699 12.800 1.438 1.00 70.75 398 ALA A C 1
ATOM 3136 O O . ALA A 1 398 ? -21.121 11.740 1.224 1.00 70.75 398 ALA A O 1
ATOM 3137 N N . SER A 1 399 ? -22.221 13.538 0.453 1.00 64.50 399 SER A N 1
ATOM 3138 C CA . SER A 1 399 ? -22.162 13.168 -0.970 1.00 64.50 399 SER A CA 1
ATOM 3139 C C . SER A 1 399 ? -20.739 13.008 -1.521 1.00 64.50 399 SER A C 1
ATOM 3141 O O . SER A 1 399 ? -20.539 12.276 -2.482 1.00 64.50 399 SER A O 1
ATOM 3143 N N . VAL A 1 400 ? -19.731 13.611 -0.881 1.00 65.81 400 VAL A N 1
ATOM 3144 C CA . VAL A 1 400 ? -18.312 13.445 -1.253 1.00 65.81 400 VAL A CA 1
ATOM 3145 C C . VAL A 1 400 ? -17.811 12.013 -0.980 1.00 65.81 400 VAL A C 1
ATOM 3147 O O . VAL A 1 400 ? -16.761 11.614 -1.470 1.00 65.81 400 VAL A O 1
ATOM 3150 N N . THR A 1 401 ? -18.563 11.208 -0.220 1.00 64.31 401 THR A N 1
ATOM 3151 C CA . THR A 1 401 ? -18.242 9.789 0.018 1.00 64.31 401 THR A CA 1
ATOM 3152 C C . THR A 1 401 ? -18.652 8.860 -1.132 1.00 64.31 401 THR A C 1
ATOM 3154 O O . THR A 1 401 ? -18.224 7.706 -1.154 1.00 64.31 401 THR A O 1
ATOM 3157 N N . ASP A 1 402 ? -19.422 9.343 -2.114 1.00 63.09 402 ASP A N 1
ATOM 3158 C CA . ASP A 1 402 ? -19.800 8.582 -3.312 1.00 63.09 402 ASP A CA 1
ATOM 3159 C C . ASP A 1 402 ? -18.720 8.677 -4.400 1.00 63.09 402 ASP A C 1
ATOM 3161 O O . ASP A 1 402 ? -18.938 9.213 -5.484 1.00 63.09 402 ASP A O 1
ATOM 3165 N N . VAL A 1 403 ? -17.534 8.152 -4.094 1.00 61.66 403 VAL A N 1
ATOM 3166 C CA . VAL A 1 403 ? -16.433 7.996 -5.055 1.00 61.66 403 VAL A CA 1
ATOM 3167 C C . VAL A 1 403 ? -16.585 6.634 -5.744 1.00 61.66 403 VAL A C 1
ATOM 3169 O O . VAL A 1 403 ? -16.650 5.610 -5.055 1.00 61.66 403 VAL A O 1
ATOM 3172 N N . SER A 1 404 ? -16.669 6.600 -7.080 1.00 62.41 404 SER A N 1
ATOM 3173 C CA . SER A 1 404 ? -16.468 5.356 -7.838 1.00 62.41 404 SER A CA 1
ATOM 3174 C C . SER A 1 404 ? -14.970 5.104 -7.942 1.00 62.41 404 SER A C 1
ATOM 3176 O O . SER A 1 404 ? -14.206 6.035 -8.181 1.00 62.41 404 SER A O 1
ATOM 3178 N N . VAL A 1 405 ? -14.537 3.865 -7.713 1.00 69.50 405 VAL A N 1
ATOM 3179 C CA . VAL A 1 405 ? -13.128 3.484 -7.867 1.00 69.50 405 VAL A CA 1
ATOM 3180 C C . VAL A 1 405 ? -13.030 2.716 -9.172 1.00 69.50 405 VAL A C 1
ATOM 3182 O O . VAL A 1 405 ? -13.076 1.491 -9.187 1.00 69.50 405 VAL A O 1
ATOM 3185 N N . SER A 1 406 ? -12.971 3.452 -10.274 1.00 74.62 406 SER A N 1
ATOM 3186 C CA . SER A 1 406 ? -13.008 2.905 -11.631 1.00 74.62 406 SER A CA 1
ATOM 3187 C C . SER A 1 406 ? -12.019 3.671 -12.493 1.00 74.62 406 SER A C 1
ATOM 3189 O O . SER A 1 406 ? -12.165 4.878 -12.649 1.00 74.62 406 SER A O 1
ATOM 3191 N N . LEU A 1 407 ? -11.015 2.993 -13.040 1.00 86.06 407 LEU A N 1
ATOM 3192 C CA . LEU A 1 407 ? -10.075 3.592 -13.985 1.00 86.06 407 LEU A CA 1
ATOM 3193 C C . LEU A 1 407 ? -10.314 3.019 -15.375 1.00 86.06 407 LEU A C 1
ATOM 3195 O O . LEU A 1 407 ? -10.444 1.804 -15.517 1.00 86.06 407 LEU A O 1
ATOM 3199 N N . ASP A 1 408 ? -10.282 3.871 -16.396 1.00 91.12 408 ASP A N 1
ATOM 3200 C CA . ASP A 1 408 ? -10.262 3.409 -17.780 1.00 91.12 408 ASP A CA 1
ATOM 3201 C C . ASP A 1 408 ? -8.842 2.951 -18.133 1.00 91.12 408 ASP A C 1
ATOM 3203 O O . ASP A 1 408 ? -7.950 3.741 -18.470 1.00 91.12 408 ASP A O 1
ATOM 3207 N N . TYR A 1 409 ? -8.621 1.641 -18.028 1.00 93.62 409 TYR A N 1
ATOM 3208 C CA . TYR A 1 409 ? -7.339 1.028 -18.350 1.00 93.62 409 TYR A CA 1
ATOM 3209 C C . TYR A 1 409 ? -7.019 1.036 -19.843 1.00 93.62 409 TYR A C 1
ATOM 3211 O O . TYR A 1 409 ? -5.838 0.960 -20.184 1.00 93.62 409 TYR A O 1
ATOM 3219 N N . SER A 1 410 ? -8.010 1.164 -20.730 1.00 95.06 410 SER A N 1
ATOM 3220 C CA . SER A 1 410 ? -7.744 1.330 -22.161 1.00 95.06 410 SER A CA 1
ATOM 3221 C C . SER A 1 410 ? -7.047 2.666 -22.404 1.00 95.06 410 SER A C 1
ATOM 3223 O O . SER A 1 410 ? -5.977 2.698 -23.016 1.00 95.06 410 SER A O 1
ATOM 3225 N N . GLU A 1 411 ? -7.574 3.749 -21.828 1.00 95.69 411 GLU A N 1
ATOM 3226 C CA . GLU A 1 411 ? -6.948 5.074 -21.905 1.00 95.69 411 GLU A CA 1
ATOM 3227 C C . GLU A 1 411 ? -5.574 5.102 -21.216 1.00 95.69 411 GLU A C 1
ATOM 3229 O O . GLU A 1 411 ? -4.617 5.659 -21.758 1.00 95.69 411 GLU A O 1
ATOM 3234 N N . ILE A 1 412 ? -5.416 4.428 -20.070 1.00 96.44 412 ILE A N 1
ATOM 3235 C CA . ILE A 1 412 ? -4.119 4.334 -19.373 1.00 96.44 412 ILE A CA 1
ATOM 3236 C C . ILE A 1 412 ? -3.078 3.573 -20.205 1.00 96.44 412 ILE A C 1
ATOM 3238 O O . ILE A 1 412 ? -1.905 3.963 -20.230 1.00 96.44 412 ILE A O 1
ATOM 3242 N N . VAL A 1 413 ? -3.467 2.481 -20.871 1.00 97.94 413 VAL A N 1
ATOM 3243 C CA . VAL A 1 413 ? -2.576 1.711 -21.753 1.00 97.94 413 VAL A CA 1
ATOM 3244 C C . VAL A 1 413 ? -2.138 2.562 -22.944 1.00 97.94 413 VAL A C 1
ATOM 3246 O O . VAL A 1 413 ? -0.943 2.586 -23.262 1.00 97.94 413 VAL A O 1
ATOM 3249 N N . GLU A 1 414 ? -3.068 3.287 -23.569 1.00 97.88 414 GLU A N 1
ATOM 3250 C CA . GLU A 1 414 ? -2.776 4.209 -24.670 1.00 97.88 414 GLU A CA 1
ATOM 3251 C C . GLU A 1 414 ? -1.830 5.332 -24.222 1.00 97.88 414 GLU A C 1
ATOM 3253 O O . GLU A 1 414 ? -0.773 5.531 -24.830 1.00 97.88 414 GLU A O 1
ATOM 3258 N N . ALA A 1 415 ? -2.134 5.994 -23.103 1.00 97.56 415 ALA A N 1
ATOM 3259 C CA . ALA A 1 415 ? -1.306 7.059 -22.547 1.00 97.56 415 ALA A CA 1
ATOM 3260 C C . ALA A 1 415 ? 0.103 6.568 -22.187 1.00 97.56 415 ALA A C 1
ATOM 3262 O O . ALA A 1 415 ? 1.092 7.213 -22.531 1.00 97.56 415 ALA A O 1
ATOM 3263 N N . ALA A 1 416 ? 0.230 5.390 -21.565 1.00 97.94 416 ALA A N 1
ATOM 3264 C CA . ALA A 1 416 ? 1.532 4.804 -21.251 1.00 97.94 416 ALA A CA 1
ATOM 3265 C C . ALA A 1 416 ? 2.362 4.527 -22.517 1.00 97.94 416 ALA A C 1
ATOM 3267 O O . ALA A 1 416 ? 3.583 4.729 -22.520 1.00 97.94 416 ALA A O 1
ATOM 3268 N N . ALA A 1 417 ? 1.709 4.085 -23.597 1.00 97.69 417 ALA A N 1
ATOM 3269 C CA . ALA A 1 417 ? 2.365 3.831 -24.870 1.00 97.69 417 ALA A CA 1
ATOM 3270 C C . ALA A 1 417 ? 2.854 5.119 -25.548 1.00 97.69 417 ALA A C 1
ATOM 3272 O O . ALA A 1 417 ? 3.909 5.126 -26.193 1.00 97.69 417 ALA A O 1
ATOM 3273 N N . GLU A 1 418 ? 2.116 6.216 -25.421 1.00 97.12 418 GLU A N 1
ATOM 3274 C CA . GLU A 1 418 ? 2.540 7.524 -25.920 1.00 97.12 418 GLU A CA 1
ATOM 3275 C C . GLU A 1 418 ? 3.661 8.115 -25.059 1.00 97.12 418 GLU A C 1
ATOM 3277 O O . GLU A 1 418 ? 4.725 8.468 -25.580 1.00 97.12 418 GLU A O 1
ATOM 3282 N N . GLU A 1 419 ? 3.480 8.140 -23.740 1.00 96.56 419 GLU A N 1
ATOM 3283 C CA . GLU A 1 419 ? 4.376 8.836 -22.819 1.00 96.56 419 GLU A CA 1
ATOM 3284 C C . GLU A 1 419 ? 5.755 8.200 -22.701 1.00 96.56 419 GLU A C 1
ATOM 3286 O O . GLU A 1 419 ? 6.752 8.914 -22.578 1.00 96.56 419 GLU A O 1
ATOM 3291 N N . VAL A 1 420 ? 5.880 6.875 -22.837 1.00 96.38 420 VAL A N 1
ATOM 3292 C CA . VAL A 1 420 ? 7.206 6.233 -22.810 1.00 96.38 420 VAL A CA 1
ATOM 3293 C C . VAL A 1 420 ? 8.145 6.786 -23.895 1.00 96.38 420 VAL A C 1
ATOM 3295 O O . VAL A 1 420 ? 9.359 6.844 -23.691 1.00 96.38 420 VAL A O 1
ATOM 3298 N N . ARG A 1 421 ? 7.599 7.263 -25.026 1.00 95.50 421 ARG A N 1
ATOM 3299 C CA . ARG A 1 421 ? 8.363 7.890 -26.122 1.00 95.50 421 ARG A CA 1
ATOM 3300 C C . ARG A 1 421 ? 8.824 9.309 -25.784 1.00 95.50 421 ARG A C 1
ATOM 3302 O O . ARG A 1 421 ? 9.781 9.797 -26.386 1.00 95.50 421 ARG A O 1
ATOM 3309 N N . ASN A 1 422 ? 8.162 9.958 -24.829 1.00 94.44 422 ASN A N 1
ATOM 3310 C CA . ASN A 1 422 ? 8.461 11.312 -24.373 1.00 94.44 422 ASN A CA 1
ATOM 3311 C C . ASN A 1 422 ? 9.468 11.332 -23.207 1.00 94.44 422 ASN A C 1
ATOM 3313 O O . ASN A 1 422 ? 10.044 12.384 -22.902 1.00 94.44 422 ASN A O 1
ATOM 3317 N N . ILE A 1 423 ? 9.745 10.183 -22.577 1.00 92.88 423 ILE A N 1
ATOM 3318 C CA . ILE A 1 423 ? 10.696 10.090 -21.465 1.00 92.88 423 ILE A CA 1
ATOM 3319 C C . ILE A 1 423 ? 12.125 10.377 -21.944 1.00 92.88 423 ILE A C 1
ATOM 3321 O O . ILE A 1 423 ? 12.698 9.704 -22.803 1.00 92.88 423 ILE A O 1
ATOM 3325 N N . SER A 1 424 ? 12.749 11.377 -21.320 1.00 90.62 424 SER A N 1
ATOM 3326 C CA . SER A 1 424 ? 14.108 11.795 -21.660 1.00 90.62 424 SER A CA 1
ATOM 3327 C C . SER A 1 424 ? 15.127 10.669 -21.452 1.00 90.62 424 SER A C 1
ATOM 3329 O O . SER A 1 424 ? 15.287 10.160 -20.345 1.00 90.62 424 SER A O 1
ATOM 3331 N N . GLY A 1 425 ? 15.876 10.345 -22.509 1.00 87.81 425 GLY A N 1
ATOM 3332 C CA . GLY A 1 425 ? 16.937 9.335 -22.476 1.00 87.81 425 GLY A CA 1
ATOM 3333 C C . GLY A 1 425 ? 16.497 7.937 -22.912 1.00 87.81 425 GLY A C 1
ATOM 3334 O O . GLY A 1 425 ? 17.350 7.056 -22.983 1.00 87.81 425 GLY A O 1
ATOM 3335 N N . ILE A 1 426 ? 15.215 7.740 -23.233 1.00 92.94 426 ILE A N 1
ATOM 3336 C CA . ILE A 1 426 ? 14.725 6.521 -23.879 1.00 92.94 426 ILE A CA 1
ATOM 3337 C C . ILE A 1 426 ? 14.780 6.719 -25.395 1.00 92.94 426 ILE A C 1
ATOM 3339 O O . ILE A 1 426 ? 14.236 7.682 -25.932 1.00 92.94 426 ILE A O 1
ATOM 3343 N N . GLU A 1 427 ? 15.476 5.820 -26.089 1.00 93.69 427 GLU A N 1
ATOM 3344 C CA . GLU A 1 427 ? 15.529 5.829 -27.552 1.00 93.69 427 GLU A CA 1
ATOM 3345 C C . GLU A 1 427 ? 14.232 5.249 -28.146 1.00 93.69 427 GLU A C 1
ATOM 3347 O O . GLU A 1 427 ? 13.636 4.352 -27.537 1.00 93.69 427 GLU A O 1
ATOM 3352 N N . PRO A 1 428 ? 13.803 5.692 -29.344 1.00 94.81 428 PRO A N 1
ATOM 3353 C CA . PRO A 1 428 ? 12.548 5.248 -29.954 1.00 94.81 428 PRO A CA 1
ATOM 3354 C C . PRO A 1 428 ? 12.407 3.726 -30.058 1.00 94.81 428 PRO A C 1
ATOM 3356 O O . PRO A 1 428 ? 11.336 3.194 -29.794 1.00 94.81 428 PRO A O 1
ATOM 3359 N N . GLU A 1 429 ? 13.489 3.006 -30.370 1.00 95.44 429 GLU A N 1
ATOM 3360 C CA . GLU A 1 429 ? 13.447 1.545 -30.488 1.00 95.44 429 GLU A CA 1
ATOM 3361 C C . GLU A 1 429 ? 13.209 0.837 -29.144 1.00 95.44 429 GLU A C 1
ATOM 3363 O O . GLU A 1 429 ? 12.642 -0.254 -29.117 1.00 95.44 429 GLU A O 1
ATOM 3368 N N . VAL A 1 430 ? 13.636 1.438 -28.027 1.00 95.94 430 VAL A N 1
ATOM 3369 C CA . VAL A 1 430 ? 13.366 0.922 -26.674 1.00 95.94 430 VAL A CA 1
ATOM 3370 C C . VAL A 1 430 ? 11.924 1.216 -26.285 1.00 95.94 430 VAL A C 1
ATOM 3372 O O . VAL A 1 430 ? 11.252 0.349 -25.736 1.00 95.94 430 VAL A O 1
ATOM 3375 N N . ALA A 1 431 ? 11.439 2.419 -26.596 1.00 97.00 431 ALA A N 1
ATOM 3376 C CA . ALA A 1 431 ? 10.055 2.801 -26.353 1.00 97.00 431 ALA A CA 1
ATOM 3377 C C . ALA A 1 431 ? 9.076 1.902 -27.129 1.00 97.00 431 ALA A C 1
ATOM 3379 O O . ALA A 1 431 ? 8.134 1.377 -26.545 1.00 97.00 431 ALA A O 1
ATOM 3380 N N . ASP A 1 432 ? 9.334 1.641 -28.412 1.00 97.31 432 ASP A N 1
ATOM 3381 C CA . ASP A 1 432 ? 8.500 0.742 -29.218 1.00 97.31 432 ASP A CA 1
ATOM 3382 C C . ASP A 1 432 ? 8.532 -0.705 -28.696 1.00 97.31 432 ASP A C 1
ATOM 3384 O O . ASP A 1 432 ? 7.514 -1.396 -28.726 1.00 97.31 432 ASP A O 1
ATOM 3388 N N . GLU A 1 433 ? 9.669 -1.166 -28.164 1.00 97.31 433 GLU A N 1
ATOM 3389 C CA . GLU A 1 433 ? 9.748 -2.481 -27.521 1.00 97.31 433 GLU A CA 1
ATOM 3390 C C . GLU A 1 433 ? 8.954 -2.535 -26.206 1.00 97.31 433 GLU A C 1
ATOM 3392 O O . GLU A 1 433 ? 8.320 -3.554 -25.936 1.00 97.31 433 GLU A O 1
ATOM 3397 N N . TYR A 1 434 ? 8.943 -1.458 -25.411 1.00 97.81 434 TYR A N 1
ATOM 3398 C CA . TYR A 1 434 ? 8.082 -1.353 -24.228 1.00 97.81 434 TYR A CA 1
ATOM 3399 C C . TYR A 1 434 ? 6.606 -1.470 -24.621 1.00 97.81 434 TYR A C 1
ATOM 3401 O O . TYR A 1 434 ? 5.898 -2.309 -24.065 1.00 97.81 434 TYR A O 1
ATOM 3409 N N . VAL A 1 435 ? 6.168 -0.701 -25.625 1.00 98.12 435 VAL A N 1
ATOM 3410 C CA . VAL A 1 435 ? 4.781 -0.724 -26.117 1.00 98.12 435 VAL A CA 1
ATOM 3411 C C . VAL A 1 435 ? 4.394 -2.132 -26.557 1.00 98.12 435 VAL A C 1
ATOM 3413 O O . VAL A 1 435 ? 3.414 -2.691 -26.074 1.00 98.12 435 VAL A O 1
ATOM 3416 N N . ARG A 1 436 ? 5.229 -2.757 -27.390 1.00 97.69 436 ARG A N 1
ATOM 3417 C CA . ARG A 1 436 ? 4.996 -4.115 -27.890 1.00 97.69 436 ARG A CA 1
ATOM 3418 C C . ARG A 1 436 ? 4.908 -5.163 -26.773 1.00 97.69 436 ARG A C 1
ATOM 3420 O O . ARG A 1 436 ? 4.237 -6.177 -26.941 1.00 97.69 436 ARG A O 1
ATOM 3427 N N . ARG A 1 437 ? 5.654 -4.990 -25.674 1.00 96.81 437 ARG A N 1
ATOM 3428 C CA . ARG A 1 437 ? 5.692 -5.957 -24.561 1.00 96.81 437 ARG A CA 1
ATOM 3429 C C . ARG A 1 437 ? 4.569 -5.768 -23.553 1.00 96.81 437 ARG A C 1
ATOM 3431 O O . ARG A 1 437 ? 4.101 -6.771 -23.028 1.00 96.81 437 ARG A O 1
ATOM 3438 N N . TYR A 1 438 ? 4.193 -4.525 -23.259 1.00 97.56 438 TYR A N 1
ATOM 3439 C CA . TYR A 1 438 ? 3.391 -4.202 -22.073 1.00 97.56 438 TYR A CA 1
ATOM 3440 C C . TYR A 1 438 ? 2.130 -3.384 -22.359 1.00 97.56 438 TYR A C 1
ATOM 3442 O O . TYR A 1 438 ? 1.326 -3.191 -21.455 1.00 97.56 438 TYR A O 1
ATOM 3450 N N . CYS A 1 439 ? 1.945 -2.910 -23.591 1.00 97.06 439 CYS A N 1
ATOM 3451 C CA . CYS A 1 439 ? 0.756 -2.161 -24.008 1.00 97.06 439 CYS A CA 1
ATOM 3452 C C . CYS A 1 439 ? -0.026 -2.872 -25.126 1.00 97.06 439 CYS A C 1
ATOM 3454 O O . CYS A 1 439 ? -1.047 -2.367 -25.577 1.00 97.06 439 CYS A O 1
ATOM 3456 N N . GLU A 1 440 ? 0.448 -4.027 -25.604 1.00 94.50 440 GLU A N 1
ATOM 3457 C CA . GLU A 1 440 ? -0.160 -4.769 -26.710 1.00 94.50 440 GLU A CA 1
ATOM 3458 C C . GLU A 1 440 ? -0.291 -6.264 -26.383 1.00 94.50 440 GLU A C 1
ATOM 3460 O O . GLU A 1 440 ? 0.586 -6.868 -25.757 1.00 94.50 440 GLU A O 1
ATOM 3465 N N . GLY A 1 441 ? -1.350 -6.899 -26.895 1.00 92.50 441 GLY A N 1
ATOM 3466 C CA . GLY A 1 441 ? -1.515 -8.354 -26.881 1.00 92.50 441 GLY A CA 1
ATOM 3467 C C . GLY A 1 441 ? -1.454 -8.948 -25.473 1.00 92.50 441 GLY A C 1
ATOM 3468 O O . GLY A 1 441 ? -2.238 -8.591 -24.611 1.00 92.50 441 GLY A O 1
ATOM 3469 N N . SER A 1 442 ? -0.513 -9.864 -25.222 1.00 91.31 442 SER A N 1
ATOM 3470 C CA . SER A 1 442 ? -0.359 -10.473 -23.892 1.00 91.31 442 SER A CA 1
ATOM 3471 C C . SER A 1 442 ? 0.153 -9.504 -22.821 1.00 91.31 442 SER A C 1
ATOM 3473 O O . SER A 1 442 ? 0.153 -9.867 -21.652 1.00 91.31 442 SER A O 1
ATOM 3475 N N . GLY A 1 443 ? 0.622 -8.311 -23.202 1.00 91.06 443 GLY A N 1
ATOM 3476 C CA . GLY A 1 443 ? 1.111 -7.291 -22.274 1.00 91.06 443 GLY A CA 1
ATOM 3477 C C . GLY A 1 443 ? 0.023 -6.664 -21.401 1.00 91.06 443 GLY A C 1
ATOM 3478 O O . GLY A 1 443 ? 0.350 -6.131 -20.346 1.00 91.06 443 GLY A O 1
ATOM 3479 N N . THR A 1 444 ? -1.246 -6.761 -21.811 1.00 95.56 444 THR A N 1
ATOM 3480 C CA . THR A 1 444 ? -2.419 -6.297 -21.047 1.00 95.56 444 THR A CA 1
ATOM 3481 C C . THR A 1 444 ? -3.083 -7.417 -20.244 1.00 95.56 444 THR A C 1
ATOM 3483 O O . THR A 1 444 ? -4.050 -7.174 -19.529 1.00 95.56 444 THR A O 1
ATOM 3486 N N . ILE A 1 445 ? -2.568 -8.647 -20.328 1.00 96.19 445 ILE A N 1
ATOM 3487 C CA . ILE A 1 445 ? -3.125 -9.790 -19.606 1.00 96.19 445 ILE A CA 1
ATOM 3488 C C . ILE A 1 445 ? -2.437 -9.919 -18.246 1.00 96.19 445 ILE A C 1
ATOM 3490 O O . ILE A 1 445 ? -1.220 -10.095 -18.167 1.00 96.19 445 ILE A O 1
ATOM 3494 N N . ALA A 1 446 ? -3.228 -9.871 -17.180 1.00 95.06 446 ALA A N 1
ATOM 3495 C CA . ALA A 1 446 ? -2.798 -10.028 -15.796 1.00 95.06 446 ALA A CA 1
ATOM 3496 C C . ALA A 1 446 ? -3.374 -11.313 -15.179 1.00 95.06 446 ALA A C 1
ATOM 3498 O O . ALA A 1 446 ? -4.343 -11.876 -15.683 1.00 95.06 446 ALA A O 1
ATOM 3499 N N . VAL A 1 447 ? -2.791 -11.781 -14.073 1.00 94.94 447 VAL A N 1
ATOM 3500 C CA . VAL A 1 447 ? -3.337 -12.887 -13.269 1.00 94.94 447 VAL A CA 1
ATOM 3501 C C . VAL A 1 447 ? -3.983 -12.296 -12.029 1.00 94.94 447 VAL A C 1
ATOM 3503 O O . VAL A 1 447 ? -3.290 -11.793 -11.150 1.00 94.94 447 VAL A O 1
ATOM 3506 N N . HIS A 1 448 ? -5.306 -12.353 -11.939 1.00 94.12 448 HIS A N 1
ATOM 3507 C CA . HIS A 1 448 ? -6.057 -11.671 -10.900 1.00 94.12 448 HIS A CA 1
ATOM 3508 C C . HIS A 1 448 ? -5.594 -12.073 -9.491 1.00 94.12 448 HIS A C 1
ATOM 3510 O O . HIS A 1 448 ? -5.567 -13.266 -9.162 1.00 94.12 448 HIS A O 1
ATOM 3516 N N . PRO A 1 449 ? -5.230 -11.097 -8.632 1.00 94.19 449 PRO A N 1
ATOM 3517 C CA . PRO A 1 449 ? -4.502 -11.364 -7.394 1.00 94.19 449 PRO A CA 1
ATOM 3518 C C . PRO A 1 449 ? -5.262 -12.278 -6.430 1.00 94.19 449 PRO A C 1
ATOM 3520 O O . PRO A 1 449 ? -4.651 -13.076 -5.722 1.00 94.19 449 PRO A O 1
ATOM 3523 N N . PHE A 1 450 ? -6.595 -12.214 -6.418 1.00 91.00 450 PHE A N 1
ATOM 3524 C CA . PHE A 1 450 ? -7.419 -12.957 -5.463 1.00 91.00 450 PHE A CA 1
ATOM 3525 C C . PHE A 1 450 ? -7.902 -14.312 -5.987 1.00 91.00 450 PHE A C 1
ATOM 3527 O O . PHE A 1 450 ? -8.018 -15.264 -5.212 1.00 91.00 450 PHE A O 1
ATOM 3534 N N . THR A 1 451 ? -8.139 -14.426 -7.295 1.00 90.94 451 THR A N 1
ATOM 3535 C CA . THR A 1 451 ? -8.755 -15.614 -7.918 1.00 90.94 451 THR A CA 1
ATOM 3536 C C . THR A 1 451 ? -7.744 -16.486 -8.658 1.00 90.94 451 THR A C 1
ATOM 3538 O O . THR A 1 451 ? -7.960 -17.690 -8.759 1.00 90.94 451 THR A O 1
ATOM 3541 N N . GLY A 1 452 ? -6.631 -15.910 -9.125 1.00 91.25 452 GLY A N 1
ATOM 3542 C CA . GLY A 1 452 ? -5.634 -16.598 -9.949 1.00 91.25 452 GLY A CA 1
ATOM 3543 C C . GLY A 1 452 ? -6.050 -16.760 -11.415 1.00 91.25 452 GLY A C 1
ATOM 3544 O O . GLY A 1 452 ? -5.407 -17.499 -12.157 1.00 91.25 452 GLY A O 1
ATOM 3545 N N . GLU A 1 453 ? -7.134 -16.112 -11.844 1.00 93.94 453 GLU A N 1
ATOM 3546 C CA . GLU A 1 453 ? -7.626 -16.184 -13.221 1.00 93.94 453 GLU A CA 1
ATOM 3547 C C . GLU A 1 453 ? -6.925 -15.163 -14.119 1.00 93.94 453 GLU A C 1
ATOM 3549 O O . GLU A 1 453 ? -6.567 -14.077 -13.672 1.00 93.94 453 GLU A O 1
ATOM 3554 N N . ALA A 1 454 ? -6.726 -15.501 -15.393 1.00 94.25 454 ALA A N 1
ATOM 3555 C CA . ALA A 1 454 ? -6.184 -14.556 -16.363 1.00 94.25 454 ALA A CA 1
ATOM 3556 C C . ALA A 1 454 ? -7.265 -13.551 -16.785 1.00 94.25 454 ALA A C 1
ATOM 3558 O O . ALA A 1 454 ? -8.358 -13.959 -17.179 1.00 94.25 454 ALA A O 1
ATOM 3559 N N . VAL A 1 455 ? -6.939 -12.263 -16.734 1.00 93.94 455 VAL A N 1
ATOM 3560 C CA . VAL A 1 455 ? -7.849 -11.143 -16.994 1.00 93.94 455 VAL A CA 1
ATOM 3561 C C . VAL A 1 455 ? -7.180 -10.170 -17.961 1.00 93.94 455 VAL A C 1
ATOM 3563 O O . VAL A 1 455 ? -5.991 -9.886 -17.820 1.00 93.94 455 VAL A O 1
ATOM 3566 N N . ASP A 1 456 ? -7.925 -9.671 -18.948 1.00 94.62 456 ASP A N 1
ATOM 3567 C CA . ASP A 1 456 ? -7.493 -8.518 -19.742 1.00 94.62 456 ASP A CA 1
ATOM 3568 C C . ASP A 1 456 ? -7.849 -7.243 -18.983 1.00 94.62 456 ASP A C 1
ATOM 3570 O O . ASP A 1 456 ? -9.025 -6.962 -18.763 1.00 94.62 456 ASP A O 1
ATOM 3574 N N . ILE A 1 457 ? -6.839 -6.476 -18.573 1.00 94.06 457 ILE A N 1
ATOM 3575 C CA . ILE A 1 457 ? -7.061 -5.283 -17.747 1.00 94.06 457 ILE A CA 1
ATOM 3576 C C . ILE A 1 457 ? -7.865 -4.204 -18.478 1.00 94.06 457 ILE A C 1
ATOM 3578 O O . ILE A 1 457 ? -8.434 -3.342 -17.825 1.00 94.06 457 ILE A O 1
ATOM 3582 N N . THR A 1 458 ? -7.900 -4.226 -19.814 1.00 92.25 458 THR A N 1
ATOM 3583 C CA . THR A 1 458 ? -8.637 -3.238 -20.621 1.00 92.25 458 THR A CA 1
ATOM 3584 C C . THR A 1 458 ? -10.134 -3.534 -20.710 1.00 92.25 458 THR A C 1
ATOM 3586 O O . THR A 1 458 ? -10.911 -2.653 -21.071 1.00 92.25 458 THR A O 1
ATOM 3589 N N . GLU A 1 459 ? -10.536 -4.758 -20.361 1.00 87.06 459 GLU A N 1
ATOM 3590 C CA . GLU A 1 459 ? -11.931 -5.210 -20.315 1.00 87.06 459 GLU A CA 1
ATOM 3591 C C . GLU A 1 459 ? -12.423 -5.423 -18.872 1.00 87.06 459 GLU A C 1
ATOM 3593 O O . GLU A 1 459 ? -13.594 -5.737 -18.661 1.00 87.06 459 GLU A O 1
ATOM 3598 N N . ASP A 1 460 ? -11.539 -5.286 -17.880 1.00 79.38 460 ASP A N 1
ATOM 3599 C CA . ASP A 1 460 ? -11.861 -5.504 -16.475 1.00 79.38 460 ASP A CA 1
ATOM 3600 C C . ASP A 1 460 ? -12.430 -4.250 -15.824 1.00 79.38 460 ASP A C 1
ATOM 3602 O O . ASP A 1 460 ? -11.695 -3.350 -15.417 1.00 79.38 460 ASP A O 1
ATOM 3606 N N . ASP A 1 461 ? -13.747 -4.246 -15.669 1.00 68.81 461 ASP A N 1
ATOM 3607 C CA . ASP A 1 461 ? -14.462 -3.232 -14.903 1.00 68.81 461 ASP A CA 1
ATOM 3608 C C . ASP A 1 461 ? -14.900 -3.755 -13.527 1.00 68.81 461 ASP A C 1
ATOM 3610 O O . ASP A 1 461 ? -15.731 -3.149 -12.870 1.00 68.81 461 ASP A O 1
ATOM 3614 N N . SER A 1 462 ? -14.360 -4.879 -13.036 1.00 69.50 462 SER A N 1
ATOM 3615 C CA . SER A 1 462 ? -14.830 -5.494 -11.780 1.00 69.50 462 SER A CA 1
ATOM 3616 C C . SER A 1 462 ? -14.796 -4.541 -10.577 1.00 69.50 462 SER A C 1
ATOM 3618 O O . SER A 1 462 ? -15.724 -4.527 -9.769 1.00 69.50 462 SER A O 1
ATOM 3620 N N . LEU A 1 463 ? -13.762 -3.701 -10.465 1.00 64.69 463 LEU A N 1
ATOM 3621 C CA . LEU A 1 463 ? -13.648 -2.699 -9.401 1.00 64.69 463 LEU A CA 1
ATOM 3622 C C . LEU A 1 463 ? -14.667 -1.556 -9.582 1.00 64.69 463 LEU A C 1
ATOM 3624 O O . LEU A 1 463 ? -15.274 -1.099 -8.605 1.00 64.69 463 LEU A O 1
ATOM 3628 N N . GLY A 1 464 ? -14.879 -1.127 -10.829 1.00 60.78 464 GLY A N 1
ATOM 3629 C CA . GLY A 1 464 ? -15.869 -0.119 -11.188 1.00 60.78 464 GLY A CA 1
ATOM 3630 C C . GLY A 1 464 ? -17.282 -0.627 -10.954 1.00 60.78 464 GLY A C 1
ATOM 3631 O O . GLY A 1 464 ? -18.004 -0.024 -10.172 1.00 60.78 464 GLY A O 1
ATOM 3632 N N . GLU A 1 465 ? -17.629 -1.802 -11.470 1.00 63.47 465 GLU A N 1
ATOM 3633 C CA . GLU A 1 465 ? -18.890 -2.499 -11.225 1.00 63.47 465 GLU A CA 1
ATOM 3634 C C . GLU A 1 465 ? -19.146 -2.704 -9.728 1.00 63.47 465 GLU A C 1
ATOM 3636 O O . GLU A 1 465 ? -20.236 -2.404 -9.255 1.00 63.47 465 GLU A O 1
ATOM 3641 N N . MET A 1 466 ? -18.161 -3.142 -8.936 1.00 61.62 466 MET A N 1
ATOM 3642 C CA . MET A 1 466 ? -18.341 -3.295 -7.486 1.00 61.62 466 MET A CA 1
ATOM 3643 C C . MET A 1 466 ? -18.657 -1.961 -6.794 1.00 61.62 466 MET A C 1
ATOM 3645 O O . MET A 1 466 ? -19.487 -1.909 -5.880 1.00 61.62 466 MET A O 1
ATOM 3649 N N . THR A 1 467 ? -18.003 -0.873 -7.201 1.00 60.19 467 THR A N 1
ATOM 3650 C CA . THR A 1 467 ? -18.187 0.443 -6.570 1.00 60.19 467 THR A CA 1
ATOM 3651 C C . THR A 1 467 ? -19.423 1.178 -7.081 1.00 60.19 467 THR A C 1
ATOM 3653 O O . THR A 1 467 ? -20.129 1.805 -6.280 1.00 60.19 467 THR A O 1
ATOM 3656 N N . GLU A 1 468 ? -19.732 1.042 -8.368 1.00 58.09 468 GLU A N 1
ATOM 3657 C CA . GLU A 1 468 ? -20.914 1.565 -9.040 1.00 58.09 468 GLU A CA 1
ATOM 3658 C C . GLU A 1 468 ? -22.161 0.793 -8.631 1.00 58.09 468 GLU A C 1
ATOM 3660 O O . GLU A 1 468 ? -23.094 1.439 -8.188 1.00 58.09 468 GLU A O 1
ATOM 3665 N N . GLN A 1 469 ? -22.180 -0.543 -8.605 1.00 52.19 469 GLN A N 1
ATOM 3666 C CA . GLN A 1 469 ? -23.315 -1.311 -8.066 1.00 52.19 469 GLN A CA 1
ATOM 3667 C C . GLN A 1 469 ? -23.559 -0.973 -6.597 1.00 52.19 469 GLN A C 1
ATOM 3669 O O . GLN A 1 469 ? -24.703 -0.772 -6.185 1.00 52.19 469 GLN A O 1
ATOM 3674 N N . ALA A 1 470 ? -22.491 -0.809 -5.806 1.00 50.22 470 ALA A N 1
ATOM 3675 C CA . ALA A 1 470 ? -22.636 -0.273 -4.463 1.00 50.22 470 ALA A CA 1
ATOM 3676 C C . ALA A 1 470 ? -23.267 1.132 -4.502 1.00 50.22 470 ALA A C 1
ATOM 3678 O O . ALA A 1 470 ? -24.104 1.425 -3.657 1.00 50.22 470 ALA A O 1
ATOM 3679 N N . SER A 1 471 ? -22.886 2.017 -5.434 1.00 51.00 471 SER A N 1
ATOM 3680 C CA . SER A 1 471 ? -23.419 3.390 -5.605 1.00 51.00 471 SER A CA 1
ATOM 3681 C C . SER A 1 471 ? -24.843 3.452 -6.190 1.00 51.00 471 SER A C 1
ATOM 3683 O O . SER A 1 471 ? -25.629 4.329 -5.838 1.00 51.00 471 SER A O 1
ATOM 3685 N N . GLU A 1 472 ? -25.231 2.516 -7.043 1.00 46.00 472 GLU A N 1
ATOM 3686 C CA . GLU A 1 472 ? -26.545 2.436 -7.673 1.00 46.00 472 GLU A CA 1
ATOM 3687 C C . GLU A 1 472 ? -27.562 1.796 -6.738 1.00 46.00 472 GLU A C 1
ATOM 3689 O O . GLU A 1 472 ? -28.656 2.336 -6.584 1.00 46.00 472 GLU A O 1
ATOM 3694 N N . ALA A 1 473 ? -27.184 0.741 -6.008 1.00 41.06 473 ALA A N 1
ATOM 3695 C CA . ALA A 1 473 ? -27.966 0.261 -4.870 1.00 41.06 473 ALA A CA 1
ATOM 3696 C C . ALA A 1 473 ? -28.185 1.394 -3.843 1.00 41.06 473 ALA A C 1
ATOM 3698 O O . ALA A 1 473 ? -29.296 1.563 -3.336 1.00 41.06 473 ALA A O 1
ATOM 3699 N N . ARG A 1 474 ? -27.162 2.241 -3.619 1.00 40.19 474 ARG A N 1
ATOM 3700 C CA . ARG A 1 474 ? -27.243 3.479 -2.814 1.00 40.19 474 ARG A CA 1
ATOM 3701 C C . ARG A 1 474 ? -28.233 4.510 -3.402 1.00 40.19 474 ARG A C 1
ATOM 3703 O O . ARG A 1 474 ? -29.030 5.069 -2.650 1.00 40.19 474 ARG A O 1
ATOM 3710 N N . LYS A 1 475 ? -28.230 4.765 -4.720 1.00 39.19 475 LYS A N 1
ATOM 3711 C CA . LYS A 1 475 ? -29.116 5.747 -5.395 1.00 39.19 475 LYS A CA 1
ATOM 3712 C C . LYS A 1 475 ? -30.570 5.279 -5.539 1.00 39.19 475 LYS A C 1
ATOM 3714 O O . LYS A 1 475 ? -31.481 6.091 -5.379 1.00 39.19 475 LYS A O 1
ATOM 3719 N N . ALA A 1 476 ? -30.806 3.998 -5.815 1.00 36.94 476 ALA A N 1
ATOM 3720 C CA . ALA A 1 476 ? -32.150 3.423 -5.907 1.00 36.94 476 ALA A CA 1
ATOM 3721 C C . ALA A 1 476 ? -32.863 3.461 -4.544 1.00 36.94 476 ALA A C 1
ATOM 3723 O O . ALA A 1 476 ? -34.022 3.876 -4.462 1.00 36.94 476 ALA A O 1
ATOM 3724 N N . ALA A 1 477 ? -32.133 3.159 -3.460 1.00 33.41 477 ALA A N 1
ATOM 3725 C CA . ALA A 1 477 ? -32.611 3.348 -2.092 1.00 33.41 477 ALA A CA 1
ATOM 3726 C C . ALA A 1 477 ? -32.918 4.829 -1.783 1.00 33.41 477 ALA A C 1
ATOM 3728 O O . ALA A 1 477 ? -33.976 5.135 -1.236 1.00 33.41 477 ALA A O 1
ATOM 3729 N N . PHE A 1 478 ? -32.054 5.760 -2.212 1.00 34.91 478 PHE A N 1
ATOM 3730 C CA . PHE A 1 478 ? -32.242 7.209 -2.042 1.00 34.91 478 PHE A CA 1
ATOM 3731 C C . PHE A 1 478 ? -33.486 7.769 -2.766 1.00 34.91 478 PHE A C 1
ATOM 3733 O O . PHE A 1 478 ? -34.153 8.667 -2.248 1.00 34.91 478 PHE A O 1
ATOM 3740 N N . ASN A 1 479 ? -33.834 7.242 -3.945 1.00 36.28 479 ASN A N 1
ATOM 3741 C CA . ASN A 1 479 ? -34.998 7.690 -4.725 1.00 36.28 479 ASN A CA 1
ATOM 3742 C C . ASN A 1 479 ? -36.304 6.944 -4.388 1.00 36.28 479 ASN A C 1
ATOM 3744 O O . ASN A 1 479 ? -37.361 7.297 -4.922 1.00 36.28 479 ASN A O 1
ATOM 3748 N N . GLY A 1 480 ? -36.259 5.939 -3.506 1.00 35.91 480 GLY A N 1
ATOM 3749 C CA . GLY A 1 480 ? -37.405 5.080 -3.200 1.00 35.91 480 GLY A CA 1
ATOM 3750 C C . GLY A 1 480 ? -37.862 4.235 -4.395 1.00 35.91 480 GLY A C 1
ATOM 3751 O O . GLY A 1 480 ? -39.055 3.952 -4.527 1.00 35.91 480 GLY A O 1
ATOM 3752 N N . GLU A 1 481 ? -36.935 3.887 -5.289 1.00 38.06 481 GLU A N 1
ATOM 3753 C CA . GLU A 1 481 ? -37.185 3.030 -6.448 1.00 38.06 481 GLU A CA 1
ATOM 3754 C C . GLU A 1 481 ? -37.061 1.554 -6.024 1.00 38.06 481 GLU A C 1
ATOM 3756 O O . GLU A 1 481 ? -36.219 1.208 -5.195 1.00 38.06 481 GLU A O 1
ATOM 3761 N N . GLU A 1 482 ? -37.941 0.677 -6.526 1.00 39.16 482 GLU A N 1
ATOM 3762 C CA . GLU A 1 482 ? -37.863 -0.761 -6.229 1.00 39.16 482 GLU A CA 1
ATOM 3763 C C . GLU A 1 482 ? -36.531 -1.311 -6.759 1.00 39.16 482 GLU A C 1
ATOM 3765 O O . GLU A 1 482 ? -36.266 -1.272 -7.959 1.00 39.16 482 GLU A O 1
ATOM 3770 N N . VAL A 1 483 ? -35.694 -1.800 -5.843 1.00 44.81 483 VAL A N 1
ATOM 3771 C CA . VAL A 1 483 ? -34.449 -2.505 -6.155 1.00 44.81 483 VAL A CA 1
ATOM 3772 C C . VAL A 1 483 ? -34.832 -3.853 -6.771 1.00 44.81 483 VAL A C 1
ATOM 3774 O O . VAL A 1 483 ? -35.554 -4.623 -6.139 1.00 44.81 483 VAL A O 1
ATOM 3777 N N . ASP A 1 484 ? -34.405 -4.106 -8.009 1.00 41.62 484 ASP A N 1
ATOM 3778 C CA . ASP A 1 484 ? -34.745 -5.329 -8.748 1.00 41.62 484 ASP A CA 1
ATOM 3779 C C . ASP A 1 484 ? -34.229 -6.584 -8.011 1.00 41.62 484 ASP A C 1
ATOM 3781 O O . ASP A 1 484 ? -33.187 -6.544 -7.352 1.00 41.62 484 ASP A O 1
ATOM 3785 N N . ASP A 1 485 ? -34.940 -7.711 -8.116 1.00 41.91 485 ASP A N 1
ATOM 3786 C CA . ASP A 1 485 ? -34.664 -8.942 -7.346 1.00 41.91 485 ASP A CA 1
ATOM 3787 C C . ASP A 1 485 ? -33.252 -9.515 -7.624 1.00 41.91 485 ASP A C 1
ATOM 3789 O O . ASP A 1 485 ? -32.689 -10.246 -6.806 1.00 41.91 485 ASP A O 1
ATOM 3793 N N . GLU A 1 486 ? -32.645 -9.149 -8.757 1.00 43.91 486 GLU A N 1
ATOM 3794 C CA . GLU A 1 486 ? -31.268 -9.503 -9.122 1.00 43.91 486 GLU A CA 1
ATOM 3795 C C . GLU A 1 486 ? -30.232 -8.770 -8.237 1.00 43.91 486 GLU A C 1
ATOM 3797 O O . GLU A 1 486 ? -29.263 -9.382 -7.788 1.00 43.91 486 GLU A O 1
ATOM 3802 N N . MET A 1 487 ? -30.501 -7.515 -7.850 1.00 38.41 487 MET A N 1
ATOM 3803 C CA . MET A 1 487 ? -29.666 -6.689 -6.956 1.00 38.41 487 MET A CA 1
ATOM 3804 C C . MET A 1 487 ? -29.781 -7.101 -5.476 1.00 38.41 487 MET A C 1
ATOM 3806 O O . MET A 1 487 ? -28.829 -6.960 -4.708 1.00 38.41 487 MET A O 1
ATOM 3810 N N . ALA A 1 488 ? -30.924 -7.658 -5.059 1.00 36.03 488 ALA A N 1
ATOM 3811 C CA . ALA A 1 488 ? -31.117 -8.176 -3.699 1.00 36.03 488 ALA A CA 1
ATOM 3812 C C . ALA A 1 488 ? -30.357 -9.493 -3.446 1.00 36.03 488 ALA A C 1
ATOM 3814 O O . ALA A 1 488 ? -29.960 -9.777 -2.314 1.00 36.03 488 ALA A O 1
ATOM 3815 N N . SER A 1 489 ? -30.110 -10.278 -4.501 1.00 38.59 489 SER A N 1
ATOM 3816 C CA . SER A 1 489 ? -29.425 -11.574 -4.413 1.00 38.59 489 SER A CA 1
ATOM 3817 C C . SER A 1 489 ? -27.934 -11.482 -4.051 1.00 38.59 489 SER A C 1
ATOM 3819 O O . SER A 1 489 ? -27.348 -12.469 -3.616 1.00 38.59 489 SER A O 1
ATOM 3821 N N . ILE A 1 490 ? -27.334 -10.292 -4.158 1.00 39.91 490 ILE A N 1
ATOM 3822 C CA . ILE A 1 490 ? -25.917 -10.037 -3.847 1.00 39.91 490 ILE A CA 1
ATOM 3823 C C . ILE A 1 490 ? -25.680 -9.929 -2.327 1.00 39.91 490 ILE A C 1
ATOM 3825 O O . ILE A 1 490 ? -24.606 -10.268 -1.834 1.00 39.91 490 ILE A O 1
ATOM 3829 N N . PHE A 1 491 ? -26.694 -9.526 -1.551 1.00 33.91 491 PHE A N 1
ATOM 3830 C CA . PHE A 1 491 ? -26.625 -9.474 -0.081 1.00 33.91 491 PHE A CA 1
ATOM 3831 C C . PHE A 1 491 ? -27.029 -10.792 0.597 1.00 33.91 491 PHE A C 1
ATOM 3833 O O . PHE A 1 491 ? -26.821 -10.964 1.800 1.00 33.91 491 PHE A O 1
ATOM 3840 N N . GLU A 1 492 ? -27.574 -11.735 -0.170 1.00 36.28 492 GLU A N 1
ATOM 3841 C CA . GLU A 1 492 ? -27.843 -13.102 0.257 1.00 36.28 492 GLU A CA 1
ATOM 3842 C C . GLU A 1 492 ? -26.975 -14.065 -0.562 1.00 36.28 492 GLU A C 1
ATOM 3844 O O . GLU A 1 492 ? -27.470 -14.788 -1.425 1.00 36.28 492 GLU A O 1
ATOM 3849 N N . GLU A 1 493 ? -25.673 -14.148 -0.259 1.00 33.66 493 GLU A N 1
ATOM 3850 C CA . GLU A 1 493 ? -24.947 -15.380 -0.577 1.00 33.66 493 GLU A CA 1
ATOM 3851 C C . GLU A 1 493 ? -25.628 -16.521 0.196 1.00 33.66 493 GLU A C 1
ATOM 3853 O O . GLU A 1 493 ? -25.339 -16.776 1.371 1.00 33.66 493 GLU A O 1
ATOM 3858 N N . GLU A 1 494 ? -26.579 -17.215 -0.441 1.00 33.22 494 GLU A N 1
ATOM 3859 C CA . GLU A 1 494 ? -27.056 -18.488 0.080 1.00 33.22 494 GLU A CA 1
ATOM 3860 C C . GLU A 1 494 ? -25.815 -19.380 0.230 1.00 33.22 494 GLU A C 1
ATOM 3862 O O . GLU A 1 494 ? -25.134 -19.653 -0.764 1.00 33.22 494 GLU A O 1
ATOM 3867 N N . PRO A 1 495 ? -25.485 -19.842 1.451 1.00 34.28 495 PRO A N 1
ATOM 3868 C CA . PRO A 1 495 ? -24.256 -20.581 1.686 1.00 34.28 495 PRO A CA 1
ATOM 3869 C C . PRO A 1 495 ? -24.176 -21.763 0.720 1.00 34.28 495 PRO A C 1
ATOM 3871 O O . PRO A 1 495 ? -25.176 -22.445 0.505 1.00 34.28 495 PRO A O 1
ATOM 3874 N N . LEU A 1 496 ? -22.987 -22.061 0.188 1.00 34.69 496 LEU A N 1
ATOM 3875 C CA . LEU A 1 496 ? -22.747 -23.138 -0.793 1.00 34.69 496 LEU A CA 1
ATOM 3876 C C . LEU A 1 496 ? -23.388 -24.491 -0.391 1.00 34.69 496 LEU A C 1
ATOM 3878 O O . LEU A 1 496 ? -23.752 -25.312 -1.230 1.00 34.69 496 LEU A O 1
ATOM 3882 N N . HIS A 1 497 ? -23.577 -24.724 0.912 1.00 36.53 497 HIS A N 1
ATOM 3883 C CA . HIS A 1 497 ? -24.291 -25.883 1.452 1.00 36.53 497 HIS A CA 1
ATOM 3884 C C . HIS A 1 497 ? -25.814 -25.879 1.210 1.00 36.53 497 HIS A C 1
ATOM 3886 O O . HIS A 1 497 ? -26.391 -26.952 1.048 1.00 36.53 497 HIS A O 1
ATOM 3892 N N . ALA A 1 498 ? -26.470 -24.718 1.167 1.00 37.22 498 ALA A N 1
ATOM 3893 C CA . ALA A 1 498 ? -27.878 -24.564 0.799 1.00 37.22 498 ALA A CA 1
ATOM 3894 C C . ALA A 1 498 ? -28.099 -24.796 -0.707 1.00 37.22 498 ALA A C 1
ATOM 3896 O O . ALA A 1 498 ? -29.062 -25.469 -1.081 1.00 37.22 498 ALA A O 1
ATOM 3897 N N . GLN A 1 499 ? -27.160 -24.358 -1.554 1.00 40.16 499 GLN A N 1
ATOM 3898 C CA . GLN A 1 499 ? -27.156 -24.680 -2.987 1.00 40.16 499 GLN A CA 1
ATOM 3899 C C . GLN A 1 499 ? -26.957 -26.188 -3.228 1.00 40.16 499 GLN A C 1
ATOM 3901 O O . GLN A 1 499 ? -27.744 -26.807 -3.942 1.00 40.16 499 GLN A O 1
ATOM 3906 N N . GLN A 1 500 ? -26.002 -26.823 -2.534 1.00 43.78 500 GLN A N 1
ATOM 3907 C CA . GLN A 1 500 ? -25.788 -28.277 -2.613 1.00 43.78 500 GLN A CA 1
ATOM 3908 C C . GLN A 1 500 ? -26.971 -29.097 -2.067 1.00 43.78 500 GLN A C 1
ATOM 3910 O O . GLN A 1 500 ? -27.254 -30.185 -2.573 1.00 43.78 500 GLN A O 1
ATOM 3915 N N . ALA A 1 501 ? -27.683 -28.594 -1.053 1.00 45.69 501 ALA A N 1
ATOM 3916 C CA . ALA A 1 501 ? -28.887 -29.238 -0.530 1.00 45.69 501 ALA A CA 1
ATOM 3917 C C . ALA A 1 501 ? -30.052 -29.167 -1.533 1.00 45.69 501 ALA A C 1
ATOM 3919 O O . ALA A 1 501 ? -30.714 -30.180 -1.760 1.00 45.69 501 ALA A O 1
ATOM 3920 N N . LYS A 1 502 ? -30.252 -28.019 -2.197 1.00 53.19 502 LYS A N 1
ATOM 3921 C CA . LYS A 1 502 ? -31.255 -27.866 -3.265 1.00 53.19 502 LYS A CA 1
ATOM 3922 C C . LYS A 1 502 ? -30.921 -28.716 -4.495 1.00 53.19 502 LYS A C 1
ATOM 3924 O O . LYS A 1 502 ? -31.825 -29.317 -5.071 1.00 53.19 502 LYS A O 1
ATOM 3929 N N . GLU A 1 503 ? -29.647 -28.850 -4.868 1.00 53.94 503 GLU A N 1
ATOM 3930 C CA . GLU A 1 503 ? -29.225 -29.745 -5.958 1.00 53.94 503 GLU A CA 1
ATOM 3931 C C . GLU A 1 503 ? -29.423 -31.230 -5.618 1.00 53.94 503 GLU A C 1
ATOM 3933 O O . GLU A 1 503 ? -29.862 -32.005 -6.472 1.00 53.94 503 GLU A O 1
ATOM 3938 N N . GLN A 1 504 ? -29.175 -31.641 -4.368 1.00 53.88 504 GLN A N 1
ATOM 3939 C CA . GLN A 1 504 ? -29.449 -33.010 -3.916 1.00 53.88 504 GLN A CA 1
ATOM 3940 C C . GLN A 1 504 ? -30.952 -33.314 -3.837 1.00 53.88 504 GLN A C 1
ATOM 3942 O O . GLN A 1 504 ? -31.370 -34.408 -4.225 1.00 53.88 504 GLN A O 1
ATOM 3947 N N . GLU A 1 505 ? -31.779 -32.364 -3.396 1.00 54.56 505 GLU A N 1
ATOM 3948 C CA . GLU A 1 505 ? -33.241 -32.507 -3.406 1.00 54.56 505 GLU A CA 1
ATOM 3949 C C . GLU A 1 505 ? -33.807 -32.513 -4.836 1.00 54.56 505 GLU A C 1
ATOM 3951 O O . GLU A 1 505 ? -34.678 -33.329 -5.153 1.00 54.56 505 GLU A O 1
ATOM 3956 N N . ALA A 1 506 ? -33.259 -31.698 -5.743 1.00 53.84 506 ALA A N 1
ATOM 3957 C CA . ALA A 1 506 ? -33.628 -31.701 -7.157 1.00 53.84 506 ALA A CA 1
ATOM 3958 C C . ALA A 1 506 ? -33.261 -33.032 -7.840 1.00 53.84 506 ALA A C 1
ATOM 3960 O O . ALA A 1 506 ? -34.093 -33.605 -8.550 1.00 53.84 506 ALA A O 1
ATOM 3961 N N . GLN A 1 507 ? -32.074 -33.586 -7.563 1.00 54.59 507 GLN A N 1
ATOM 3962 C CA . GLN A 1 507 ? -31.649 -34.896 -8.073 1.00 54.59 507 GLN A CA 1
ATOM 3963 C C . GLN A 1 507 ? -32.468 -36.060 -7.489 1.00 54.59 507 GLN A C 1
ATOM 3965 O O . GLN A 1 507 ? -32.770 -37.014 -8.209 1.00 54.59 507 GLN A O 1
ATOM 3970 N N . GLN A 1 508 ? -32.904 -35.979 -6.226 1.00 50.91 508 GLN A N 1
ATOM 3971 C CA . GLN A 1 508 ? -33.826 -36.962 -5.642 1.00 50.91 508 GLN A CA 1
ATOM 3972 C C . GLN A 1 508 ? -35.248 -36.852 -6.213 1.00 50.91 508 GLN A C 1
ATOM 3974 O O . GLN A 1 508 ? -35.915 -37.875 -6.378 1.00 50.91 508 GLN A O 1
ATOM 3979 N N . SER A 1 509 ? -35.701 -35.649 -6.581 1.00 47.38 509 SER A N 1
ATOM 3980 C CA . SER A 1 509 ? -37.012 -35.448 -7.215 1.00 47.38 509 SER A CA 1
ATOM 3981 C C . SER A 1 509 ? -37.066 -35.946 -8.669 1.00 47.38 509 SER A C 1
ATOM 3983 O O . SER A 1 509 ? -38.104 -36.432 -9.116 1.00 47.38 509 SER A O 1
ATOM 3985 N N . LEU A 1 510 ? -35.935 -35.910 -9.388 1.00 50.34 510 LEU A N 1
ATOM 3986 C CA . LEU A 1 510 ? -35.807 -36.389 -10.772 1.00 50.34 510 LEU A CA 1
ATOM 3987 C C . LEU A 1 510 ? -35.542 -37.903 -10.876 1.00 50.34 510 LEU A C 1
ATOM 3989 O O . LEU A 1 510 ? -35.790 -38.495 -11.925 1.00 50.34 510 LEU A O 1
ATOM 3993 N N . GLY A 1 511 ? -35.103 -38.551 -9.792 1.00 44.53 511 GLY A N 1
ATOM 3994 C CA . GLY A 1 511 ? -34.929 -40.009 -9.711 1.00 44.53 511 GLY A CA 1
ATOM 3995 C C . GLY A 1 511 ? -36.206 -40.802 -9.389 1.00 44.53 511 GLY A C 1
ATOM 3996 O O . GLY A 1 511 ? -36.162 -42.028 -9.353 1.00 44.53 511 GLY A O 1
ATOM 3997 N N . GLY A 1 512 ? -37.339 -40.132 -9.144 1.00 46.84 512 GLY A N 1
ATOM 3998 C CA . GLY A 1 512 ? -38.594 -40.750 -8.687 1.00 46.84 512 GLY A CA 1
ATOM 3999 C C . GLY A 1 512 ? -39.546 -41.255 -9.779 1.00 46.84 512 GLY A C 1
ATOM 4000 O O . GLY A 1 512 ? -40.617 -41.771 -9.465 1.00 46.84 512 GLY A O 1
ATOM 4001 N N . THR A 1 513 ? -39.188 -41.128 -11.056 1.00 50.97 513 THR A N 1
ATOM 4002 C CA . THR A 1 513 ? -39.987 -41.657 -12.173 1.00 50.97 513 THR A CA 1
ATOM 4003 C C . THR A 1 513 ? -39.102 -42.394 -13.161 1.00 50.97 513 THR A C 1
ATOM 4005 O O . THR A 1 513 ? -38.720 -41.827 -14.178 1.00 50.97 513 THR A O 1
ATOM 4008 N N . LEU A 1 514 ? -38.790 -43.654 -12.851 1.00 45.66 514 LEU A N 1
ATOM 4009 C CA . LEU A 1 514 ? -38.748 -44.786 -13.785 1.00 45.66 514 LEU A CA 1
ATOM 4010 C C . LEU A 1 514 ? -38.477 -46.080 -12.988 1.00 45.66 514 LEU A C 1
ATOM 4012 O O . LEU A 1 514 ? -37.370 -46.285 -12.504 1.00 45.66 514 LEU A O 1
ATOM 4016 N N . GLU A 1 515 ? -39.533 -46.903 -12.930 1.00 37.22 515 GLU A N 1
ATOM 4017 C CA . GLU A 1 515 ? -39.676 -48.284 -12.405 1.00 37.22 515 GLU A CA 1
ATOM 4018 C C . GLU A 1 515 ? -39.666 -48.534 -10.887 1.00 37.22 515 GLU A C 1
ATOM 4020 O O . GLU A 1 515 ? -38.609 -48.448 -10.227 1.00 37.22 515 GLU A O 1
#

Sequence (515 aa):
MSVEAQLYDTTNGIDWDVPELHTILQVTRDLGVVGEEDTCLTVATASINGGLESGGGLFVLYSPARGGKDFTLRKTLEAIYGPGMVYEHPTDESETARYYSAKEANKYPIHIVGDLARVGEGTEKMLKDWGEGNDSIRKVTDITKSEDDDDRTQTMTLECPRIVFATMATDNRNADFNDFPELLKRAFMQSVDTTKEQTERVIMRKAREHSGQVTLNVDPVERAKIREYFEAIPVSLFTDNVNNKVMKPGMEEIARQTIEEGAMMPTEFNEARFDFDRLASMMGNMGLLHHADRMTVDTGRGLLLLSTPVDYWYTMQVMGNNMVMSALNLTDEDQAILRLLNDLDYAPARKDIQQELRRLGHNIRDSDVKRSLDSMRESGYITEHSGSPLTYSLSDFASVTDVSVSLDYSEIVEAAAEEVRNISGIEPEVADEYVRRYCEGSGTIAVHPFTGEAVDITEDDSLGEMTEQASEARKAAFNGEEVDDEMASIFEEEPLHAQQAKEQEAQQSLGGTLE

pLDDT: mean 81.85, std 15.68, range [33.22, 98.12]

Organism: NCBI:txid3032283

Radius of gyration: 25.32 Å; chains: 1; bounding box: 75×71×63 Å

Foldseek 3Di:
DPLVVFFDQLLVPDDADQDFLQVLVLQLVLVQDDPCSLVLSVLLLCLLQHLFLLFFAEAEEEDAPPLCVVVSNVSSCVLQADDQAEDEDDLPDDLVRVLVCLVVQLSHQEYEYEAPLSDDPSVLQCLLCRLVQHKDKDWDAQPVDDPPDPPRIDIGINHRHSYYYYYYHCPDPRDHPVVNVSSLLSYQYHYRDPFPVSVVVSVVSVVCVVVVVDDRPDDPVVSVSSRVLSVSQPSCQQNVDPQEHADEQLLVVVVVCCVPVVQAALPVFPSLVSLSSSLVVSLSSLLSSCQNLWTWGCLVRGIYTYRFLLSNVQSCLSCRVSSRVSRLVADPLLVLLQVVLLLDPDFDFLVVSVVVCVVVRDPDDSVRSVVSVVVCVVVPQKDWDDDVVITIHGDPVVVSSLRQNFDQSLVSLVSSLVRLPVDRSDDPVNSVVCNPQQSDDCNQWGQNSNPRDIDRVNPDRVSRCVSVLVVVVSVCSNVVHDDDPVSVVVVDPPDVVNVVVVVVVVVVVVVPDDD

Secondary structure (DSSP, 8-state):
--GGGGB--TTTT----PPPHHHHHHHHHHTT--S-HHHHHHHHHHHHHTTSTTS--EEEEEESTTSSHHHHHHHHHHHH--TTSEEEEPTT--HHHHHHTHHHHTT-SEEEE--GGG--HHHHHHHHHHHTTPPEEEEEE-TTS-TT-GGGEEEEEEPPPSEEEEEEETT-SS--GGG-HHHHTTEEEEE----HHHHHHHHHHHHHHHTT-PPPSS-HHHHHHHHHHHHH--HHHHHS-TT-EEE-TTHHHHHHHHHHT--S--TTSTHHHHHHHHHHHHHHHHHHHTGGGSPEEE-SS-EEEE--HHHHHHHIIIIIHHHHHHHHT--HHHHHHHHHHHH-SS--BHHHHHHHHHHTT----HHHHHHHHHHHHHTTSEEEEPSSS-EEEE-GGGGGG-------HHHHHHHHHHHTTTSTT--HHHHHHHHHHHTSGGGGEEE-TTT--EEETTT--HHHHHHHHHHHHHHHHHHTPPPPHHHHTTS----HHHHHHHHHHHHHHHTTS--